Protein AF-A0A956HK15-F1 (afdb_monomer_lite)

Radius of gyration: 35.49 Å; chains: 1; bounding box: 89×52×104 Å

Sequence (451 aa):
SASFHLVVVSARSSAADEQRVIYTSGVHALQQHRPYVEMSLGSSALRPGGVLRGVVALSNVTHLHYRGMAVELVAVERYPALFGVQTHHRRSHTWVIPVEAPGDGQPIHFALSLPGNIVPGFTCGRCSLEWYLVLRVDVAWAPSARMWVPVVVLGRRGAEQSEQRAPLAVGAERLDLVWRDVATRTGFLYDGGALTGQIDGVEVRVTRERRGRNGAYLVAMLRYPDLGIGLSLAGAAPCVRLLGRDQGQVSWLARALGQVVSRCPVVAADDREMRCELPDNGQRARTVLGFVEGARALASALAQAVPGIPAPACMAAMVPAWERTARALGGRLHPAPMRIEAATDEMPFELRTDWDEYGRPARTVIELRPASKIDVRYRLQWSAQDGVEGLDLRELSLSDLCVGARGLAIDEGRIRLFLPGPLVDPAAEMKRVATLVWLGHRLSGRVGVYR

pLDDT: mean 89.72, std 14.95, range [20.19, 98.75]

Foldseek 3Di:
DDDDDPPFPPPCPPPPDQDWDKFWLDPPQQQLQHKIKIKTWLGLEDEAQDKTKIKMFIASVVPWPWPWKKKWKWKWKWDDDPPGIDIDIDTPDMDTQDDDSGDHQRIRIDMGRHHNPDDWWGDDPRITIWIWIWMWIDTPPGDIGITTHTGTYDDPPDPPPPPRGHIDRTGPVLLLVLVVVLCVVVVFDDDDQWTWDAALQKTKIWGWDQDDRLGIKTKIKIFHPQLLFFWWWDDDPPPIAIDGLAPQLRVLLCVLQVVLCVQFPWDIDGRTMTMTIDRDRSNDSVNVNSNVVSRNVNNNSCSVSSQVRAAGPVCNLLVVLLCVVLVVQVWDARRSQRKTWHADPNKTWMWTFDADPNSHRAWIKIKIFAPAWFDPLQWDKFAVVVPLPPPDSPPDRCPVLPVQWGIWGDHGTMTMTIHHDDDSHCVVCVVNVVVVVVVSCVRRCVPPPPD

Structure (mmCIF, N/CA/C/O backbone):
data_AF-A0A956HK15-F1
#
_entry.id   AF-A0A956HK15-F1
#
loop_
_atom_site.group_PDB
_atom_site.id
_atom_site.type_symbol
_atom_site.label_atom_id
_atom_site.label_alt_id
_atom_site.label_comp_id
_atom_site.label_asym_id
_atom_site.label_entity_id
_atom_site.label_seq_id
_atom_site.pdbx_PDB_ins_code
_atom_site.Cartn_x
_atom_site.Cartn_y
_atom_site.Cartn_z
_atom_site.occupancy
_atom_site.B_iso_or_equiv
_atom_site.auth_seq_id
_atom_site.auth_comp_id
_atom_site.auth_asym_id
_atom_site.auth_atom_id
_atom_site.pdbx_PDB_model_num
ATOM 1 N N . SER A 1 1 ? -47.378 5.240 62.159 1.00 34.09 1 SER A N 1
ATOM 2 C CA . SER A 1 1 ? -46.676 4.583 61.042 1.00 34.09 1 SER A CA 1
ATOM 3 C C . SER A 1 1 ? -47.260 5.122 59.747 1.00 34.09 1 SER A C 1
ATOM 5 O O . SER A 1 1 ? -48.360 4.730 59.379 1.00 34.09 1 SER A O 1
ATOM 7 N N . ALA A 1 2 ? -46.631 6.135 59.145 1.00 24.48 2 ALA A N 1
ATOM 8 C CA . ALA A 1 2 ? -47.109 6.714 57.891 1.00 24.48 2 ALA A CA 1
ATOM 9 C C . ALA A 1 2 ? -46.626 5.827 56.736 1.00 24.48 2 ALA A C 1
ATOM 11 O O . ALA A 1 2 ? -45.427 5.748 56.473 1.00 24.48 2 ALA A O 1
ATOM 12 N N . SER A 1 3 ? -47.553 5.116 56.094 1.00 20.19 3 SER A N 1
ATOM 13 C CA . SER A 1 3 ? -47.257 4.298 54.916 1.00 20.19 3 SER A CA 1
ATOM 14 C C . SER A 1 3 ? -47.156 5.207 53.695 1.00 20.19 3 SER A C 1
ATOM 16 O O . SER A 1 3 ? -48.159 5.739 53.227 1.00 20.19 3 SER A O 1
ATOM 18 N N . PHE A 1 4 ? -45.943 5.402 53.182 1.00 23.42 4 PHE A N 1
ATOM 19 C CA . PHE A 1 4 ? -45.727 6.065 51.900 1.00 23.42 4 PHE A CA 1
ATOM 20 C C . PHE A 1 4 ? -45.858 5.031 50.775 1.00 23.42 4 PHE A C 1
ATOM 22 O O . PHE A 1 4 ? -45.003 4.162 50.613 1.00 23.42 4 PHE A O 1
ATOM 29 N N . HIS A 1 5 ? -46.930 5.124 49.987 1.00 24.78 5 HIS A N 1
ATOM 30 C CA . HIS A 1 5 ? -47.057 4.391 48.729 1.00 24.78 5 HIS A CA 1
ATOM 31 C C . HIS A 1 5 ? -46.244 5.112 47.647 1.00 24.78 5 HIS A C 1
ATOM 33 O O . HIS A 1 5 ? -46.701 6.088 47.056 1.00 24.78 5 HIS A O 1
ATOM 39 N N . LEU A 1 6 ? -45.021 4.643 47.390 1.00 26.72 6 LEU A N 1
ATOM 40 C CA . LEU A 1 6 ? -44.224 5.109 46.257 1.00 26.72 6 LEU A CA 1
ATOM 41 C C . LEU A 1 6 ? -44.797 4.503 44.966 1.00 26.72 6 LEU A C 1
ATOM 43 O O . LEU A 1 6 ? -44.559 3.336 44.653 1.00 26.72 6 LEU A O 1
ATOM 47 N N . VAL A 1 7 ? -45.564 5.288 44.211 1.00 29.94 7 VAL A N 1
ATOM 48 C CA . VAL A 1 7 ? -45.977 4.911 42.854 1.00 29.94 7 VAL A CA 1
ATOM 49 C C . VAL A 1 7 ? -44.796 5.183 41.925 1.00 29.94 7 VAL A C 1
ATOM 51 O O . VAL A 1 7 ? -44.574 6.311 41.491 1.00 29.94 7 VAL A O 1
ATOM 54 N N . VAL A 1 8 ? -44.005 4.145 41.639 1.00 32.47 8 VAL A N 1
ATOM 55 C CA . VAL A 1 8 ? -42.965 4.197 40.603 1.00 32.47 8 VAL A CA 1
ATOM 56 C C . VAL A 1 8 ? -43.668 4.234 39.250 1.00 32.47 8 VAL A C 1
ATOM 58 O O . VAL A 1 8 ? -43.979 3.202 38.656 1.00 32.47 8 VAL A O 1
ATOM 61 N N . VAL A 1 9 ? -43.954 5.440 38.765 1.00 31.03 9 VAL A N 1
ATOM 62 C CA . VAL A 1 9 ? -44.327 5.637 37.369 1.00 31.03 9 VAL A CA 1
ATOM 63 C C . VAL A 1 9 ? -43.043 5.439 36.574 1.00 31.03 9 VAL A C 1
ATOM 65 O O . VAL A 1 9 ? -42.176 6.309 36.556 1.00 31.03 9 VAL A O 1
ATOM 68 N N . SER A 1 10 ? -42.883 4.258 35.970 1.00 37.25 10 SER A N 1
ATOM 69 C CA . SER A 1 10 ? -41.890 4.051 34.917 1.00 37.25 10 SER A CA 1
ATOM 70 C C . SER A 1 10 ? -42.098 5.179 33.918 1.00 37.25 10 SER A C 1
ATOM 72 O O . SER A 1 10 ? -43.131 5.232 33.247 1.00 37.25 10 SER A O 1
ATOM 74 N N . ALA A 1 11 ? -41.141 6.108 33.848 1.00 37.12 11 ALA A N 1
ATOM 75 C CA . ALA A 1 11 ? -41.057 6.990 32.704 1.00 37.12 11 ALA A CA 1
ATOM 76 C C . ALA A 1 11 ? -41.103 6.059 31.496 1.00 37.12 11 ALA A C 1
ATOM 78 O O . ALA A 1 11 ? -40.292 5.129 31.400 1.00 37.12 11 ALA A O 1
ATOM 79 N N . ARG A 1 12 ? -42.113 6.239 30.639 1.00 38.00 12 ARG A N 1
ATOM 80 C CA . ARG A 1 12 ? -42.120 5.649 29.308 1.00 38.00 12 ARG A CA 1
ATOM 81 C C . ARG A 1 12 ? -40.907 6.247 28.604 1.00 38.00 12 ARG A C 1
ATOM 83 O O . ARG A 1 12 ? -41.018 7.265 27.934 1.00 38.00 12 ARG A O 1
ATOM 90 N N . SER A 1 13 ? -39.739 5.649 28.828 1.00 41.38 13 SER A N 1
ATOM 91 C CA . SER A 1 13 ? -38.635 5.726 27.894 1.00 41.38 13 SER A CA 1
ATOM 92 C C . SER A 1 13 ? -39.231 5.165 26.617 1.00 41.38 13 SER A C 1
ATOM 94 O O . SER A 1 13 ? -39.575 3.981 26.570 1.00 41.38 13 SER A O 1
ATOM 96 N N . SER A 1 14 ? -39.537 6.056 25.672 1.00 42.25 14 SER A N 1
ATOM 97 C CA . SER A 1 14 ? -39.985 5.703 24.331 1.00 42.25 14 SER A CA 1
ATOM 98 C C . SER A 1 14 ? -39.076 4.585 23.865 1.00 42.25 14 SER A C 1
ATOM 100 O O . SER A 1 14 ? -37.881 4.856 23.770 1.00 42.25 14 SER A O 1
ATOM 102 N N . ALA A 1 15 ? -39.633 3.371 23.733 1.00 45.75 15 ALA A N 1
ATOM 103 C CA . ALA A 1 15 ? -38.982 2.142 23.289 1.00 45.75 15 ALA A CA 1
ATOM 104 C C . ALA A 1 15 ? -37.495 2.376 23.039 1.00 45.75 15 ALA A C 1
ATOM 106 O O . ALA A 1 15 ? -37.140 2.773 21.932 1.00 45.75 15 ALA A O 1
ATOM 107 N N . ALA A 1 16 ? -36.690 2.317 24.114 1.00 46.31 16 ALA A N 1
ATOM 108 C CA . ALA A 1 16 ? -35.254 2.519 24.031 1.00 46.31 16 ALA A CA 1
ATOM 109 C C . ALA A 1 16 ? -34.800 1.589 22.922 1.00 46.31 16 ALA A C 1
ATOM 111 O O . ALA A 1 16 ? -34.903 0.371 23.074 1.00 46.31 16 ALA A O 1
ATOM 112 N N . ASP A 1 17 ? -34.492 2.206 21.785 1.00 46.47 17 ASP A N 1
ATOM 113 C CA . ASP A 1 17 ? -34.300 1.538 20.518 1.00 46.47 17 ASP A CA 1
ATOM 114 C C . ASP A 1 17 ? -33.362 0.371 20.813 1.00 46.47 17 ASP A C 1
ATOM 116 O O . ASP A 1 17 ? -32.338 0.568 21.480 1.00 46.47 17 ASP A O 1
ATOM 120 N N . GLU A 1 18 ? -33.742 -0.852 20.435 1.00 60.97 18 GLU A N 1
ATOM 121 C CA . GLU A 1 18 ? -32.952 -2.075 20.646 1.00 60.97 18 GLU A CA 1
ATOM 122 C C . GLU A 1 18 ? -31.674 -2.043 19.782 1.00 60.97 18 GLU A C 1
ATOM 124 O O . GLU A 1 18 ? -31.256 -3.037 19.181 1.00 60.97 18 GLU A O 1
ATOM 129 N N . GLN A 1 19 ? -31.055 -0.873 19.667 1.00 61.50 19 GLN A N 1
ATOM 130 C CA . GLN A 1 19 ? -29.796 -0.629 19.028 1.00 61.50 19 GLN A CA 1
ATOM 131 C C . GLN A 1 19 ? -28.748 -1.381 19.822 1.00 61.50 19 GLN A C 1
ATOM 133 O O . GLN A 1 19 ? -28.387 -1.059 20.956 1.00 61.50 19 GLN A O 1
ATOM 138 N N . ARG A 1 20 ? -28.254 -2.434 19.185 1.00 76.69 20 ARG A N 1
ATOM 139 C CA . ARG A 1 20 ? -27.024 -3.074 19.600 1.00 76.69 20 ARG A CA 1
ATOM 140 C C . ARG A 1 20 ? -25.910 -2.046 19.409 1.00 76.69 20 ARG A C 1
ATOM 142 O O . ARG A 1 20 ? -25.683 -1.566 18.301 1.00 76.69 20 ARG A O 1
ATOM 149 N N . VAL A 1 21 ? -25.235 -1.700 20.497 1.00 86.12 21 VAL A N 1
ATOM 150 C CA . VAL A 1 21 ? -24.129 -0.739 20.509 1.00 86.12 21 VAL A CA 1
ATOM 151 C C . VAL A 1 21 ? -22.832 -1.484 20.807 1.00 86.12 21 VAL A C 1
ATOM 153 O O . VAL A 1 21 ? -22.816 -2.493 21.518 1.00 86.12 21 VAL A O 1
ATOM 156 N N . ILE A 1 22 ? -21.738 -0.992 20.233 1.00 88.81 22 ILE A N 1
ATOM 157 C CA . ILE A 1 22 ? -20.385 -1.423 20.572 1.00 88.81 22 ILE A CA 1
ATOM 158 C C . ILE A 1 22 ? -19.792 -0.365 21.488 1.00 88.81 22 ILE A C 1
ATOM 160 O O . ILE A 1 22 ? -19.695 0.809 21.131 1.00 88.81 22 ILE A O 1
ATOM 164 N N . TYR A 1 23 ? -19.404 -0.795 22.678 1.00 91.81 23 TYR A N 1
ATOM 165 C CA . TYR A 1 23 ? -18.769 0.041 23.680 1.00 91.81 23 TYR A CA 1
ATOM 166 C C . TYR A 1 23 ? -17.259 -0.139 23.586 1.00 91.81 23 TYR A C 1
ATOM 168 O O . TYR A 1 23 ? -16.774 -1.239 23.317 1.00 91.81 23 TYR A O 1
ATOM 176 N N . THR A 1 24 ? -16.508 0.940 23.799 1.00 90.56 24 THR A N 1
ATOM 177 C CA . THR A 1 24 ? -15.040 0.905 23.755 1.00 90.56 24 THR A CA 1
ATOM 178 C C . THR A 1 24 ? -14.451 1.617 24.969 1.00 90.56 24 THR A C 1
ATOM 180 O O . THR A 1 24 ? -15.030 2.589 25.456 1.00 90.56 24 THR A O 1
ATOM 183 N N . SER A 1 25 ? -13.293 1.167 25.463 1.00 86.06 25 SER A N 1
ATOM 184 C CA . SER A 1 25 ? -12.625 1.760 26.637 1.00 86.06 25 SER A CA 1
ATOM 185 C C . SER A 1 25 ? -12.021 3.160 26.400 1.00 86.06 25 SER A C 1
ATOM 187 O O . SER A 1 25 ? -11.454 3.744 27.323 1.00 86.06 25 SER A O 1
ATOM 189 N N . GLY A 1 26 ? -12.151 3.728 25.193 1.00 73.94 26 GLY A N 1
ATOM 190 C CA . GLY A 1 26 ? -11.796 5.115 24.881 1.00 73.94 26 GLY A CA 1
ATOM 191 C C . GLY A 1 26 ? -11.445 5.353 23.408 1.00 73.94 26 GLY A C 1
ATOM 192 O O . GLY A 1 26 ? -10.932 4.471 22.725 1.00 73.94 26 GLY A O 1
ATOM 193 N N . VAL A 1 27 ? -11.664 6.582 22.921 1.00 54.22 27 VAL A N 1
ATOM 194 C CA . VAL A 1 27 ? -11.381 6.983 21.522 1.00 54.22 27 VAL A CA 1
ATOM 195 C C . VAL A 1 27 ? -9.877 7.194 21.269 1.00 54.22 27 VAL A C 1
ATOM 197 O O . VAL A 1 27 ? -9.405 7.029 20.147 1.00 54.22 27 VAL A O 1
ATOM 200 N N . HIS A 1 28 ? -9.113 7.510 22.323 1.00 51.06 28 HIS A N 1
ATOM 201 C CA . HIS A 1 28 ? -7.656 7.730 22.290 1.00 51.06 28 HIS A CA 1
ATOM 202 C C . HIS A 1 28 ? -6.829 6.483 22.656 1.00 51.06 28 HIS A C 1
ATOM 204 O O . HIS A 1 28 ? -5.604 6.543 22.742 1.00 51.06 28 HIS A O 1
ATOM 210 N N . ALA A 1 29 ? -7.481 5.346 22.905 1.00 46.22 29 ALA A N 1
ATOM 211 C CA . ALA A 1 29 ? -6.892 4.175 23.553 1.00 46.22 29 ALA A CA 1
ATOM 212 C C . ALA A 1 29 ? -6.047 3.271 22.628 1.00 46.22 29 ALA A C 1
ATOM 214 O O . ALA A 1 29 ? -5.835 2.104 22.928 1.00 46.22 29 ALA A O 1
ATOM 215 N N . LEU A 1 30 ? -5.506 3.809 21.534 1.00 51.53 30 LEU A N 1
ATOM 216 C CA . LEU A 1 30 ? -4.627 3.069 20.615 1.00 51.53 30 LEU A CA 1
ATOM 217 C C . LEU A 1 30 ? -3.149 3.447 20.763 1.00 51.53 30 LEU A C 1
ATOM 219 O O . LEU A 1 30 ? -2.315 3.030 19.960 1.00 51.53 30 LEU A O 1
ATOM 223 N N . GLN A 1 31 ? -2.803 4.198 21.813 1.00 61.03 31 GLN A N 1
ATOM 224 C CA . GLN A 1 31 ? -1.431 4.193 22.313 1.00 61.03 31 GLN A CA 1
ATOM 225 C C . GLN A 1 31 ? -1.096 2.758 22.728 1.00 61.03 31 GLN A C 1
ATOM 227 O O . GLN A 1 31 ? -1.812 2.167 23.533 1.00 61.03 31 GLN A O 1
ATOM 232 N N . GLN A 1 32 ? -0.023 2.193 22.181 1.00 60.50 32 GLN A N 1
ATOM 233 C CA . GLN A 1 32 ? 0.253 0.753 22.256 1.00 60.50 32 GLN A CA 1
ATOM 234 C C . GLN A 1 32 ? 0.440 0.179 23.672 1.00 60.50 32 GLN A C 1
ATOM 236 O O . GLN A 1 32 ? 0.409 -1.034 23.857 1.00 60.50 32 GLN A O 1
ATOM 241 N N . HIS A 1 33 ? 0.605 1.039 24.676 1.00 72.69 33 HIS A N 1
ATOM 242 C CA . HIS A 1 33 ? 0.774 0.654 26.079 1.00 72.69 33 HIS A CA 1
ATOM 243 C C . HIS A 1 33 ? -0.488 0.837 26.921 1.00 72.69 33 HIS A C 1
ATOM 245 O O . HIS A 1 33 ? -0.438 0.698 28.141 1.00 72.69 33 HIS A O 1
ATOM 251 N N . ARG A 1 34 ? -1.619 1.183 26.300 1.00 81.94 34 ARG A N 1
ATOM 252 C CA . ARG A 1 34 ? -2.898 1.263 27.001 1.00 81.94 34 ARG A CA 1
ATOM 253 C C . ARG A 1 34 ? -3.779 0.082 26.610 1.00 81.94 34 ARG A C 1
ATOM 255 O O . ARG A 1 34 ? -3.836 -0.272 25.429 1.00 81.94 34 ARG A O 1
ATOM 262 N N . PRO A 1 35 ? -4.466 -0.534 27.581 1.00 87.19 35 PRO A N 1
ATOM 263 C CA . PRO A 1 35 ? -5.409 -1.585 27.271 1.00 87.19 35 PRO A CA 1
ATOM 264 C C . PRO A 1 35 ? -6.589 -1.014 26.491 1.00 87.19 35 PRO A C 1
ATOM 266 O O . PRO A 1 35 ? -7.254 -0.069 26.927 1.00 87.19 35 PRO A O 1
ATOM 269 N N . TYR A 1 36 ? -6.860 -1.627 25.344 1.00 88.56 36 TYR A N 1
ATOM 270 C CA . TYR A 1 36 ? -8.031 -1.327 24.537 1.00 88.56 36 TYR A CA 1
ATOM 271 C C . TYR A 1 36 ? -8.995 -2.501 24.577 1.00 88.56 36 TYR A C 1
ATOM 273 O O . TYR A 1 36 ? -8.591 -3.656 24.423 1.00 88.56 36 TYR A O 1
ATOM 281 N N . VAL A 1 37 ? -10.264 -2.185 24.816 1.00 91.94 37 VAL A N 1
ATOM 282 C CA . VAL A 1 37 ? -11.317 -3.175 24.998 1.00 91.94 37 VAL A CA 1
ATOM 283 C C . VAL A 1 37 ? -12.536 -2.751 24.199 1.00 91.94 37 VAL A C 1
ATOM 285 O O . VAL A 1 37 ? -12.988 -1.612 24.334 1.00 91.94 37 VAL A O 1
ATOM 288 N N . GLU A 1 38 ? -13.070 -3.672 23.404 1.00 93.44 38 GLU A N 1
ATOM 289 C CA . GLU A 1 38 ? -14.379 -3.551 22.762 1.00 93.44 38 GLU A CA 1
ATOM 290 C C . GLU A 1 38 ? -15.349 -4.520 23.428 1.00 93.44 38 GLU A C 1
ATOM 292 O O . GLU A 1 38 ? -14.987 -5.662 23.699 1.00 93.44 38 GLU A O 1
ATOM 297 N N . MET A 1 39 ? -16.581 -4.086 23.678 1.00 94.81 39 MET A N 1
ATOM 298 C CA . MET A 1 39 ? -17.636 -4.951 24.196 1.00 94.81 39 MET A CA 1
ATOM 299 C C . MET A 1 39 ? -18.933 -4.727 23.432 1.00 94.81 39 MET A C 1
ATOM 301 O O . MET A 1 39 ? -19.328 -3.588 23.182 1.00 94.81 39 MET A O 1
ATOM 305 N N . SER A 1 40 ? -19.630 -5.816 23.125 1.00 94.69 40 SER A N 1
ATOM 306 C CA . SER A 1 40 ? -21.011 -5.777 22.657 1.00 94.69 40 SER A CA 1
ATOM 307 C C . SER A 1 40 ? -21.890 -6.666 23.527 1.00 94.69 40 SER A C 1
ATOM 309 O O . SER A 1 40 ? -21.469 -7.723 23.999 1.00 94.69 40 SER A O 1
ATOM 311 N N . LEU A 1 41 ? -23.124 -6.220 23.740 1.00 93.56 41 LEU A N 1
ATOM 312 C CA . LEU A 1 41 ? -24.146 -6.941 24.487 1.00 93.56 41 LEU A CA 1
ATOM 313 C C . LEU A 1 41 ? -25.252 -7.378 23.529 1.00 93.56 41 LEU A C 1
ATOM 315 O O . LEU A 1 41 ? -25.614 -6.641 22.613 1.00 93.56 41 LEU A O 1
ATOM 319 N N . GLY A 1 42 ? -25.826 -8.556 23.772 1.00 90.00 42 GLY A N 1
ATOM 320 C CA . GLY A 1 42 ? -27.015 -9.010 23.045 1.00 90.00 42 GLY A CA 1
ATOM 321 C C . GLY A 1 42 ? -28.241 -8.127 23.307 1.00 90.00 42 GLY A C 1
ATOM 322 O O . GLY A 1 42 ? -29.125 -8.024 22.460 1.00 90.00 42 GLY A O 1
ATOM 323 N N . SER A 1 43 ? -28.279 -7.462 24.468 1.00 89.94 43 SER A N 1
ATOM 324 C CA . SER A 1 43 ? -29.264 -6.440 24.828 1.00 89.94 43 SER A CA 1
ATOM 325 C C . SER A 1 43 ? -28.703 -5.504 25.907 1.00 89.94 43 SER A C 1
ATOM 327 O O . SER A 1 43 ? -27.939 -5.941 26.769 1.00 89.94 43 SER A O 1
ATOM 329 N N . SER A 1 44 ? -29.097 -4.229 25.879 1.00 91.19 44 SER A N 1
ATOM 330 C CA . SER A 1 44 ? -28.881 -3.264 26.969 1.00 91.19 44 SER A CA 1
ATOM 331 C C . SER A 1 44 ? -29.989 -3.320 28.031 1.00 91.19 44 SER A C 1
ATOM 333 O O . SER A 1 44 ? -29.876 -2.680 29.077 1.00 91.19 44 SER A O 1
ATOM 335 N N . ALA A 1 45 ? -31.047 -4.100 27.788 1.00 91.81 45 ALA A N 1
ATOM 336 C CA . ALA A 1 45 ? -32.136 -4.329 28.722 1.00 91.81 45 ALA A CA 1
ATOM 337 C C . ALA A 1 45 ? -31.893 -5.613 29.534 1.00 91.81 45 ALA A C 1
ATOM 339 O O . ALA A 1 45 ? -31.798 -6.717 28.996 1.00 91.81 45 ALA A O 1
ATOM 340 N N . LEU A 1 46 ? -31.799 -5.471 30.853 1.00 93.44 46 LEU A N 1
ATOM 341 C CA . LEU A 1 46 ? -31.557 -6.551 31.799 1.00 93.44 46 LEU A CA 1
ATOM 342 C C . LEU A 1 46 ? -32.869 -7.042 32.399 1.00 93.44 46 LEU A C 1
ATOM 344 O O . LEU A 1 46 ? -33.670 -6.256 32.903 1.00 93.44 46 LEU A O 1
ATOM 348 N N . ARG A 1 47 ? -33.061 -8.360 32.417 1.00 91.69 47 ARG A N 1
ATOM 349 C CA . ARG A 1 47 ? -34.188 -9.000 33.103 1.00 91.69 47 ARG A CA 1
ATOM 350 C C . ARG A 1 47 ? -33.709 -9.599 34.429 1.00 91.69 47 ARG A C 1
ATOM 352 O O . ARG A 1 47 ? -32.758 -10.381 34.404 1.00 91.69 47 ARG A O 1
ATOM 359 N N . PRO A 1 48 ? -34.340 -9.280 35.575 1.00 94.19 48 PRO A N 1
ATOM 360 C CA . PRO A 1 48 ? -34.012 -9.927 36.844 1.00 94.19 48 PRO A CA 1
ATOM 361 C C . PRO A 1 48 ? -34.116 -11.454 36.726 1.00 94.19 48 PRO A C 1
ATOM 363 O O . PRO A 1 48 ? -35.139 -11.964 36.275 1.00 94.19 48 PRO A O 1
ATOM 366 N N . GLY A 1 49 ? -33.062 -12.180 37.108 1.00 93.56 49 GLY A N 1
ATOM 367 C CA . GLY A 1 49 ? -32.997 -13.646 36.990 1.00 93.56 49 GLY A CA 1
ATOM 368 C C . GLY A 1 49 ? -32.758 -14.181 35.572 1.00 93.56 49 GLY A C 1
ATOM 369 O O . GLY A 1 49 ? -32.652 -15.390 35.394 1.00 93.56 49 GLY A O 1
ATOM 370 N N . GLY A 1 50 ? -32.684 -13.309 34.563 1.00 92.62 50 GLY A N 1
ATOM 371 C CA . GLY A 1 50 ? -32.367 -13.693 33.190 1.00 92.62 50 GLY A CA 1
ATOM 372 C C . GLY A 1 50 ? -30.879 -13.976 32.985 1.00 92.62 50 GLY A C 1
ATOM 373 O O . GLY A 1 50 ? -30.062 -13.838 33.890 1.00 92.62 50 GLY A O 1
ATOM 374 N N . VAL A 1 51 ? -30.511 -14.326 31.757 1.00 94.12 51 VAL A N 1
ATOM 375 C CA . VAL A 1 51 ? -29.108 -14.382 31.322 1.00 94.12 51 VAL A CA 1
ATOM 376 C C . VAL A 1 51 ? -28.799 -13.092 30.570 1.00 94.12 51 VAL A C 1
ATOM 378 O O . VAL A 1 51 ? -29.691 -12.541 29.939 1.00 94.12 51 VAL A O 1
ATOM 381 N N . LEU A 1 52 ? -27.567 -12.589 30.621 1.00 94.50 52 LEU A N 1
ATOM 382 C CA . LEU A 1 52 ? -27.035 -11.553 29.736 1.00 94.50 52 LEU A CA 1
ATOM 383 C C . LEU A 1 52 ? -25.916 -12.150 28.889 1.00 94.50 52 LEU A C 1
ATOM 385 O O . LEU A 1 52 ? -24.895 -12.571 29.426 1.00 94.50 52 LEU A O 1
ATOM 389 N N . ARG A 1 53 ? -26.085 -12.149 27.568 1.00 95.62 53 ARG A N 1
ATOM 390 C CA . ARG A 1 53 ? -25.038 -12.564 26.630 1.00 95.62 53 ARG A CA 1
ATOM 391 C C . ARG A 1 53 ? -24.256 -11.359 26.131 1.00 95.62 53 ARG A C 1
ATOM 393 O O . ARG A 1 53 ? -24.843 -10.320 25.823 1.00 95.62 53 ARG A O 1
ATOM 400 N N . GLY A 1 54 ? -22.951 -11.523 25.995 1.00 95.44 54 GLY A N 1
ATOM 401 C CA . GLY A 1 54 ? -22.091 -10.516 25.399 1.00 95.44 54 GLY A CA 1
ATOM 402 C C . GLY A 1 54 ? -20.799 -11.107 24.865 1.00 95.44 54 GLY A C 1
ATOM 403 O O . GLY A 1 54 ? -20.536 -12.306 24.973 1.00 95.44 54 GLY A O 1
ATOM 404 N N . VAL A 1 55 ? -20.013 -10.240 24.249 1.00 96.19 55 VAL A N 1
ATOM 405 C CA . VAL A 1 55 ? -18.695 -10.561 23.715 1.00 96.19 55 VAL A CA 1
ATOM 406 C C . VAL A 1 55 ? -17.752 -9.407 24.020 1.00 96.19 55 VAL A C 1
ATOM 408 O O . VAL A 1 55 ? -18.147 -8.239 23.951 1.00 96.19 55 VAL A O 1
ATOM 411 N N . VAL A 1 56 ? -16.518 -9.736 24.385 1.00 95.75 56 VAL A N 1
ATOM 412 C CA . VAL A 1 56 ? -15.432 -8.776 24.594 1.00 95.75 56 VAL A CA 1
ATOM 413 C C . VAL A 1 56 ? -14.289 -9.111 23.651 1.00 95.75 56 VAL A C 1
ATOM 415 O O . VAL A 1 56 ? -13.961 -10.278 23.496 1.00 95.75 56 VAL A O 1
ATOM 418 N N . ALA A 1 57 ? -13.642 -8.110 23.068 1.00 95.00 57 ALA A N 1
ATOM 419 C CA . ALA A 1 57 ? -12.342 -8.280 22.431 1.00 95.00 57 ALA A CA 1
ATOM 420 C C . ALA A 1 57 ? -11.298 -7.405 23.122 1.00 95.00 57 ALA A C 1
ATOM 422 O O . ALA A 1 57 ? -11.535 -6.226 23.404 1.00 95.00 57 ALA A O 1
ATOM 423 N N . LEU A 1 58 ? -10.127 -7.989 23.366 1.00 93.38 58 LEU A N 1
ATOM 424 C CA . LEU A 1 58 ? -8.962 -7.314 23.932 1.00 93.38 58 LEU A CA 1
ATOM 425 C C . LEU A 1 58 ? -7.968 -7.022 22.810 1.00 93.38 58 LEU A C 1
ATOM 427 O O . LEU A 1 58 ? -7.716 -7.880 21.973 1.00 93.38 58 LEU A O 1
ATOM 431 N N . SER A 1 59 ? -7.395 -5.823 22.769 1.00 89.06 59 SER A N 1
ATOM 432 C CA . SER A 1 59 ? -6.325 -5.483 21.818 1.00 89.06 59 SER A CA 1
ATOM 433 C C . SER A 1 59 ? -5.026 -5.160 22.545 1.00 89.06 59 SER A C 1
ATOM 435 O O . SER A 1 59 ? -5.048 -4.757 23.699 1.00 89.06 59 SER A O 1
ATOM 437 N N . ASN A 1 60 ? -3.900 -5.269 21.842 1.00 86.56 60 ASN A N 1
ATOM 438 C CA . ASN A 1 60 ? -2.539 -5.124 22.372 1.00 86.56 60 ASN A CA 1
ATOM 439 C C . ASN A 1 60 ? -2.119 -6.275 23.304 1.00 86.56 60 ASN A C 1
ATOM 441 O O . ASN A 1 60 ? -1.212 -6.105 24.114 1.00 86.56 60 ASN A O 1
ATOM 445 N N . VAL A 1 61 ? -2.718 -7.463 23.169 1.00 89.12 61 VAL A N 1
ATOM 446 C CA . VAL A 1 61 ? -2.375 -8.657 23.979 1.00 89.12 61 VAL A CA 1
ATOM 447 C C . VAL A 1 61 ? -0.927 -9.126 23.778 1.00 89.12 61 VAL A C 1
ATOM 449 O O . VAL A 1 61 ? -0.350 -9.751 24.657 1.00 89.12 61 VAL A O 1
ATOM 452 N N . THR A 1 62 ? -0.304 -8.777 22.647 1.00 86.31 62 THR A N 1
ATOM 453 C CA . THR A 1 62 ? 1.118 -9.047 22.375 1.00 86.31 62 THR A CA 1
ATOM 454 C C . THR A 1 62 ? 2.061 -8.176 23.203 1.00 86.31 62 THR A C 1
ATOM 456 O O . THR A 1 62 ? 3.238 -8.497 23.333 1.00 86.31 62 THR A O 1
ATOM 459 N N . HIS A 1 63 ? 1.570 -7.054 23.733 1.00 86.12 63 HIS A N 1
ATOM 460 C CA . HIS A 1 63 ? 2.361 -6.077 24.488 1.00 86.12 63 HIS A CA 1
ATOM 461 C C . HIS A 1 63 ? 1.908 -5.944 25.943 1.00 86.12 63 HIS A C 1
ATOM 463 O O . HIS A 1 63 ? 2.656 -5.431 26.772 1.00 86.12 63 HIS A O 1
ATOM 469 N N . LEU A 1 64 ? 0.687 -6.381 26.252 1.00 89.56 64 LEU A N 1
ATOM 470 C CA . LEU A 1 64 ? 0.069 -6.278 27.563 1.00 89.56 64 LEU A CA 1
ATOM 471 C C . LEU A 1 64 ? -0.287 -7.668 28.073 1.00 89.56 64 LEU A C 1
ATOM 473 O O . LEU A 1 64 ? -0.976 -8.437 27.407 1.00 89.56 64 LEU A O 1
ATOM 477 N N . HIS A 1 65 ? 0.144 -7.964 29.295 1.00 91.38 65 HIS A N 1
ATOM 478 C CA . HIS A 1 65 ? -0.197 -9.215 29.951 1.00 91.38 65 HIS A CA 1
ATOM 479 C C . HIS A 1 65 ? -1.498 -9.052 30.743 1.00 91.38 65 HIS A C 1
ATOM 481 O O . HIS A 1 65 ? -1.510 -8.523 31.858 1.00 91.38 65 HIS A O 1
ATOM 487 N N . TYR A 1 66 ? -2.599 -9.479 30.134 1.00 93.19 66 TYR A N 1
ATOM 488 C CA . TYR A 1 66 ? -3.927 -9.475 30.737 1.00 93.19 66 TYR A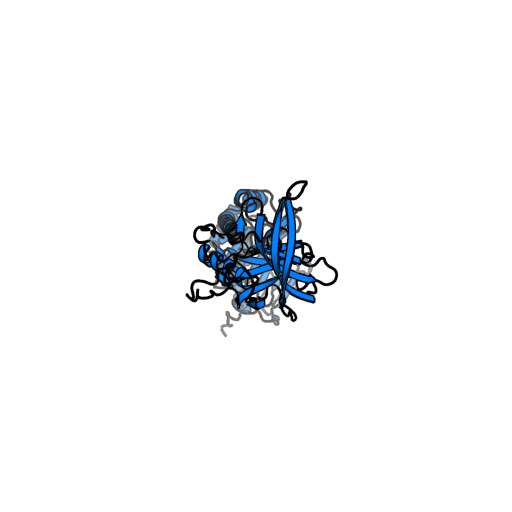 CA 1
ATOM 489 C C . TYR A 1 66 ? -4.042 -10.581 31.789 1.00 93.19 66 TYR A C 1
ATOM 491 O O . TYR A 1 66 ? -3.867 -11.753 31.474 1.00 93.19 66 TYR A O 1
ATOM 499 N N . ARG A 1 67 ? -4.327 -10.203 33.040 1.00 92.56 67 ARG A N 1
ATOM 500 C CA . ARG A 1 67 ? -4.392 -11.132 34.185 1.00 92.56 67 ARG A CA 1
ATOM 501 C C . ARG A 1 67 ? -5.793 -11.651 34.463 1.00 92.56 67 ARG A C 1
ATOM 503 O O . ARG A 1 67 ? -5.957 -12.712 35.053 1.00 92.56 67 ARG A O 1
ATOM 510 N N . GLY A 1 68 ? -6.807 -10.887 34.077 1.00 94.12 68 GLY A N 1
ATOM 511 C CA . GLY A 1 68 ? -8.186 -11.269 34.309 1.00 94.12 68 GLY A CA 1
ATOM 512 C C . GLY A 1 68 ? -9.169 -10.216 33.841 1.00 94.12 68 GLY A C 1
ATOM 513 O O . GLY A 1 68 ? -8.824 -9.059 33.589 1.00 94.12 68 GLY A O 1
ATOM 514 N N . MET A 1 69 ? -10.422 -10.633 33.747 1.00 96.94 69 MET A N 1
ATOM 515 C CA . MET A 1 69 ? -11.528 -9.784 33.351 1.00 96.94 69 MET A CA 1
ATOM 516 C C . MET A 1 69 ? -12.698 -10.018 34.293 1.00 96.94 69 MET A C 1
ATOM 518 O O . MET A 1 69 ? -12.977 -11.144 34.698 1.00 96.94 69 MET A O 1
ATOM 522 N N . ALA A 1 70 ? -13.380 -8.945 34.667 1.00 97.69 70 ALA A N 1
ATOM 523 C CA . ALA A 1 70 ? -14.589 -9.021 35.462 1.00 97.69 70 ALA A CA 1
ATOM 524 C C . ALA A 1 70 ? -15.639 -8.063 34.914 1.00 97.69 70 ALA A C 1
ATOM 526 O O . ALA A 1 70 ? -15.320 -6.953 34.491 1.00 97.69 70 ALA A O 1
ATOM 527 N N . VAL A 1 71 ? -16.896 -8.484 34.961 1.00 98.00 71 VAL A N 1
ATOM 528 C CA . VAL A 1 71 ? -18.045 -7.612 34.735 1.00 98.00 71 VAL A CA 1
ATOM 529 C C . VAL A 1 71 ? -18.703 -7.376 36.082 1.00 98.00 71 VAL A C 1
ATOM 531 O O . VAL A 1 71 ? -19.004 -8.316 36.813 1.00 98.00 71 VAL A O 1
ATOM 534 N N . GLU A 1 72 ? -18.916 -6.117 36.429 1.00 98.25 72 GLU A N 1
ATOM 535 C CA . GLU A 1 72 ? -19.608 -5.721 37.651 1.00 98.25 72 GLU A CA 1
ATOM 536 C C . GLU A 1 72 ? -20.958 -5.107 37.281 1.00 98.25 72 GLU A C 1
ATOM 538 O O . GLU A 1 72 ? -21.026 -4.257 36.398 1.00 98.25 72 GLU A O 1
ATOM 543 N N . LEU A 1 73 ? -22.030 -5.492 37.971 1.00 98.31 73 LEU A N 1
ATOM 544 C CA . LEU A 1 73 ? -23.293 -4.761 37.906 1.00 98.31 73 LEU A CA 1
ATOM 545 C C . LEU A 1 73 ? -23.302 -3.712 39.017 1.00 98.31 73 LEU A C 1
ATOM 547 O O . LEU A 1 73 ? -23.235 -4.057 40.201 1.00 98.31 73 LEU A O 1
ATOM 551 N N . VAL A 1 74 ? -23.374 -2.440 38.638 1.00 98.38 74 VAL A N 1
ATOM 552 C CA . VAL A 1 74 ? -23.265 -1.296 39.545 1.00 98.38 74 VAL A CA 1
ATOM 553 C C . VAL A 1 74 ? -24.537 -0.460 39.477 1.00 98.38 74 VAL A C 1
ATOM 555 O O . VAL A 1 74 ? -24.931 0.002 38.408 1.00 98.38 74 VAL A O 1
ATOM 558 N N . ALA A 1 75 ? -25.156 -0.259 40.635 1.00 98.06 75 ALA A N 1
ATOM 559 C CA . ALA A 1 75 ? -26.203 0.727 40.840 1.00 98.06 75 ALA A CA 1
ATOM 560 C C . ALA A 1 75 ? -25.563 2.086 41.146 1.00 98.06 75 ALA A C 1
ATOM 562 O O . ALA A 1 75 ? -24.675 2.182 41.997 1.00 98.06 75 ALA A O 1
ATOM 563 N N . VAL A 1 76 ? -26.006 3.127 40.452 1.00 97.94 76 VAL A N 1
ATOM 564 C CA . VAL A 1 76 ? -25.617 4.516 40.695 1.00 97.94 76 VAL A CA 1
ATOM 565 C C . VAL A 1 76 ? -26.832 5.243 41.252 1.00 97.94 76 VAL A C 1
ATOM 567 O O . VAL A 1 76 ? -27.787 5.542 40.536 1.00 97.94 76 VAL A O 1
ATOM 570 N N . GLU A 1 77 ? -26.795 5.483 42.556 1.00 98.00 77 GLU A N 1
ATOM 571 C CA . GLU A 1 77 ? -27.831 6.179 43.310 1.00 98.00 77 GLU A CA 1
ATOM 572 C C . GLU A 1 77 ? -27.454 7.657 43.410 1.00 98.00 77 GLU A C 1
ATOM 574 O O . GLU A 1 77 ? -26.340 7.992 43.815 1.00 98.00 77 GLU A O 1
ATOM 579 N N . ARG A 1 78 ? -28.370 8.556 43.052 1.00 97.56 78 ARG A N 1
ATOM 580 C CA . ARG A 1 78 ? -28.212 9.998 43.266 1.00 97.56 78 ARG A CA 1
ATOM 581 C C . ARG A 1 78 ? -29.340 10.502 44.141 1.00 97.56 78 ARG A C 1
ATOM 583 O O . ARG A 1 78 ? -30.487 10.123 43.921 1.00 97.56 78 ARG A O 1
ATOM 590 N N . TYR A 1 79 ? -29.026 11.351 45.110 1.00 96.25 79 TYR A N 1
ATOM 591 C CA . TYR A 1 79 ? -30.016 11.983 45.980 1.00 96.25 79 TYR A CA 1
ATOM 592 C C . TYR A 1 79 ? -29.528 13.361 46.453 1.00 96.25 79 TYR A C 1
ATOM 594 O O . TYR A 1 79 ? -28.320 13.626 46.460 1.00 96.25 79 TYR A O 1
ATOM 602 N N . PRO A 1 80 ? -30.445 14.279 46.809 1.00 95.19 80 PRO A N 1
ATOM 603 C CA . PRO A 1 80 ? -30.069 15.607 47.274 1.00 95.19 80 PRO A CA 1
ATOM 604 C C . PRO A 1 80 ? -29.324 15.543 48.612 1.00 95.19 80 PRO A C 1
ATOM 606 O O . PRO A 1 80 ? -29.717 14.816 49.521 1.00 95.19 80 PRO A O 1
ATOM 609 N N . ALA A 1 81 ? -28.270 16.346 48.728 1.00 93.69 81 ALA A N 1
ATOM 610 C CA . ALA A 1 81 ? -27.516 16.566 49.957 1.00 93.69 81 ALA A CA 1
ATOM 611 C C . ALA A 1 81 ? -27.573 18.048 50.362 1.00 93.69 81 ALA A C 1
ATOM 613 O O . ALA A 1 81 ? -28.031 18.891 49.590 1.00 93.69 81 ALA A O 1
ATOM 614 N N . LEU A 1 82 ? -27.088 18.364 51.571 1.00 91.12 82 LEU A N 1
ATOM 615 C CA . LEU A 1 82 ? -27.049 19.729 52.128 1.00 91.12 82 LEU A CA 1
ATOM 616 C C . LEU A 1 82 ? -26.416 20.745 51.156 1.00 91.12 82 LEU A C 1
ATOM 618 O O . LEU A 1 82 ? -26.879 21.878 51.069 1.00 91.12 82 LEU A O 1
ATOM 622 N N . PHE A 1 83 ? -25.431 20.305 50.362 1.00 90.75 83 PHE A N 1
ATOM 623 C CA . PHE A 1 83 ? -24.812 21.080 49.286 1.00 90.75 83 PHE A CA 1
ATOM 624 C C . PHE A 1 83 ? -24.734 20.260 47.986 1.00 90.75 83 PHE A C 1
ATOM 626 O O . PHE A 1 83 ? -23.727 19.619 47.694 1.00 90.75 83 PHE A O 1
ATOM 633 N N . GLY A 1 84 ? -25.809 20.274 47.192 1.00 92.38 84 GLY A N 1
ATOM 634 C CA . GLY A 1 84 ? -25.836 19.685 45.847 1.00 92.38 84 GLY A CA 1
ATOM 635 C C . GLY A 1 84 ? -26.400 18.263 45.786 1.00 92.38 84 GLY A C 1
ATOM 636 O O . GLY A 1 84 ? -27.427 17.961 46.396 1.00 92.38 84 GLY A O 1
ATOM 637 N N . VAL A 1 85 ? -25.767 17.403 44.983 1.00 93.81 85 VAL A N 1
ATOM 638 C CA . VAL A 1 85 ? -26.197 16.018 44.734 1.00 93.81 85 VAL A CA 1
ATOM 639 C C . VAL A 1 85 ? -25.108 15.066 45.205 1.00 93.81 85 VAL A C 1
ATOM 641 O O . VAL A 1 85 ? -23.962 15.163 44.769 1.00 93.81 85 VAL A O 1
ATOM 644 N N . GLN A 1 86 ? -25.473 14.122 46.064 1.00 96.44 86 GLN A N 1
ATOM 645 C CA . GLN A 1 86 ? -24.595 13.035 46.474 1.00 96.44 86 GLN A CA 1
ATOM 646 C C . GLN A 1 86 ? -24.805 11.844 45.539 1.00 96.44 86 GLN A C 1
ATOM 648 O O . GLN A 1 86 ? -25.940 11.503 45.206 1.00 96.44 86 GLN A O 1
ATOM 653 N N . THR A 1 87 ? -23.707 11.235 45.088 1.00 96.88 87 THR A N 1
ATOM 654 C CA . THR A 1 87 ? -23.725 10.069 44.193 1.00 96.88 87 THR A CA 1
ATOM 655 C C . THR A 1 87 ? -23.087 8.877 44.898 1.00 96.88 87 THR A C 1
ATOM 657 O O . THR A 1 87 ? -21.941 8.958 45.335 1.00 96.88 87 THR A O 1
ATOM 660 N N . HIS A 1 88 ? -23.817 7.769 44.990 1.00 97.25 88 HIS A N 1
ATOM 661 C CA . HIS A 1 88 ? -23.357 6.505 45.556 1.00 97.25 88 HIS A CA 1
ATOM 662 C C . HIS A 1 88 ? -23.253 5.436 44.476 1.00 97.25 88 HIS A C 1
ATOM 664 O O . HIS A 1 88 ? -24.193 5.199 43.723 1.00 97.25 88 HIS A O 1
ATOM 670 N N . HIS A 1 89 ? -22.100 4.767 44.410 1.00 97.38 89 HIS A N 1
ATOM 671 C CA . HIS A 1 89 ? -21.884 3.625 43.524 1.00 97.38 89 HIS A CA 1
ATOM 672 C C . HIS A 1 89 ? -21.950 2.347 44.353 1.00 97.38 89 HIS A C 1
ATOM 674 O O . HIS A 1 89 ? -21.059 2.075 45.159 1.00 97.38 89 HIS A O 1
ATOM 680 N N . ARG A 1 90 ? -22.993 1.546 44.149 1.00 97.25 90 ARG A N 1
ATOM 681 C CA . ARG A 1 90 ? -23.185 0.276 44.843 1.00 97.25 90 ARG A CA 1
ATOM 682 C C . ARG A 1 90 ? -22.977 -0.882 43.882 1.00 97.25 90 ARG A C 1
ATOM 684 O O . ARG A 1 90 ? -23.773 -1.120 42.976 1.00 97.25 90 ARG A O 1
ATOM 691 N N . ARG A 1 91 ? -21.914 -1.648 44.110 1.00 97.56 91 ARG A N 1
ATOM 692 C CA . ARG A 1 91 ? -21.685 -2.907 43.399 1.00 97.56 91 ARG A CA 1
ATOM 693 C C . ARG A 1 91 ? -22.710 -3.939 43.867 1.00 97.56 91 ARG A C 1
ATOM 695 O O . ARG A 1 91 ? -22.707 -4.330 45.030 1.00 97.56 91 ARG A O 1
ATOM 702 N N . SER A 1 92 ? -23.585 -4.360 42.962 1.00 96.31 92 SER A N 1
ATOM 703 C CA . SER A 1 92 ? -24.619 -5.361 43.228 1.00 96.31 92 SER A CA 1
ATOM 704 C C . SER A 1 92 ? -24.107 -6.780 43.002 1.00 96.31 92 SER A C 1
ATOM 706 O O . SER A 1 92 ? -24.403 -7.667 43.799 1.00 96.31 92 SER A O 1
ATOM 708 N N . HIS A 1 93 ? -23.336 -6.999 41.935 1.00 98.00 93 HIS A N 1
ATOM 709 C CA . HIS A 1 93 ? -22.834 -8.324 41.580 1.00 98.00 93 HIS A CA 1
ATOM 710 C C . HIS A 1 93 ? -21.522 -8.241 40.795 1.00 98.00 93 HIS A C 1
ATOM 712 O O . HIS A 1 93 ? -21.229 -7.208 40.193 1.00 98.00 93 HIS A O 1
ATOM 718 N N . THR A 1 94 ? -20.724 -9.313 40.815 1.00 98.12 94 THR A N 1
ATOM 719 C CA . THR A 1 94 ? -19.474 -9.435 40.045 1.00 98.12 94 THR A CA 1
ATOM 720 C C . THR A 1 94 ? -19.389 -10.808 39.407 1.00 98.12 94 THR A C 1
ATOM 722 O O . THR A 1 94 ? -19.508 -11.811 40.103 1.00 98.12 94 THR A O 1
ATOM 725 N N . TRP A 1 95 ? -19.115 -10.839 38.110 1.00 98.38 95 TRP A N 1
ATOM 726 C CA . TRP A 1 95 ? -18.782 -12.050 37.373 1.00 98.38 95 TRP A CA 1
ATOM 727 C C . TRP A 1 95 ? -17.322 -11.979 36.947 1.00 98.38 95 TRP A C 1
ATOM 729 O O . TRP A 1 95 ? -16.901 -10.982 36.361 1.00 98.38 95 TRP A O 1
ATOM 739 N N . VAL A 1 96 ? -16.554 -13.028 37.229 1.00 97.62 96 VAL A N 1
ATOM 740 C CA . VAL A 1 96 ? -15.193 -13.185 36.704 1.00 97.62 96 VAL A CA 1
ATOM 741 C C . VAL A 1 96 ? -15.292 -13.930 35.381 1.00 97.62 96 VAL A C 1
ATOM 743 O O . VAL A 1 96 ? -15.903 -14.994 35.318 1.00 97.62 96 VAL A O 1
ATOM 746 N N . ILE A 1 97 ? -14.715 -13.356 34.330 1.00 95.88 97 ILE A N 1
ATOM 747 C CA . ILE A 1 97 ? -14.644 -13.980 33.012 1.00 95.88 97 ILE A CA 1
ATOM 748 C C . ILE A 1 97 ? -13.215 -14.501 32.841 1.00 95.88 97 ILE A C 1
ATOM 750 O O . ILE A 1 97 ? -12.275 -13.704 32.943 1.00 95.88 97 ILE A O 1
ATOM 754 N N . PRO A 1 98 ? -13.025 -15.812 32.615 1.00 91.31 98 PRO A N 1
ATOM 755 C CA . PRO A 1 98 ? -11.701 -16.365 32.377 1.00 91.31 98 PRO A CA 1
ATOM 756 C C . PRO A 1 98 ? -11.098 -15.762 31.104 1.00 91.31 98 PRO A C 1
ATOM 758 O O . PRO A 1 98 ? -11.775 -15.591 30.091 1.00 91.31 98 PRO A O 1
ATOM 761 N N . VAL A 1 99 ? -9.815 -15.411 31.182 1.00 89.62 99 VAL A N 1
ATOM 762 C CA . VAL A 1 99 ? -9.031 -14.857 30.074 1.00 89.62 99 VAL A CA 1
ATOM 763 C C . VAL A 1 99 ? -7.814 -15.752 29.904 1.00 89.62 99 VAL A C 1
ATOM 765 O O . VAL A 1 99 ? -6.770 -15.524 30.508 1.00 89.62 99 VAL A O 1
ATOM 768 N N . GLU A 1 100 ? -7.970 -16.818 29.127 1.00 87.38 100 GLU A N 1
ATOM 769 C CA . GLU A 1 100 ? -6.890 -17.764 28.850 1.00 87.38 100 GLU A CA 1
ATOM 770 C C . GLU A 1 100 ? -6.211 -17.377 27.537 1.00 87.38 100 GLU A C 1
ATOM 772 O O . GLU A 1 100 ? -6.794 -17.538 26.470 1.00 87.38 100 GLU A O 1
ATOM 777 N N . ALA A 1 101 ? -5.000 -16.812 27.636 1.00 84.38 101 ALA A N 1
ATOM 778 C CA . ALA A 1 101 ? -4.128 -16.460 26.507 1.00 84.38 101 ALA A CA 1
ATOM 779 C C . ALA A 1 101 ? -4.872 -15.858 25.289 1.00 84.38 101 ALA A C 1
ATOM 781 O O . ALA A 1 101 ? -4.809 -16.415 24.192 1.00 84.38 101 ALA A O 1
ATOM 782 N N . PRO A 1 102 ? -5.592 -14.732 25.461 1.00 86.31 102 PRO A N 1
ATOM 783 C CA . PRO A 1 102 ? -6.435 -14.189 24.405 1.00 86.31 102 PRO A CA 1
ATOM 784 C C . PRO A 1 102 ? -5.584 -13.791 23.198 1.00 86.31 102 PRO A C 1
ATOM 786 O O . PRO A 1 102 ? -4.605 -13.056 23.343 1.00 86.31 102 PRO A O 1
ATOM 789 N N . GLY A 1 103 ? -5.980 -14.234 22.005 1.00 89.06 103 GLY A N 1
ATOM 790 C CA . GLY A 1 103 ? -5.461 -13.705 20.752 1.00 89.06 103 GLY A CA 1
ATOM 791 C C . GLY A 1 103 ? -5.835 -12.232 20.578 1.00 89.06 103 GLY A C 1
ATOM 792 O O . GLY A 1 103 ? -6.811 -11.732 21.144 1.00 89.06 103 GLY A O 1
ATOM 793 N N . ASP A 1 104 ? -5.045 -11.500 19.797 1.00 88.12 104 ASP A N 1
ATOM 794 C CA . ASP A 1 104 ? -5.262 -10.067 19.632 1.00 88.12 104 ASP A CA 1
ATOM 795 C C . ASP A 1 104 ? -6.554 -9.791 18.856 1.00 88.12 104 ASP A C 1
ATOM 797 O O . ASP A 1 104 ? -6.706 -10.196 17.708 1.00 88.12 104 ASP A O 1
ATOM 801 N N . GLY A 1 105 ? -7.495 -9.101 19.498 1.00 89.81 105 GLY A N 1
ATOM 802 C CA . GLY A 1 105 ? -8.827 -8.869 18.955 1.00 89.81 105 GLY A CA 1
ATOM 803 C C . GLY A 1 105 ? -9.707 -10.121 18.919 1.00 89.81 105 GLY A C 1
ATOM 804 O O . GLY A 1 105 ? -10.799 -10.046 18.360 1.00 89.81 105 GLY A O 1
ATOM 805 N N . GLN A 1 106 ? -9.271 -11.246 19.492 1.00 92.81 106 GLN A N 1
ATOM 806 C CA . GLN A 1 106 ? -10.066 -12.469 19.521 1.00 92.81 106 GLN A CA 1
ATOM 807 C C . GLN A 1 106 ? -11.320 -12.261 20.390 1.00 92.81 106 GLN A C 1
ATOM 809 O O . GLN A 1 106 ? -11.207 -11.726 21.501 1.00 92.81 106 GLN A O 1
ATOM 814 N N . PRO A 1 107 ? -12.512 -12.658 19.911 1.00 93.25 107 PRO A N 1
ATOM 815 C CA . PRO A 1 107 ? -13.737 -12.539 20.686 1.00 93.25 107 PRO A CA 1
ATOM 816 C C . PRO A 1 107 ? -13.742 -13.515 21.870 1.00 93.25 107 PRO A C 1
ATOM 818 O O . PRO A 1 107 ? -13.507 -14.713 21.729 1.00 93.25 107 PRO A O 1
ATOM 821 N N . ILE A 1 108 ? -14.058 -12.987 23.049 1.00 95.25 108 ILE A N 1
ATOM 822 C CA . ILE A 1 108 ? -14.283 -13.719 24.294 1.00 95.25 108 ILE A CA 1
ATOM 823 C C . ILE A 1 108 ? -15.777 -13.631 24.596 1.00 95.25 108 ILE A C 1
ATOM 825 O O . ILE A 1 108 ? -16.285 -12.592 25.032 1.00 95.25 108 ILE A O 1
ATOM 829 N N . HIS A 1 109 ? -16.496 -14.717 24.329 1.00 94.75 109 HIS A N 1
ATOM 830 C CA . HIS A 1 109 ? -17.931 -14.798 24.582 1.00 94.75 109 HIS A CA 1
ATOM 831 C C . HIS A 1 109 ? -18.212 -15.052 26.061 1.00 94.75 109 HIS A C 1
ATOM 833 O O . HIS A 1 109 ? -17.519 -15.829 26.715 1.00 94.75 109 HIS A O 1
ATOM 839 N N . PHE A 1 110 ? -19.267 -14.431 26.584 1.00 95.56 110 PHE A N 1
ATOM 840 C CA . PHE A 1 110 ? -19.705 -14.653 27.955 1.00 95.56 110 PHE A CA 1
ATOM 841 C C . PHE A 1 110 ? -21.232 -14.696 28.070 1.00 95.56 110 PHE A C 1
ATOM 843 O O . PHE A 1 110 ? -21.968 -14.108 27.270 1.00 95.56 110 PHE A O 1
ATOM 850 N N . ALA A 1 111 ? -21.705 -15.379 29.111 1.00 96.38 111 ALA A N 1
ATOM 851 C CA . ALA A 1 111 ? -23.104 -15.430 29.509 1.00 96.38 111 ALA A CA 1
ATOM 852 C C . ALA A 1 111 ? -23.194 -15.251 31.030 1.00 96.38 111 ALA A C 1
ATOM 854 O O . ALA A 1 111 ? -22.635 -16.045 31.782 1.00 96.38 111 ALA A O 1
ATOM 855 N N . LEU A 1 112 ? -23.860 -14.188 31.481 1.00 96.75 112 LEU A N 1
ATOM 856 C CA . LEU A 1 112 ? -23.955 -13.823 32.896 1.00 96.75 112 LEU A CA 1
ATOM 857 C C . LEU A 1 112 ? -25.360 -14.116 33.411 1.00 96.75 112 LEU A C 1
ATOM 859 O O . LEU A 1 112 ? -26.324 -13.543 32.907 1.00 96.75 112 LEU A O 1
ATOM 863 N N . SER A 1 113 ? -25.490 -14.956 34.432 1.00 96.62 113 SER A N 1
ATOM 864 C CA . SER A 1 113 ? -26.760 -15.125 35.145 1.00 96.62 113 SER A CA 1
ATOM 865 C C . SER A 1 113 ? -27.014 -13.902 36.026 1.00 96.62 113 SER A C 1
ATOM 867 O O . SER A 1 113 ? -26.248 -13.626 36.952 1.00 96.62 113 SER A O 1
ATOM 869 N N . LEU A 1 114 ? -28.068 -13.146 35.718 1.00 96.62 114 LEU A N 1
ATOM 870 C CA . LEU A 1 114 ? -28.423 -11.905 36.400 1.00 96.62 114 LEU A CA 1
ATOM 871 C C . LEU A 1 114 ? -29.105 -12.195 37.746 1.00 96.62 114 LEU A C 1
ATOM 873 O O . LEU A 1 114 ? -29.890 -13.141 37.843 1.00 96.62 114 LEU A O 1
ATOM 877 N N . PRO A 1 115 ? -28.891 -11.369 38.787 1.00 96.12 115 PRO A N 1
ATOM 878 C CA . PRO A 1 115 ? -29.536 -11.590 40.074 1.00 96.12 115 PRO A CA 1
ATOM 879 C C . PRO A 1 115 ? -31.056 -11.403 39.960 1.00 96.12 115 PRO A C 1
ATOM 881 O O . PRO A 1 115 ? -31.535 -10.468 39.318 1.00 96.12 115 PRO A O 1
ATOM 884 N N . GLY A 1 116 ? -31.838 -12.259 40.622 1.00 94.06 116 GLY A N 1
ATOM 885 C CA . GLY A 1 116 ? -33.305 -12.154 40.633 1.00 94.06 116 GLY A CA 1
ATOM 886 C C . GLY A 1 116 ? -33.852 -10.946 41.406 1.00 94.06 116 GLY A C 1
ATOM 887 O O . GLY A 1 116 ? -35.028 -10.603 41.268 1.00 94.06 116 GLY A O 1
ATOM 888 N N . ASN A 1 117 ? -33.022 -10.307 42.232 1.00 94.62 117 ASN A N 1
ATOM 889 C CA . ASN A 1 117 ? -33.385 -9.218 43.141 1.00 94.62 117 ASN A CA 1
ATOM 890 C C . ASN A 1 117 ? -32.974 -7.818 42.649 1.00 94.62 117 ASN A C 1
ATOM 892 O O . ASN A 1 117 ? -33.127 -6.860 43.404 1.00 94.62 117 ASN A O 1
ATOM 896 N N . ILE A 1 118 ? -32.467 -7.676 41.420 1.00 95.88 118 ILE A N 1
ATOM 897 C CA . ILE A 1 118 ? -32.237 -6.347 40.836 1.00 95.88 118 ILE A CA 1
ATOM 898 C C . ILE A 1 118 ? -33.579 -5.662 40.558 1.00 95.88 118 ILE A C 1
ATOM 900 O O . ILE A 1 118 ? -34.560 -6.311 40.186 1.00 95.88 118 ILE A O 1
ATOM 904 N N . VAL A 1 119 ? -33.621 -4.349 40.757 1.00 95.44 119 VAL A N 1
ATOM 905 C CA . VAL A 1 119 ? -34.837 -3.538 40.620 1.00 95.44 119 VAL A CA 1
ATOM 906 C C . VAL A 1 119 ? -34.717 -2.587 39.432 1.00 95.44 119 VAL A C 1
ATOM 908 O O . VAL A 1 119 ? -33.602 -2.171 39.114 1.00 95.44 119 VAL A O 1
ATOM 911 N N . PRO A 1 120 ? -35.828 -2.211 38.776 1.00 95.88 120 PRO A N 1
ATOM 912 C CA . PRO A 1 120 ? -35.807 -1.180 37.747 1.00 95.88 120 PRO A CA 1
ATOM 913 C C . PRO A 1 120 ? -35.174 0.121 38.243 1.00 95.88 120 PRO A C 1
ATOM 915 O O . PRO A 1 120 ? -35.348 0.507 39.401 1.00 95.88 120 PRO A O 1
ATOM 918 N N . GLY A 1 121 ? -34.451 0.800 37.351 1.00 93.75 121 GLY A N 1
ATOM 919 C CA . GLY A 1 121 ? -34.026 2.175 37.596 1.00 93.75 121 GLY A CA 1
ATOM 920 C C . GLY A 1 121 ? -35.233 3.110 37.688 1.00 93.75 121 GLY A C 1
ATOM 921 O O . GLY A 1 121 ? -36.311 2.809 37.169 1.00 93.75 121 GLY A O 1
ATOM 922 N N . PHE A 1 122 ? -35.065 4.246 38.353 1.00 95.25 122 PHE A N 1
ATOM 923 C CA . PHE A 1 122 ? -36.118 5.249 38.480 1.00 95.25 122 PHE A CA 1
ATOM 924 C C . PHE A 1 122 ? -35.527 6.650 38.579 1.00 95.25 122 PHE A C 1
ATOM 926 O O . PHE A 1 122 ? -34.381 6.823 38.986 1.00 95.25 122 PHE A O 1
ATOM 933 N N . THR A 1 123 ? -36.357 7.646 38.288 1.00 93.81 123 THR A N 1
ATOM 934 C CA . THR A 1 123 ? -36.065 9.056 38.549 1.00 93.81 123 THR A CA 1
ATOM 935 C C . THR A 1 123 ? -37.299 9.674 39.193 1.00 93.81 123 THR A C 1
ATOM 937 O O . THR A 1 123 ? -38.388 9.608 38.630 1.00 93.81 123 THR A O 1
ATOM 940 N N . CYS A 1 124 ? -37.146 10.243 40.388 1.00 93.69 124 CYS A N 1
ATOM 941 C CA . CYS A 1 124 ? -38.221 10.882 41.141 1.00 93.69 124 CYS A CA 1
ATOM 942 C C . CYS A 1 124 ? -37.693 12.154 41.811 1.00 93.69 124 CYS A C 1
ATOM 944 O O . CYS A 1 124 ? -36.959 12.102 42.802 1.00 93.69 124 CYS A O 1
ATOM 946 N N . GLY A 1 125 ? -38.061 13.316 41.267 1.00 93.06 125 GLY A N 1
ATOM 947 C CA . GLY A 1 125 ? -37.532 14.599 41.726 1.00 93.06 125 GLY A CA 1
ATOM 948 C C . GLY A 1 125 ? -36.009 14.661 41.572 1.00 93.06 125 GLY A C 1
ATOM 949 O O . GLY A 1 125 ? -35.493 14.527 40.468 1.00 93.06 125 GLY A O 1
ATOM 950 N N . ARG A 1 126 ? -35.291 14.859 42.685 1.00 93.19 126 ARG A N 1
ATOM 951 C CA . ARG A 1 126 ? -33.814 14.903 42.734 1.00 93.19 126 ARG A CA 1
ATOM 952 C C . ARG A 1 126 ? -33.167 13.554 43.070 1.00 93.19 126 ARG A C 1
ATOM 954 O O . ARG A 1 126 ? -31.953 13.500 43.248 1.00 93.19 126 ARG A O 1
ATOM 961 N N . CYS A 1 127 ? -33.967 12.496 43.190 1.00 96.50 127 CYS A N 1
ATOM 962 C CA . CYS A 1 127 ? -33.482 11.149 43.447 1.00 96.50 127 CYS A CA 1
ATOM 963 C C . CYS A 1 127 ? -33.504 10.323 42.157 1.00 96.50 127 CYS A C 1
ATOM 965 O O . CYS A 1 127 ? -34.508 10.331 41.442 1.00 96.50 127 CYS A O 1
ATOM 967 N N . SER A 1 128 ? -32.435 9.581 41.875 1.00 96.44 128 SER A N 1
ATOM 968 C CA . SER A 1 128 ? -32.384 8.657 40.740 1.00 96.44 128 SER A CA 1
ATOM 969 C C . SER A 1 128 ? -31.617 7.379 41.060 1.00 96.44 128 SER A C 1
ATOM 971 O O . SER A 1 128 ? -30.665 7.395 41.839 1.00 96.44 128 SER A O 1
ATOM 973 N N . LEU A 1 129 ? -31.998 6.293 40.397 1.00 97.12 129 LEU A N 1
ATOM 974 C CA . LEU A 1 129 ? -31.288 5.021 40.367 1.00 97.12 129 LEU A CA 1
ATOM 975 C C . LEU A 1 129 ? -31.029 4.635 38.913 1.00 97.12 129 LEU A C 1
ATOM 977 O O . LEU A 1 129 ? -31.968 4.389 38.154 1.00 97.12 129 LEU A O 1
ATOM 981 N N . GLU A 1 130 ? -29.756 4.533 38.557 1.00 97.56 130 GLU A N 1
ATOM 982 C CA . GLU A 1 130 ? -29.293 4.081 37.247 1.00 97.56 130 GLU A CA 1
ATOM 983 C C . GLU A 1 130 ? -28.474 2.799 37.385 1.00 97.56 130 GLU A C 1
ATOM 985 O O . GLU A 1 130 ? -27.844 2.557 38.416 1.00 97.56 130 GLU A O 1
ATOM 990 N N . TRP A 1 131 ? -28.462 1.981 36.335 1.00 97.81 131 TRP A N 1
ATOM 991 C CA . TRP A 1 131 ? -27.696 0.741 36.304 1.00 97.81 131 TRP A CA 1
ATOM 992 C C . TRP A 1 131 ? -26.623 0.785 35.226 1.00 97.81 131 TRP A C 1
ATOM 994 O O . TRP A 1 131 ? -26.844 1.245 34.105 1.00 97.81 131 TRP A O 1
ATOM 1004 N N . TYR A 1 132 ? -25.458 0.250 35.577 1.00 98.00 132 TYR A N 1
ATOM 1005 C CA . TYR A 1 132 ? -24.315 0.129 34.688 1.00 98.00 132 TYR A CA 1
ATOM 1006 C C . TYR A 1 132 ? -23.702 -1.259 34.792 1.00 98.00 132 TYR A C 1
ATOM 1008 O O . TYR A 1 132 ? -23.568 -1.817 35.882 1.00 98.00 132 TYR A O 1
ATOM 1016 N N . LEU A 1 133 ? -23.253 -1.780 33.657 1.00 97.69 133 LEU A N 1
ATOM 1017 C CA . LEU A 1 133 ? -22.253 -2.834 33.620 1.00 97.69 133 LEU A CA 1
ATOM 1018 C C . LEU A 1 133 ? -20.878 -2.187 33.544 1.00 97.69 133 LEU A C 1
ATOM 1020 O O . LEU A 1 133 ? -20.607 -1.377 32.661 1.00 97.69 133 LEU A O 1
ATOM 1024 N N . VAL A 1 134 ? -20.003 -2.547 34.469 1.00 97.56 134 VAL A N 1
ATOM 1025 C CA . VAL A 1 134 ? -18.627 -2.070 34.499 1.00 97.56 134 VAL A CA 1
ATOM 1026 C C . VAL A 1 134 ? -17.723 -3.230 34.138 1.00 97.56 134 VAL A C 1
ATOM 1028 O O . VAL A 1 134 ? -17.499 -4.130 34.944 1.00 97.56 134 VAL A O 1
ATOM 1031 N N . LEU A 1 135 ? -17.198 -3.203 32.917 1.00 97.19 135 LEU A N 1
ATOM 1032 C CA . LEU A 1 135 ? -16.154 -4.126 32.505 1.00 97.19 135 LEU A CA 1
ATOM 1033 C C . LEU A 1 135 ? -14.825 -3.637 33.074 1.00 97.19 135 LEU A C 1
ATOM 1035 O O . LEU A 1 135 ? -14.405 -2.509 32.805 1.00 97.19 135 LEU A O 1
ATOM 1039 N N . ARG A 1 136 ? -14.163 -4.487 33.852 1.00 96.50 136 ARG A N 1
ATOM 1040 C CA . ARG A 1 136 ? -12.826 -4.263 34.393 1.00 96.50 136 ARG A CA 1
ATOM 1041 C C . ARG A 1 136 ? -11.876 -5.292 33.809 1.00 96.50 136 ARG A C 1
ATOM 1043 O O . ARG A 1 136 ? -12.116 -6.490 33.925 1.00 96.50 136 ARG A O 1
ATOM 1050 N N . VAL A 1 137 ? -10.779 -4.817 33.239 1.00 95.56 137 VAL A N 1
ATOM 1051 C CA . VAL A 1 137 ? -9.732 -5.666 32.676 1.00 95.56 137 VAL A CA 1
ATOM 1052 C C . VAL A 1 137 ? -8.433 -5.391 33.417 1.00 95.56 137 VAL A C 1
ATOM 1054 O O . VAL A 1 137 ? -7.933 -4.265 33.397 1.00 95.56 137 VAL A O 1
ATOM 1057 N N . ASP A 1 138 ? -7.921 -6.409 34.102 1.00 94.38 138 ASP A N 1
ATOM 1058 C CA . ASP A 1 138 ? -6.678 -6.333 34.861 1.00 94.38 138 ASP A CA 1
ATOM 1059 C C . ASP A 1 138 ? -5.470 -6.599 33.959 1.00 94.38 138 ASP A C 1
ATOM 1061 O O . ASP A 1 138 ? -5.459 -7.545 33.167 1.00 94.38 138 ASP A O 1
ATOM 1065 N N . VAL A 1 139 ? -4.452 -5.751 34.079 1.00 92.31 139 VAL A N 1
ATOM 1066 C CA . VAL A 1 139 ? -3.267 -5.745 33.221 1.00 92.31 139 VAL A CA 1
ATOM 1067 C C . VAL A 1 139 ? -2.039 -5.677 34.109 1.00 92.31 139 VAL A C 1
ATOM 1069 O O . VAL A 1 139 ? -1.928 -4.815 34.977 1.00 92.31 139 VAL A O 1
ATOM 1072 N N . ALA A 1 140 ? -1.087 -6.578 33.895 1.00 91.00 140 ALA A N 1
ATOM 1073 C CA . ALA A 1 140 ? 0.167 -6.543 34.623 1.00 91.00 140 ALA A CA 1
ATOM 1074 C C . ALA A 1 140 ? 0.947 -5.270 34.281 1.00 91.00 140 ALA A C 1
ATOM 1076 O O . ALA A 1 140 ? 1.152 -4.969 33.106 1.00 91.00 140 ALA A O 1
ATOM 1077 N N . TRP A 1 141 ? 1.432 -4.571 35.309 1.00 88.12 141 TRP A N 1
ATOM 1078 C CA . TRP A 1 141 ? 2.353 -3.435 35.162 1.00 88.12 141 TRP A CA 1
ATOM 1079 C C . TRP A 1 141 ? 1.785 -2.231 34.390 1.00 88.12 141 TRP A C 1
ATOM 1081 O O . TRP A 1 141 ? 2.537 -1.344 33.996 1.00 88.12 141 TRP A O 1
ATOM 1091 N N . ALA A 1 142 ? 0.464 -2.167 34.205 1.00 87.31 142 ALA A N 1
ATOM 1092 C CA . ALA A 1 142 ? -0.233 -1.045 33.588 1.00 87.31 142 ALA A CA 1
ATOM 1093 C C . ALA A 1 142 ? -1.557 -0.764 34.323 1.00 87.31 142 ALA A C 1
ATOM 1095 O O . ALA A 1 142 ? -2.084 -1.648 34.999 1.00 87.31 142 ALA A O 1
ATOM 1096 N N . PRO A 1 143 ? -2.131 0.447 34.206 1.00 87.75 143 PRO A N 1
ATOM 1097 C CA . PRO A 1 143 ? -3.445 0.732 34.771 1.00 87.75 143 PRO A CA 1
ATOM 1098 C C . PRO A 1 143 ? -4.519 -0.192 34.184 1.00 87.75 143 PRO A C 1
ATOM 1100 O O . PRO A 1 143 ? -4.623 -0.331 32.963 1.00 87.75 143 PRO A O 1
ATOM 1103 N N . SER A 1 144 ? -5.347 -0.784 35.048 1.00 89.81 144 SER A N 1
ATOM 1104 C CA . SER A 1 144 ? -6.477 -1.611 34.622 1.00 89.81 144 SER A CA 1
ATOM 1105 C C . SER A 1 144 ? -7.453 -0.796 33.766 1.00 89.81 144 SER A C 1
ATOM 1107 O O . SER A 1 144 ? -7.794 0.345 34.095 1.00 89.81 144 SER A O 1
ATOM 1109 N N . ALA A 1 145 ? -7.956 -1.394 32.687 1.00 91.12 145 ALA A N 1
ATOM 1110 C CA . ALA A 1 145 ? -8.988 -0.767 31.869 1.00 91.12 145 ALA A CA 1
ATOM 1111 C C . ALA A 1 145 ? -10.341 -0.860 32.582 1.00 91.12 145 ALA A C 1
ATOM 1113 O O . ALA A 1 145 ? -10.681 -1.903 33.149 1.00 91.12 145 ALA A O 1
ATOM 1114 N N . ARG A 1 146 ? -11.138 0.211 32.525 1.00 93.81 146 ARG A N 1
ATOM 1115 C CA . ARG A 1 146 ? -12.529 0.208 32.991 1.00 93.81 146 ARG A CA 1
ATOM 1116 C C . ARG A 1 146 ? -13.428 0.827 31.936 1.00 93.81 146 ARG A C 1
ATOM 1118 O O . ARG A 1 146 ? -13.126 1.899 31.425 1.00 93.81 146 ARG A O 1
ATOM 1125 N N . MET A 1 147 ? -14.538 0.165 31.643 1.00 94.25 147 MET A N 1
ATOM 1126 C CA . MET A 1 147 ? -15.547 0.634 30.700 1.00 94.25 147 MET A CA 1
ATOM 1127 C C . MET A 1 147 ? -16.924 0.538 31.349 1.00 94.25 147 MET A C 1
ATOM 1129 O O . MET A 1 147 ? -17.305 -0.524 31.833 1.00 94.25 147 MET A O 1
ATOM 1133 N N . TRP A 1 148 ? -17.646 1.657 31.368 1.00 95.38 148 TRP A N 1
ATOM 1134 C CA . TRP A 1 148 ? -18.995 1.761 31.919 1.00 95.38 148 TRP A CA 1
ATOM 1135 C C . TRP A 1 148 ? -20.008 1.684 30.785 1.00 95.38 148 TRP A C 1
ATOM 1137 O O . TRP A 1 148 ? -19.962 2.485 29.854 1.00 95.38 148 TRP A O 1
ATOM 1147 N N . VAL A 1 149 ? -20.922 0.727 30.877 1.00 94.69 149 VAL A N 1
ATOM 1148 C CA . VAL A 1 149 ? -21.965 0.485 29.886 1.00 94.69 149 VAL A CA 1
ATOM 1149 C C . VAL A 1 149 ? -23.326 0.689 30.538 1.00 94.69 149 VAL A C 1
ATOM 1151 O O . VAL A 1 149 ? -23.668 -0.067 31.448 1.00 94.69 149 VAL A O 1
ATOM 1154 N N . PRO A 1 150 ? -24.094 1.713 30.126 1.00 95.19 150 PRO A N 1
ATOM 1155 C CA . PRO A 1 150 ? -25.418 1.948 30.681 1.00 95.19 150 PRO A CA 1
ATOM 1156 C C . PRO A 1 150 ? -26.362 0.812 30.288 1.00 95.19 150 PRO A C 1
ATOM 1158 O O . PRO A 1 150 ? -26.351 0.347 29.146 1.00 95.19 150 PRO A O 1
ATOM 1161 N N . VAL A 1 151 ? -27.188 0.382 31.238 1.00 95.00 151 VAL A N 1
ATOM 1162 C CA . VAL A 1 151 ? -28.172 -0.686 31.046 1.00 95.00 151 VAL A CA 1
ATOM 1163 C C . VAL A 1 151 ? -29.492 -0.338 31.722 1.00 95.00 151 VAL A C 1
ATOM 1165 O O . VAL A 1 151 ? -29.538 0.396 32.708 1.00 95.00 151 VAL A O 1
ATOM 1168 N N . VAL A 1 152 ? -30.586 -0.888 31.202 1.00 93.88 152 VAL A N 1
ATOM 1169 C CA . VAL A 1 152 ? -31.937 -0.665 31.727 1.00 93.88 152 VAL A CA 1
ATOM 1170 C C . VAL A 1 152 ? -32.445 -1.953 32.350 1.00 93.88 152 VAL A C 1
ATOM 1172 O O . VAL A 1 152 ? -32.533 -2.969 31.675 1.00 93.88 152 VAL A O 1
ATOM 1175 N N . VAL A 1 153 ? -32.814 -1.935 33.629 1.00 94.06 153 VAL A N 1
ATOM 1176 C CA . VAL A 1 153 ? -33.427 -3.102 34.279 1.00 94.06 153 VAL A CA 1
ATOM 1177 C C . VAL A 1 153 ? -34.939 -3.081 34.051 1.00 94.06 153 VAL A C 1
ATOM 1179 O O . VAL A 1 153 ? -35.616 -2.126 34.431 1.00 94.06 153 VAL A O 1
ATOM 1182 N N . LEU A 1 154 ? -35.469 -4.139 33.438 1.00 91.69 154 LEU A N 1
ATOM 1183 C CA . LEU A 1 154 ? -36.894 -4.307 33.164 1.00 91.69 154 LEU A CA 1
ATOM 1184 C C . LEU A 1 154 ? -37.657 -4.770 34.415 1.00 91.69 154 LEU A C 1
ATOM 1186 O O . LEU A 1 154 ? -37.135 -5.502 35.259 1.00 91.69 154 LEU A O 1
ATOM 1190 N N . GLY A 1 155 ? -38.922 -4.358 34.527 1.00 87.00 155 GLY A N 1
ATOM 1191 C CA . GLY A 1 155 ? -39.825 -4.828 35.581 1.00 87.00 155 GLY A CA 1
ATOM 1192 C C . GLY A 1 155 ? -40.188 -6.313 35.436 1.00 87.00 155 GLY A C 1
ATOM 1193 O O . GLY A 1 155 ? -40.088 -6.892 34.360 1.00 87.00 155 GLY A O 1
ATOM 1194 N N . ARG A 1 156 ? -40.661 -6.937 36.525 1.00 78.94 156 ARG A N 1
ATOM 1195 C CA . ARG A 1 156 ? -41.043 -8.367 36.547 1.00 78.94 156 ARG A CA 1
ATOM 1196 C C . ARG A 1 156 ? -42.336 -8.704 35.783 1.00 78.94 156 ARG A C 1
ATOM 1198 O O . ARG A 1 156 ? -42.609 -9.879 35.564 1.00 78.94 156 ARG A O 1
ATOM 1205 N N . ARG A 1 157 ? -43.167 -7.718 35.423 1.00 71.06 157 ARG A N 1
ATOM 1206 C CA . ARG A 1 157 ? -44.462 -7.955 34.757 1.00 71.06 157 ARG A CA 1
ATOM 1207 C C . ARG A 1 157 ? -44.280 -8.046 33.240 1.00 71.06 157 ARG A C 1
ATOM 1209 O O . ARG A 1 157 ? -43.824 -7.086 32.634 1.00 71.06 157 ARG A O 1
ATOM 1216 N N . GLY A 1 158 ? -44.688 -9.175 32.661 1.00 55.53 158 GLY A N 1
ATOM 1217 C CA . GLY A 1 158 ? -44.655 -9.440 31.219 1.00 55.53 158 GLY A CA 1
ATOM 1218 C C . GLY A 1 158 ? -43.701 -10.582 30.881 1.00 55.53 158 GLY A C 1
ATOM 1219 O O . GLY A 1 158 ? -42.549 -10.354 30.512 1.00 55.53 158 GLY A O 1
ATOM 1220 N N . ALA A 1 159 ? -44.190 -11.815 31.026 1.00 46.47 159 ALA A N 1
ATOM 1221 C CA . ALA A 1 159 ? -43.501 -13.054 30.669 1.00 46.47 159 ALA A CA 1
ATOM 1222 C C . ALA A 1 159 ? -43.466 -13.302 29.147 1.00 46.47 159 ALA A C 1
ATOM 1224 O O . ALA A 1 159 ? -43.508 -14.444 28.705 1.00 46.47 159 ALA A O 1
ATOM 1225 N N . GLU A 1 160 ? -43.384 -12.249 28.335 1.00 59.44 160 GLU A N 1
ATOM 1226 C CA . GLU A 1 160 ? -42.985 -12.417 26.943 1.00 59.44 160 GLU A CA 1
ATOM 1227 C C . GLU A 1 160 ? -41.464 -12.535 26.927 1.00 59.44 160 GLU A C 1
ATOM 1229 O O . GLU A 1 160 ? -40.735 -11.617 27.329 1.00 59.44 160 GLU A O 1
ATOM 1234 N N . GLN A 1 161 ? -40.994 -13.723 26.548 1.00 57.59 161 GLN A N 1
ATOM 1235 C CA . GLN A 1 161 ? -39.591 -14.011 26.297 1.00 57.59 161 GLN A CA 1
ATOM 1236 C C . GLN A 1 161 ? -39.125 -13.090 25.164 1.00 57.59 161 GLN A C 1
ATOM 1238 O O . GLN A 1 161 ? -39.264 -13.424 23.995 1.00 57.59 161 GLN A O 1
ATOM 1243 N N . SER A 1 162 ? -38.595 -11.907 25.487 1.00 58.06 162 SER A N 1
ATOM 1244 C CA . SER A 1 162 ? -37.830 -11.148 24.497 1.00 58.06 162 SER A CA 1
ATOM 1245 C C . SER A 1 162 ? -36.659 -12.029 24.088 1.00 58.06 162 SER A C 1
ATOM 1247 O O . SER A 1 162 ? -35.783 -12.298 24.915 1.00 58.06 162 SER A O 1
ATOM 1249 N N . GLU A 1 163 ? -36.683 -12.512 22.847 1.00 65.31 163 GLU A N 1
ATOM 1250 C CA . GLU A 1 163 ? -35.611 -13.321 22.288 1.00 65.31 163 GLU A CA 1
ATOM 1251 C C . GLU A 1 163 ? -34.286 -12.602 22.489 1.00 65.31 163 GLU A C 1
ATOM 1253 O O . GLU A 1 163 ? -34.063 -11.473 22.036 1.00 65.31 163 GLU A O 1
ATOM 1258 N N . GLN A 1 164 ? -33.398 -13.259 23.224 1.00 66.62 164 GLN A N 1
ATOM 1259 C CA . GLN A 1 164 ? -32.105 -12.691 23.502 1.00 66.62 164 GLN A CA 1
ATOM 1260 C C . GLN A 1 164 ? -31.240 -12.798 22.250 1.00 66.62 164 GLN A C 1
ATOM 1262 O O . GLN A 1 164 ? -30.733 -13.861 21.900 1.00 66.62 164 GLN A O 1
ATOM 1267 N N . ARG A 1 165 ? -31.101 -11.669 21.565 1.00 78.19 165 ARG A N 1
ATOM 1268 C CA . ARG A 1 165 ? -30.339 -11.537 20.328 1.00 78.19 165 ARG A CA 1
ATOM 1269 C C . ARG A 1 165 ? -28.846 -11.819 20.540 1.00 78.19 165 ARG A C 1
ATOM 1271 O O . ARG A 1 165 ? -28.290 -11.546 21.605 1.00 78.19 165 ARG A O 1
ATOM 1278 N N . ALA A 1 166 ? -28.184 -12.325 19.500 1.00 83.12 166 ALA A N 1
ATOM 1279 C CA . ALA A 1 166 ? -26.730 -12.457 19.483 1.00 83.12 166 ALA A CA 1
ATOM 1280 C C . ALA A 1 166 ? -26.054 -11.070 19.571 1.00 83.12 166 ALA A C 1
ATOM 1282 O O . ALA A 1 166 ? -26.563 -10.111 18.973 1.00 83.12 166 ALA A O 1
ATOM 1283 N N . PRO A 1 167 ? -24.933 -10.940 20.308 1.00 83.75 167 PRO A N 1
ATOM 1284 C CA . PRO A 1 167 ? -24.178 -9.691 20.359 1.00 83.75 167 PRO A CA 1
ATOM 1285 C C . PRO A 1 167 ? -23.581 -9.348 18.985 1.00 83.75 167 PRO A C 1
ATOM 1287 O O . PRO A 1 167 ? -23.452 -10.216 18.121 1.00 83.75 167 PRO A O 1
ATOM 1290 N N . LEU A 1 168 ? -23.221 -8.078 18.769 1.00 85.38 168 LEU A N 1
ATOM 1291 C CA . LEU A 1 168 ? -22.487 -7.691 17.559 1.00 85.38 168 LEU A CA 1
ATOM 1292 C C . LEU A 1 168 ? -21.063 -8.247 17.606 1.00 85.38 168 LEU A C 1
ATOM 1294 O O . LEU A 1 168 ? -20.482 -8.377 18.682 1.00 85.38 168 LEU A O 1
ATOM 1298 N N . ALA A 1 169 ? -20.494 -8.497 16.429 1.00 85.44 169 ALA A N 1
ATOM 1299 C CA . ALA A 1 169 ? -19.078 -8.802 16.287 1.00 85.44 169 ALA A CA 1
ATOM 1300 C C . ALA A 1 169 ? -18.213 -7.681 16.894 1.00 85.44 169 ALA A C 1
ATOM 1302 O O . ALA A 1 169 ? -18.518 -6.491 16.756 1.00 85.44 169 ALA A O 1
ATOM 1303 N N . VAL A 1 170 ? -17.113 -8.065 17.539 1.00 88.25 170 VAL A N 1
ATOM 1304 C CA . VAL A 1 170 ? -16.116 -7.167 18.145 1.00 88.25 170 VAL A CA 1
ATOM 1305 C C . VAL A 1 170 ? -14.713 -7.596 17.727 1.00 88.25 170 VAL A C 1
ATOM 1307 O O . VAL A 1 170 ? -14.517 -8.719 17.264 1.00 88.25 170 VAL A O 1
ATOM 1310 N N . GLY A 1 171 ? -13.727 -6.712 17.880 1.00 88.44 171 GLY A N 1
ATOM 1311 C CA . GLY A 1 171 ? -12.328 -7.063 17.634 1.00 88.44 171 GLY A CA 1
ATOM 1312 C C . GLY A 1 171 ? -12.051 -7.460 16.183 1.00 88.44 171 GLY A C 1
ATOM 1313 O O . GLY A 1 171 ? -12.390 -6.714 15.263 1.00 88.44 171 GLY A O 1
ATOM 1314 N N . ALA A 1 172 ? -11.407 -8.611 15.983 1.00 88.25 172 ALA A N 1
ATOM 1315 C CA . ALA A 1 172 ? -10.996 -9.108 14.670 1.00 88.25 172 ALA A CA 1
ATOM 1316 C C . ALA A 1 172 ? -12.196 -9.400 13.756 1.00 88.25 172 ALA A C 1
ATOM 1318 O O . ALA A 1 172 ? -12.196 -8.979 12.606 1.00 88.25 172 ALA A O 1
ATOM 1319 N N . GLU A 1 173 ? -13.270 -10.002 14.275 1.00 88.81 173 GLU A N 1
ATOM 1320 C CA . GLU A 1 173 ? -14.472 -10.273 13.473 1.00 88.81 173 GLU A CA 1
ATOM 1321 C C . GLU A 1 173 ? -15.132 -8.981 12.976 1.00 88.81 173 GLU A C 1
ATOM 1323 O O . GLU A 1 173 ? -15.550 -8.875 11.822 1.00 88.81 173 GLU A O 1
ATOM 1328 N N . ARG A 1 174 ? -15.204 -7.958 13.839 1.00 91.50 174 ARG A N 1
ATOM 1329 C CA . ARG A 1 174 ? -15.720 -6.639 13.449 1.00 91.50 174 ARG A CA 1
ATOM 1330 C C . ARG A 1 174 ? -14.846 -5.998 12.384 1.00 91.50 174 ARG A C 1
ATOM 1332 O O . ARG A 1 174 ? -15.366 -5.381 11.456 1.00 91.50 174 ARG A O 1
ATOM 1339 N N . LEU A 1 175 ? -13.531 -6.106 12.548 1.00 91.50 175 LEU A N 1
ATOM 1340 C CA . LEU A 1 175 ? -12.566 -5.588 11.592 1.00 91.50 175 LEU A CA 1
ATOM 1341 C C . LEU A 1 175 ? -12.761 -6.250 10.222 1.00 91.50 175 LEU A C 1
ATOM 1343 O O . LEU A 1 175 ? -12.876 -5.538 9.229 1.00 91.50 175 LEU A O 1
ATOM 1347 N N . ASP A 1 176 ? -12.908 -7.571 10.172 1.00 93.50 176 ASP A N 1
ATOM 1348 C CA . ASP A 1 176 ? -13.157 -8.306 8.930 1.00 93.50 176 ASP A CA 1
ATOM 1349 C C . ASP A 1 176 ? -14.451 -7.855 8.245 1.00 93.50 176 ASP A C 1
ATOM 1351 O O . ASP A 1 176 ? -14.462 -7.628 7.036 1.00 93.50 176 ASP A O 1
ATOM 1355 N N . LEU A 1 177 ? -15.536 -7.652 9.003 1.00 92.94 177 LEU A N 1
ATOM 1356 C CA . LEU A 1 177 ? -16.792 -7.121 8.456 1.00 92.94 177 LEU A CA 1
ATOM 1357 C C . LEU A 1 177 ? -16.623 -5.713 7.878 1.00 92.94 177 LEU A C 1
ATOM 1359 O O . LEU A 1 177 ? -17.124 -5.437 6.789 1.00 92.94 177 LEU A O 1
ATOM 1363 N N . VAL A 1 178 ? -15.895 -4.834 8.575 1.00 94.81 178 VAL A N 1
ATOM 1364 C CA . VAL A 1 178 ? -15.586 -3.482 8.085 1.00 94.81 178 VAL A CA 1
ATOM 1365 C C . VAL A 1 178 ? -14.816 -3.549 6.767 1.00 94.81 178 VAL A C 1
ATOM 1367 O O . VAL A 1 178 ? -15.133 -2.818 5.833 1.00 94.81 178 VAL A O 1
ATOM 1370 N N . TRP A 1 179 ? -13.817 -4.422 6.671 1.00 97.25 179 TRP A N 1
ATOM 1371 C CA . TRP A 1 179 ? -12.993 -4.532 5.471 1.00 97.25 179 TRP A CA 1
ATOM 1372 C C . TRP A 1 179 ? -13.744 -5.182 4.306 1.00 97.25 179 TRP A C 1
ATOM 1374 O O . TRP A 1 179 ? -13.616 -4.705 3.181 1.00 97.25 179 TRP A O 1
ATOM 1384 N N . ARG A 1 180 ? -14.588 -6.189 4.561 1.00 97.25 180 ARG A N 1
ATOM 1385 C CA . ARG A 1 180 ? -15.480 -6.785 3.549 1.00 97.25 180 ARG A CA 1
ATOM 1386 C C . ARG A 1 180 ? -16.510 -5.791 3.012 1.00 97.25 180 ARG A C 1
ATOM 1388 O O . ARG A 1 180 ? -16.749 -5.777 1.805 1.00 97.25 180 ARG A O 1
ATOM 1395 N N . ASP A 1 181 ? -17.091 -4.951 3.874 1.00 96.56 181 ASP A N 1
ATOM 1396 C CA . ASP A 1 181 ? -17.986 -3.866 3.440 1.00 96.56 181 ASP A CA 1
ATOM 1397 C C . ASP A 1 181 ? -17.254 -2.910 2.492 1.00 96.56 181 ASP A C 1
ATOM 1399 O O . ASP A 1 181 ? -17.738 -2.617 1.399 1.00 96.56 181 ASP A O 1
ATOM 1403 N N . VAL A 1 182 ? -16.041 -2.483 2.860 1.00 98.00 182 VAL A N 1
ATOM 1404 C CA . VAL A 1 182 ? -15.238 -1.610 1.995 1.00 98.00 182 VAL A CA 1
ATOM 1405 C C . VAL A 1 182 ? -14.902 -2.293 0.671 1.00 98.00 182 VAL A C 1
ATOM 1407 O O . VAL A 1 182 ? -15.097 -1.668 -0.367 1.00 98.00 182 VAL A O 1
ATOM 1410 N N . ALA A 1 183 ? -14.477 -3.560 0.683 1.00 98.06 183 ALA A N 1
ATOM 1411 C CA . ALA A 1 183 ? -14.222 -4.342 -0.531 1.00 98.06 183 ALA A CA 1
ATOM 1412 C C . ALA A 1 183 ? -15.438 -4.350 -1.468 1.00 98.06 183 ALA A C 1
ATOM 1414 O O . ALA A 1 183 ? -15.324 -4.018 -2.647 1.00 98.06 183 ALA A O 1
ATOM 1415 N N . THR A 1 184 ? -16.621 -4.638 -0.916 1.00 97.75 184 THR A N 1
ATOM 1416 C CA . THR A 1 184 ? -17.888 -4.668 -1.662 1.00 97.75 184 THR A CA 1
ATOM 1417 C C . THR A 1 184 ? -18.190 -3.318 -2.314 1.00 97.75 184 THR A C 1
ATOM 1419 O O . THR A 1 184 ? -18.648 -3.259 -3.452 1.00 97.75 184 THR A O 1
ATOM 1422 N N . ARG A 1 185 ? -17.911 -2.216 -1.612 1.00 97.94 185 ARG A N 1
ATOM 1423 C CA . ARG A 1 185 ? -18.206 -0.857 -2.085 1.00 97.94 185 ARG A CA 1
ATOM 1424 C C . ARG A 1 185 ? -17.197 -0.322 -3.098 1.00 97.94 185 ARG A C 1
ATOM 1426 O O . ARG A 1 185 ? -17.569 0.513 -3.917 1.00 97.94 185 ARG A O 1
ATOM 1433 N N . THR A 1 186 ? -15.940 -0.756 -3.031 1.00 97.94 186 THR A N 1
ATOM 1434 C CA . THR A 1 186 ? -14.871 -0.279 -3.925 1.00 97.94 186 THR A CA 1
ATOM 1435 C C . THR A 1 186 ? -14.598 -1.216 -5.097 1.00 97.94 186 THR A C 1
ATOM 1437 O O . THR A 1 186 ? -13.908 -0.815 -6.034 1.00 97.94 186 THR A O 1
ATOM 1440 N N . GLY A 1 187 ? -15.122 -2.446 -5.055 1.00 98.00 187 GLY A N 1
ATOM 1441 C CA . GLY A 1 187 ? -14.832 -3.506 -6.021 1.00 98.00 187 GLY A CA 1
ATOM 1442 C C . GLY A 1 187 ? -13.492 -4.212 -5.784 1.00 98.00 187 GLY A C 1
ATOM 1443 O O . GLY A 1 187 ? -13.051 -4.977 -6.637 1.00 98.00 187 GLY A O 1
ATOM 1444 N N . PHE A 1 188 ? -12.828 -3.957 -4.653 1.00 98.44 188 PHE A N 1
ATOM 1445 C CA . PHE A 1 188 ? -11.597 -4.654 -4.280 1.00 98.44 188 PHE A CA 1
ATOM 1446 C C . PHE A 1 188 ? -11.912 -6.056 -3.747 1.00 98.44 188 PHE A C 1
ATOM 1448 O O . PHE A 1 188 ? -12.946 -6.287 -3.122 1.00 98.44 188 PHE A O 1
ATOM 1455 N N . LEU A 1 189 ? -10.978 -6.985 -3.934 1.00 98.31 189 LEU A N 1
ATOM 1456 C CA . LEU A 1 189 ? -11.023 -8.309 -3.328 1.00 98.31 189 LEU A CA 1
ATOM 1457 C C . LEU A 1 189 ? -10.472 -8.240 -1.907 1.00 98.31 189 LEU A C 1
ATOM 1459 O O . LEU A 1 189 ? -9.372 -7.729 -1.689 1.00 98.31 189 LEU A O 1
ATOM 1463 N N . TYR A 1 190 ? -11.226 -8.767 -0.947 1.00 97.88 190 TYR A N 1
ATOM 1464 C CA . TYR A 1 190 ? -10.773 -8.907 0.431 1.00 97.88 190 TYR A CA 1
ATOM 1465 C C . TYR A 1 190 ? -10.270 -10.327 0.694 1.00 97.88 190 TYR A C 1
ATOM 1467 O O . TYR A 1 190 ? -11.031 -11.283 0.554 1.00 97.88 190 TYR A O 1
ATOM 1475 N N . ASP A 1 191 ? -9.015 -10.441 1.125 1.00 96.38 191 ASP A N 1
ATOM 1476 C CA . ASP A 1 191 ? -8.382 -11.700 1.519 1.00 96.38 191 ASP A CA 1
ATOM 1477 C C . ASP A 1 191 ? -7.565 -11.501 2.803 1.00 96.38 191 ASP A C 1
ATOM 1479 O O . ASP A 1 191 ? -6.591 -10.746 2.826 1.00 96.38 191 ASP A O 1
ATOM 1483 N N . GLY A 1 192 ? -8.000 -12.141 3.893 1.00 88.44 192 GLY A N 1
ATOM 1484 C CA . GLY A 1 192 ? -7.216 -12.282 5.126 1.00 88.44 192 GLY A CA 1
ATOM 1485 C C . GLY A 1 192 ? -6.637 -10.988 5.718 1.00 88.44 192 GLY A C 1
ATOM 1486 O O . GLY A 1 192 ? -5.511 -10.995 6.209 1.00 88.44 192 GLY A O 1
ATOM 1487 N N . GLY A 1 193 ? -7.365 -9.866 5.659 1.00 92.56 193 GLY A N 1
ATOM 1488 C CA . GLY A 1 193 ? -6.891 -8.569 6.170 1.00 92.56 193 GLY A CA 1
ATOM 1489 C C . GLY A 1 193 ? -6.198 -7.671 5.137 1.00 92.56 193 GLY A C 1
ATOM 1490 O O . GLY A 1 193 ? -5.644 -6.630 5.503 1.00 92.56 193 GLY A O 1
ATOM 1491 N N . ALA A 1 194 ? -6.238 -8.042 3.857 1.00 97.75 194 ALA A N 1
ATOM 1492 C CA . ALA A 1 194 ? -5.791 -7.221 2.740 1.00 97.75 194 ALA A CA 1
ATOM 1493 C C . ALA A 1 194 ? -6.944 -6.932 1.771 1.00 97.75 194 ALA A C 1
ATOM 1495 O O . ALA A 1 194 ? -7.766 -7.801 1.494 1.00 97.75 194 ALA A O 1
ATOM 1496 N N . LEU A 1 195 ? -6.976 -5.718 1.224 1.00 98.56 195 LEU A N 1
ATOM 1497 C CA . LEU A 1 195 ? -7.765 -5.373 0.045 1.00 98.56 195 LEU A CA 1
ATOM 1498 C C . LEU A 1 195 ? -6.830 -5.343 -1.157 1.00 98.56 195 LEU A C 1
ATOM 1500 O O . LEU A 1 195 ? -5.800 -4.675 -1.114 1.00 98.56 195 LEU A O 1
ATOM 1504 N N . THR A 1 196 ? -7.181 -6.045 -2.224 1.00 98.69 196 THR A N 1
ATOM 1505 C CA . THR A 1 196 ? -6.400 -6.091 -3.465 1.00 98.69 196 THR A CA 1
ATOM 1506 C C . THR A 1 196 ? -7.268 -5.722 -4.658 1.00 98.69 196 THR A C 1
ATOM 1508 O O . THR A 1 196 ? -8.454 -6.043 -4.698 1.00 98.69 196 THR A O 1
ATOM 1511 N N . GLY A 1 197 ? -6.695 -5.011 -5.618 1.00 98.19 197 GLY A N 1
ATOM 1512 C CA . GLY A 1 197 ? -7.379 -4.604 -6.838 1.00 98.19 197 GLY A CA 1
ATOM 1513 C C . GLY A 1 197 ? -6.383 -4.185 -7.909 1.00 98.19 197 GLY A C 1
ATOM 1514 O O . GLY A 1 197 ? -5.201 -3.998 -7.626 1.00 98.19 197 GLY A O 1
ATOM 1515 N N . GLN A 1 198 ? -6.864 -4.031 -9.138 1.00 98.31 198 GLN A N 1
ATOM 1516 C CA . GLN A 1 198 ? -6.076 -3.532 -10.259 1.00 98.31 198 GLN A CA 1
ATOM 1517 C C . GLN A 1 198 ? -6.805 -2.346 -10.887 1.00 98.31 198 GLN A C 1
ATOM 1519 O O . GLN A 1 198 ? -7.990 -2.445 -11.196 1.00 98.31 198 GLN A O 1
ATOM 1524 N N . ILE A 1 199 ? -6.102 -1.228 -11.050 1.00 98.19 199 ILE A N 1
ATOM 1525 C CA . ILE A 1 199 ? -6.640 0.030 -11.572 1.00 98.19 199 ILE A CA 1
ATOM 1526 C C . ILE A 1 199 ? -5.759 0.456 -12.738 1.00 98.19 199 ILE A C 1
ATOM 1528 O O . ILE A 1 199 ? -4.600 0.796 -12.528 1.00 98.19 199 ILE A O 1
ATOM 1532 N N . ASP A 1 200 ? -6.282 0.406 -13.964 1.00 96.38 200 ASP A N 1
ATOM 1533 C CA . ASP A 1 200 ? -5.576 0.862 -15.172 1.00 96.38 200 ASP A CA 1
ATOM 1534 C C . ASP A 1 200 ? -4.159 0.254 -15.336 1.00 96.38 200 ASP A C 1
ATOM 1536 O O . ASP A 1 200 ? -3.220 0.910 -15.783 1.00 96.38 200 ASP A O 1
ATOM 1540 N N . GLY A 1 201 ? -3.985 -1.015 -14.942 1.00 96.12 201 GLY A N 1
ATOM 1541 C CA . GLY A 1 201 ? -2.698 -1.724 -14.978 1.00 96.12 201 GLY A CA 1
ATOM 1542 C C . GLY A 1 201 ? -1.804 -1.534 -13.744 1.00 96.12 201 GLY A C 1
ATOM 1543 O O . GLY A 1 201 ? -0.761 -2.175 -13.662 1.00 96.12 201 GLY A O 1
ATOM 1544 N N . VAL A 1 202 ? -2.218 -0.718 -12.771 1.00 98.50 202 VAL A N 1
ATOM 1545 C CA . VAL A 1 202 ? -1.550 -0.547 -11.473 1.00 98.50 202 VAL A CA 1
ATOM 1546 C C . VAL A 1 202 ? -2.176 -1.492 -10.453 1.00 98.50 202 VAL A C 1
ATOM 1548 O O . VAL A 1 202 ? -3.380 -1.435 -10.190 1.00 98.50 202 VAL A O 1
ATOM 1551 N N . GLU A 1 203 ? -1.370 -2.366 -9.862 1.00 98.62 203 GLU A N 1
ATOM 1552 C CA . GLU A 1 203 ? -1.814 -3.223 -8.763 1.00 98.62 203 GLU A CA 1
ATOM 1553 C C . GLU A 1 203 ? -1.873 -2.404 -7.477 1.00 98.62 203 GLU A C 1
ATOM 1555 O O . GLU A 1 203 ? -0.922 -1.706 -7.131 1.00 98.62 203 GLU A O 1
ATOM 1560 N N . VAL A 1 204 ? -2.976 -2.508 -6.744 1.00 98.75 204 VAL A N 1
ATOM 1561 C CA . VAL A 1 204 ? -3.176 -1.816 -5.472 1.00 98.75 204 VAL A CA 1
ATOM 1562 C C . VAL A 1 204 ? -3.429 -2.850 -4.388 1.00 98.75 204 VAL A C 1
ATOM 1564 O O . VAL A 1 204 ? -4.374 -3.634 -4.467 1.00 98.75 204 VAL A O 1
ATOM 1567 N N . ARG A 1 205 ? -2.610 -2.822 -3.338 1.00 98.56 205 ARG A N 1
ATOM 1568 C CA . ARG A 1 205 ? -2.782 -3.638 -2.135 1.00 98.56 205 ARG A CA 1
ATOM 1569 C C . ARG A 1 205 ? -2.871 -2.737 -0.915 1.00 98.56 205 ARG A C 1
ATOM 1571 O O . ARG A 1 205 ? -1.909 -2.059 -0.585 1.00 98.56 205 ARG A O 1
ATOM 1578 N N . VAL A 1 206 ? -4.001 -2.757 -0.220 1.00 98.56 206 VAL A N 1
ATOM 1579 C CA . VAL A 1 206 ? -4.191 -2.048 1.046 1.00 98.56 206 VAL A CA 1
ATOM 1580 C C . VAL A 1 206 ? -4.188 -3.052 2.190 1.00 98.56 206 VAL A C 1
ATOM 1582 O O . VAL A 1 206 ? -4.946 -4.016 2.173 1.00 98.56 206 VAL A O 1
ATOM 1585 N N . THR A 1 207 ? -3.344 -2.838 3.190 1.00 98.12 207 THR A N 1
ATOM 1586 C CA . THR A 1 207 ? -3.214 -3.695 4.372 1.00 98.12 207 THR A CA 1
ATOM 1587 C C . THR A 1 207 ? -3.218 -2.875 5.647 1.00 98.12 207 THR A C 1
ATOM 1589 O O . THR A 1 207 ? -2.940 -1.676 5.651 1.00 98.12 207 THR A O 1
ATOM 1592 N N . ARG A 1 208 ? -3.507 -3.545 6.759 1.00 95.12 208 ARG A N 1
ATOM 1593 C CA . ARG A 1 208 ? -3.304 -3.003 8.097 1.00 95.12 208 ARG A CA 1
ATOM 1594 C C . ARG A 1 208 ? -1.983 -3.514 8.658 1.00 95.12 208 ARG A C 1
ATOM 1596 O O . ARG A 1 208 ? -1.816 -4.716 8.834 1.00 95.12 208 ARG A O 1
ATOM 1603 N N . GLU A 1 209 ? -1.079 -2.611 9.009 1.00 94.12 209 GLU A N 1
ATOM 1604 C CA . GLU A 1 209 ? 0.207 -2.954 9.621 1.00 94.12 209 GLU A CA 1
ATOM 1605 C C . GLU A 1 209 ? 0.304 -2.429 11.056 1.00 94.12 209 GLU A C 1
ATOM 1607 O O . GLU A 1 209 ? -0.193 -1.350 11.381 1.00 94.12 209 GLU A O 1
ATOM 1612 N N . ARG A 1 210 ? 0.979 -3.177 11.934 1.00 88.38 210 ARG A N 1
ATOM 1613 C CA . ARG A 1 210 ? 1.301 -2.744 13.302 1.00 88.38 210 ARG A CA 1
ATOM 1614 C C . ARG A 1 210 ? 2.791 -2.486 13.432 1.00 88.38 210 ARG A C 1
ATOM 1616 O O . ARG A 1 210 ? 3.596 -3.339 13.079 1.00 88.38 210 ARG A O 1
ATOM 1623 N N . ARG A 1 211 ? 3.157 -1.327 13.987 1.00 86.69 211 ARG A N 1
ATOM 1624 C CA . ARG A 1 211 ? 4.550 -0.861 14.051 1.00 86.69 211 ARG A CA 1
ATOM 1625 C C . ARG A 1 211 ? 5.014 -0.526 15.457 1.00 86.69 211 ARG A C 1
ATOM 1627 O O . ARG A 1 211 ? 5.311 0.625 15.755 1.00 86.69 211 ARG A O 1
ATOM 1634 N N . GLY A 1 212 ? 5.081 -1.529 16.325 1.00 81.56 212 GLY A N 1
ATOM 1635 C CA . GLY A 1 212 ? 5.997 -1.576 17.476 1.00 81.56 212 GLY A CA 1
ATOM 1636 C C . GLY A 1 212 ? 5.878 -0.549 18.615 1.00 81.56 212 GLY A C 1
ATOM 1637 O O . GLY A 1 212 ? 5.849 -0.982 19.748 1.00 81.56 212 GLY A O 1
ATOM 1638 N N . ARG A 1 213 ? 5.863 0.768 18.374 1.00 77.56 213 ARG A N 1
ATOM 1639 C CA . ARG A 1 213 ? 5.430 1.845 19.307 1.00 77.56 213 ARG A CA 1
ATOM 1640 C C . ARG A 1 213 ? 4.538 2.882 18.618 1.00 77.56 213 ARG A C 1
ATOM 1642 O O . ARG A 1 213 ? 3.774 3.580 19.276 1.00 77.56 213 ARG A O 1
ATOM 1649 N N . ASN A 1 214 ? 4.573 2.927 17.287 1.00 79.50 214 ASN A N 1
ATOM 1650 C CA . ASN A 1 214 ? 3.940 3.948 16.454 1.00 79.50 214 ASN A CA 1
ATOM 1651 C C . ASN A 1 214 ? 2.453 3.667 16.164 1.00 79.50 214 ASN A C 1
ATOM 1653 O O . ASN A 1 214 ? 1.820 4.373 15.392 1.00 79.50 214 ASN A O 1
ATOM 1657 N N . GLY A 1 215 ? 1.875 2.637 16.783 1.00 85.50 215 GLY A N 1
ATOM 1658 C CA . GLY A 1 215 ? 0.478 2.250 16.591 1.00 85.50 215 GLY A CA 1
ATOM 1659 C C . GLY A 1 215 ? 0.251 1.345 15.379 1.00 85.50 215 GLY A C 1
ATOM 1660 O O . GLY A 1 215 ? 1.129 0.567 14.989 1.00 85.50 215 GLY A O 1
ATOM 1661 N N . ALA A 1 216 ? -0.969 1.407 14.852 1.00 88.88 216 ALA A N 1
ATOM 1662 C CA . ALA A 1 216 ? -1.396 0.719 13.643 1.00 88.88 216 ALA A CA 1
ATOM 1663 C C . ALA A 1 216 ? -1.542 1.725 12.497 1.00 88.88 216 ALA A C 1
ATOM 1665 O O . ALA A 1 216 ? -1.864 2.891 12.729 1.00 88.88 216 ALA A O 1
ATOM 1666 N N . TYR A 1 217 ? -1.297 1.247 11.285 1.00 94.50 217 TYR A N 1
ATOM 1667 C CA . TYR A 1 217 ? -1.352 2.022 10.058 1.00 94.50 217 TYR A CA 1
ATOM 1668 C C . TYR A 1 217 ? -2.200 1.292 9.029 1.00 94.50 217 TYR A C 1
ATOM 1670 O O . TYR A 1 217 ? -2.130 0.065 8.908 1.00 94.50 217 TYR A O 1
ATOM 1678 N N . LEU A 1 218 ? -2.939 2.064 8.241 1.00 97.06 218 LEU A N 1
ATOM 1679 C CA . LEU A 1 218 ? -3.359 1.637 6.920 1.00 97.06 218 LEU A CA 1
ATOM 1680 C C . LEU A 1 218 ? -2.215 1.915 5.955 1.00 97.06 218 LEU A C 1
ATOM 1682 O O . LEU A 1 218 ? -1.633 3.000 5.964 1.00 97.06 218 LEU A O 1
ATOM 1686 N N . VAL A 1 219 ? -1.890 0.920 5.146 1.00 98.12 219 VAL A N 1
ATOM 1687 C CA . VAL A 1 219 ? -0.785 0.959 4.199 1.00 98.12 219 VAL A CA 1
ATOM 1688 C C . VAL A 1 219 ? -1.334 0.598 2.839 1.00 98.12 219 VAL A C 1
ATOM 1690 O O . VAL A 1 219 ? -1.920 -0.468 2.698 1.00 98.12 219 VAL A O 1
ATOM 1693 N N . ALA A 1 220 ? -1.136 1.461 1.850 1.00 98.62 220 ALA A N 1
ATOM 1694 C CA . ALA A 1 220 ? -1.397 1.137 0.457 1.00 98.62 220 ALA A CA 1
ATOM 1695 C C . ALA A 1 220 ? -0.068 0.936 -0.267 1.00 98.62 220 ALA A C 1
ATOM 1697 O O . ALA A 1 220 ? 0.833 1.764 -0.142 1.00 98.62 220 ALA A O 1
ATOM 1698 N N . MET A 1 221 ? 0.032 -0.152 -1.020 1.00 98.75 221 MET A N 1
ATOM 1699 C CA . MET A 1 221 ? 1.123 -0.430 -1.935 1.00 98.75 221 MET A CA 1
ATOM 1700 C C . MET A 1 221 ? 0.598 -0.412 -3.360 1.00 98.75 221 MET A C 1
ATOM 1702 O O . MET A 1 221 ? -0.333 -1.153 -3.678 1.00 98.75 221 MET A O 1
ATOM 1706 N N . LEU A 1 222 ? 1.176 0.446 -4.190 1.00 98.69 222 LEU A N 1
ATOM 1707 C CA . LEU A 1 222 ? 0.846 0.582 -5.597 1.00 98.69 222 LEU A CA 1
ATOM 1708 C C . LEU A 1 222 ? 2.030 0.061 -6.403 1.00 98.69 222 LEU A C 1
ATOM 1710 O O . LEU A 1 222 ? 3.122 0.600 -6.259 1.00 98.69 222 LEU A O 1
ATOM 1714 N N . ARG A 1 223 ? 1.825 -0.952 -7.247 1.00 98.62 223 ARG A N 1
ATOM 1715 C CA . ARG A 1 223 ? 2.851 -1.472 -8.161 1.00 98.62 223 ARG A CA 1
ATOM 1716 C C . ARG A 1 223 ? 2.481 -1.169 -9.597 1.00 98.62 223 ARG A C 1
ATOM 1718 O O . ARG A 1 223 ? 1.349 -1.406 -10.012 1.00 98.62 223 ARG A O 1
ATOM 1725 N N . TYR A 1 224 ? 3.438 -0.645 -10.344 1.00 97.81 224 TYR A N 1
ATOM 1726 C CA . TYR A 1 224 ? 3.241 -0.127 -11.692 1.00 97.81 224 TYR A CA 1
ATOM 1727 C C . TYR A 1 224 ? 4.415 -0.497 -12.605 1.00 97.81 224 TYR A C 1
ATOM 1729 O O . TYR A 1 224 ? 5.470 -0.918 -12.121 1.00 97.81 224 TYR A O 1
ATOM 1737 N N . PRO A 1 225 ? 4.243 -0.376 -13.936 1.00 95.44 225 PRO A N 1
ATOM 1738 C CA . PRO A 1 225 ? 5.340 -0.565 -14.873 1.00 95.44 225 PRO A CA 1
ATOM 1739 C C . PRO A 1 2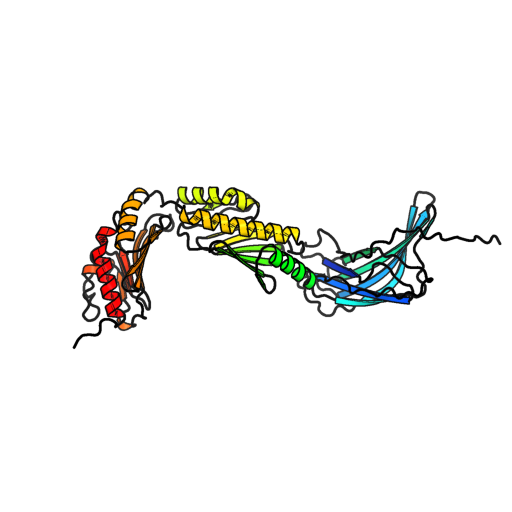25 ? 6.528 0.337 -14.539 1.00 95.44 225 PRO A C 1
ATOM 1741 O O . PRO A 1 225 ? 6.345 1.483 -14.141 1.00 95.44 225 PRO A O 1
ATOM 1744 N N . ASP A 1 226 ? 7.732 -0.189 -14.752 1.00 96.44 226 ASP A N 1
ATOM 1745 C CA . ASP A 1 226 ? 8.985 0.520 -14.501 1.00 96.44 226 ASP A CA 1
ATOM 1746 C C . ASP A 1 226 ? 9.025 1.869 -15.238 1.00 96.44 226 ASP A C 1
ATOM 1748 O O . ASP A 1 226 ? 9.042 1.904 -16.475 1.00 96.44 226 ASP A O 1
ATOM 1752 N N . LEU A 1 227 ? 9.036 2.964 -14.474 1.00 97.31 227 LEU A N 1
ATOM 1753 C CA . LEU A 1 227 ? 9.071 4.329 -14.999 1.00 97.31 227 LEU A CA 1
ATOM 1754 C C . LEU A 1 227 ? 10.432 4.673 -15.617 1.00 97.31 227 LEU A C 1
ATOM 1756 O O . LEU A 1 227 ? 10.508 5.500 -16.529 1.00 97.31 227 LEU A O 1
ATOM 1760 N N . GLY A 1 228 ? 11.504 4.060 -15.102 1.00 96.50 228 GLY A N 1
ATOM 1761 C CA . GLY A 1 228 ? 12.895 4.303 -15.470 1.00 96.50 228 GLY A CA 1
ATOM 1762 C C . GLY A 1 228 ? 13.323 5.772 -15.427 1.00 96.50 228 GLY A C 1
ATOM 1763 O O . GLY A 1 228 ? 14.172 6.195 -16.222 1.00 96.50 228 GLY A O 1
ATOM 1764 N N . ILE A 1 229 ? 12.749 6.559 -14.514 1.00 97.56 229 ILE A N 1
ATOM 1765 C CA . ILE A 1 229 ? 13.120 7.963 -14.279 1.00 97.56 229 ILE A CA 1
ATOM 1766 C C . ILE A 1 229 ? 14.019 8.120 -13.048 1.00 97.56 229 ILE A C 1
ATOM 1768 O O . ILE A 1 229 ? 14.373 9.245 -12.693 1.00 97.56 229 ILE A O 1
ATOM 1772 N N . GLY A 1 230 ? 14.404 7.016 -12.400 1.00 96.81 230 GLY A N 1
ATOM 1773 C CA . GLY A 1 230 ? 15.141 7.036 -11.142 1.00 96.81 230 GLY A CA 1
ATOM 1774 C C . GLY A 1 230 ? 14.304 7.628 -10.014 1.00 96.81 230 GLY A C 1
ATOM 1775 O O . GLY A 1 230 ? 14.840 8.379 -9.197 1.00 96.81 230 GLY A O 1
ATOM 1776 N N . LEU A 1 231 ? 12.989 7.372 -10.018 1.00 97.62 231 LEU A N 1
ATOM 1777 C CA . LEU A 1 231 ? 12.079 7.922 -9.025 1.00 97.62 231 LEU A CA 1
ATOM 1778 C C . LEU A 1 231 ? 12.559 7.522 -7.631 1.00 97.62 231 LEU A C 1
ATOM 1780 O O . LEU A 1 231 ? 12.905 6.373 -7.371 1.00 97.62 231 LEU A O 1
ATOM 1784 N N . SER A 1 232 ? 12.587 8.492 -6.733 1.00 97.19 232 SER A N 1
ATOM 1785 C CA . SER A 1 232 ? 12.817 8.264 -5.315 1.00 97.19 232 SER A CA 1
ATOM 1786 C C . SER A 1 232 ? 12.067 9.304 -4.498 1.00 97.19 232 SER A C 1
ATOM 1788 O O . SER A 1 232 ? 11.565 10.306 -5.018 1.00 97.19 232 SER A O 1
ATOM 1790 N N . LEU A 1 233 ? 11.969 9.066 -3.198 1.00 96.50 233 LEU A N 1
ATOM 1791 C CA . LEU A 1 233 ? 11.336 9.982 -2.267 1.00 96.50 233 LEU A CA 1
ATOM 1792 C C . LEU A 1 233 ? 12.371 10.495 -1.268 1.00 96.50 233 LEU A C 1
ATOM 1794 O O . LEU A 1 233 ? 13.106 9.705 -0.679 1.00 96.50 233 LEU A O 1
ATOM 1798 N N . ALA A 1 234 ? 12.409 11.808 -1.052 1.00 94.88 234 ALA A N 1
ATOM 1799 C CA . ALA A 1 234 ? 13.287 12.426 -0.066 1.00 94.88 234 ALA A CA 1
ATOM 1800 C C . ALA A 1 234 ? 12.535 13.371 0.872 1.00 94.88 234 ALA A C 1
ATOM 1802 O O . ALA A 1 234 ? 11.477 13.914 0.544 1.00 94.88 234 ALA A O 1
ATOM 1803 N N . GLY A 1 235 ? 13.135 13.601 2.039 1.00 91.62 235 GLY A N 1
ATOM 1804 C CA . GLY A 1 235 ? 12.565 14.411 3.109 1.00 91.62 235 GLY A CA 1
ATOM 1805 C C . GLY A 1 235 ? 11.734 13.593 4.095 1.00 91.62 235 GLY A C 1
ATOM 1806 O O . GLY A 1 235 ? 11.651 12.371 4.022 1.00 91.62 235 GLY A O 1
ATOM 1807 N N . ALA A 1 236 ? 11.132 14.296 5.048 1.00 85.88 236 ALA A N 1
ATOM 1808 C CA . ALA A 1 236 ? 10.225 13.732 6.037 1.00 85.88 236 ALA A CA 1
ATOM 1809 C C . ALA A 1 236 ? 8.881 14.455 5.953 1.00 85.88 236 ALA A C 1
ATOM 1811 O O . ALA A 1 236 ? 8.825 15.624 5.564 1.00 85.88 236 ALA A O 1
ATOM 1812 N N . ALA A 1 237 ? 7.800 13.775 6.337 1.00 79.19 237 ALA A N 1
ATOM 1813 C CA . ALA A 1 237 ? 6.484 14.397 6.418 1.00 79.19 237 ALA A CA 1
ATOM 1814 C C . ALA A 1 237 ? 6.524 15.666 7.301 1.00 79.19 237 ALA A C 1
ATOM 1816 O O . ALA A 1 237 ? 7.156 15.644 8.359 1.00 79.19 237 ALA A O 1
ATOM 1817 N N . PRO A 1 238 ? 5.858 16.767 6.898 1.00 80.56 238 PRO A N 1
ATOM 1818 C CA . PRO A 1 238 ? 5.025 16.923 5.697 1.00 80.56 238 PRO A CA 1
ATOM 1819 C C . PRO A 1 238 ? 5.800 17.339 4.428 1.00 80.56 238 PRO A C 1
ATOM 1821 O O . PRO A 1 238 ? 5.212 17.429 3.355 1.00 80.56 238 PRO A O 1
ATOM 1824 N N . CYS A 1 239 ? 7.105 17.594 4.525 1.00 86.06 239 CYS A N 1
ATOM 1825 C CA . CYS A 1 239 ? 7.955 18.136 3.460 1.00 86.06 239 CYS A CA 1
ATOM 1826 C C . CYS A 1 239 ? 8.576 17.042 2.576 1.00 86.06 239 CYS A C 1
ATOM 1828 O O . CYS A 1 239 ? 9.783 17.029 2.328 1.00 86.06 239 CYS A O 1
ATOM 1830 N N . VAL A 1 240 ? 7.747 16.112 2.112 1.00 90.06 240 VAL A N 1
ATOM 1831 C CA . VAL A 1 240 ? 8.165 15.027 1.223 1.00 90.06 240 VAL A CA 1
ATOM 1832 C C . VAL A 1 240 ? 8.278 15.550 -0.211 1.00 90.06 240 VAL A C 1
ATOM 1834 O O . VAL A 1 240 ? 7.391 16.258 -0.689 1.00 90.06 240 VAL A O 1
ATOM 1837 N N . ARG A 1 241 ? 9.362 15.206 -0.913 1.00 94.44 241 ARG A N 1
ATOM 1838 C CA . ARG A 1 241 ? 9.594 15.598 -2.311 1.00 94.44 241 ARG A CA 1
ATOM 1839 C C . ARG A 1 241 ? 9.914 14.369 -3.153 1.00 94.44 241 ARG A C 1
ATOM 1841 O O . ARG A 1 241 ? 10.731 13.542 -2.754 1.00 94.44 241 ARG A O 1
ATOM 1848 N N . LEU A 1 242 ? 9.285 14.282 -4.324 1.00 96.31 242 LEU A N 1
ATOM 1849 C CA . LEU A 1 242 ? 9.701 13.342 -5.360 1.00 96.31 242 LEU A CA 1
ATOM 1850 C C . LEU A 1 242 ? 11.034 13.824 -5.930 1.00 96.31 242 LEU A C 1
ATOM 1852 O O . LEU A 1 242 ? 11.192 15.010 -6.228 1.00 96.31 242 LEU A O 1
ATOM 1856 N N . LEU A 1 243 ? 11.972 12.900 -6.054 1.00 97.00 243 LEU A N 1
ATOM 1857 C CA . LEU A 1 243 ? 13.239 13.074 -6.738 1.00 97.00 243 LEU A CA 1
ATOM 1858 C C . LEU A 1 243 ? 13.278 12.140 -7.941 1.00 97.00 243 LEU A C 1
ATOM 1860 O O . LEU A 1 243 ? 12.560 11.147 -8.006 1.00 97.00 243 LEU A O 1
ATOM 1864 N N . GLY A 1 244 ? 14.133 12.467 -8.891 1.00 97.06 244 GLY A N 1
ATOM 1865 C CA . GLY A 1 244 ? 14.343 11.678 -10.086 1.00 97.06 244 GLY A CA 1
ATOM 1866 C C . GLY A 1 244 ? 15.545 12.208 -10.836 1.00 97.06 244 GLY A C 1
ATOM 1867 O O . GLY A 1 244 ? 16.100 13.254 -10.492 1.00 97.06 244 GLY A O 1
ATOM 1868 N N . ARG A 1 245 ? 15.928 11.482 -11.876 1.00 96.94 245 ARG A N 1
ATOM 1869 C CA . ARG A 1 245 ? 17.047 11.832 -12.745 1.00 96.94 245 ARG A CA 1
ATOM 1870 C C . ARG A 1 245 ? 16.873 13.195 -13.416 1.00 96.94 245 ARG A C 1
ATOM 1872 O O . ARG A 1 245 ? 17.834 13.947 -13.538 1.00 96.94 245 ARG A O 1
ATOM 1879 N N . ASP A 1 246 ? 15.665 13.487 -13.890 1.00 97.88 246 ASP A N 1
ATOM 1880 C CA . ASP A 1 246 ? 15.360 14.693 -14.653 1.00 97.88 246 ASP A CA 1
ATOM 1881 C C . ASP A 1 246 ? 14.268 15.518 -13.963 1.00 97.88 246 ASP A C 1
ATOM 1883 O O . ASP A 1 246 ? 13.171 15.036 -13.667 1.00 97.88 246 ASP A O 1
ATOM 1887 N N . GLN A 1 247 ? 14.555 16.800 -13.729 1.00 97.00 247 GLN A N 1
ATOM 1888 C CA . GLN A 1 247 ? 13.640 17.697 -13.023 1.00 97.00 247 GLN A CA 1
ATOM 1889 C C . GLN A 1 247 ? 12.335 17.940 -13.797 1.00 97.00 247 GLN A C 1
ATOM 1891 O O . GLN A 1 247 ? 11.290 18.159 -13.177 1.00 97.00 247 GLN A O 1
ATOM 1896 N N . GLY A 1 248 ? 12.363 17.906 -15.131 1.00 97.69 248 GLY A N 1
ATOM 1897 C CA . GLY A 1 248 ? 11.180 18.048 -15.976 1.00 97.69 248 GLY A CA 1
ATOM 1898 C C . GLY A 1 248 ? 10.234 16.859 -15.821 1.00 97.69 248 GLY A C 1
ATOM 1899 O O . GLY A 1 248 ? 9.035 17.058 -15.612 1.00 97.69 248 GLY A O 1
ATOM 1900 N N . GLN A 1 249 ? 10.779 15.640 -15.814 1.00 98.12 249 GLN A N 1
ATOM 1901 C CA . GLN A 1 249 ? 10.028 14.403 -15.562 1.00 98.12 249 GLN A CA 1
ATOM 1902 C C . GLN A 1 249 ? 9.403 14.387 -14.160 1.00 98.12 249 GLN A C 1
ATOM 1904 O O . GLN A 1 249 ? 8.208 14.124 -14.011 1.00 98.12 249 GLN A O 1
ATOM 1909 N N . VAL A 1 250 ? 10.178 14.745 -13.131 1.00 97.62 250 VAL A N 1
ATOM 1910 C CA . VAL A 1 250 ? 9.685 14.820 -11.744 1.00 97.62 250 VAL A CA 1
ATOM 1911 C C . VAL A 1 250 ? 8.581 15.866 -11.609 1.00 97.62 250 VAL A C 1
ATOM 1913 O O . VAL A 1 250 ? 7.553 15.610 -10.986 1.00 97.62 250 VAL A O 1
ATOM 1916 N N . SER A 1 251 ? 8.759 17.041 -12.216 1.00 97.19 251 SER A N 1
ATOM 1917 C CA . SER A 1 251 ? 7.766 18.122 -12.169 1.00 97.19 251 SER A CA 1
ATOM 1918 C C . SER A 1 251 ? 6.476 17.749 -12.903 1.00 97.19 251 SER A C 1
ATOM 1920 O O . SER A 1 251 ? 5.390 18.129 -12.462 1.00 97.19 251 SER A O 1
ATOM 1922 N N . TRP A 1 252 ? 6.577 16.998 -14.005 1.00 97.69 252 TRP A N 1
ATOM 1923 C CA . TRP A 1 252 ? 5.427 16.434 -14.708 1.00 97.69 252 TRP A CA 1
ATOM 1924 C C . TRP A 1 252 ? 4.633 15.491 -13.801 1.00 97.69 252 TRP A C 1
ATOM 1926 O O . TRP A 1 252 ? 3.435 15.700 -13.595 1.00 97.69 252 TRP A O 1
ATOM 1936 N N . LEU A 1 253 ? 5.314 14.512 -13.197 1.00 97.25 253 LEU A N 1
ATOM 1937 C CA . LEU A 1 253 ? 4.680 13.538 -12.313 1.00 97.25 253 LEU A CA 1
ATOM 1938 C C . LEU A 1 253 ? 4.076 14.213 -11.073 1.00 97.25 253 LEU A C 1
ATOM 1940 O O . LEU A 1 253 ? 2.913 13.992 -10.750 1.00 97.25 253 LEU A O 1
ATOM 1944 N N . ALA A 1 254 ? 4.817 15.109 -10.417 1.00 95.81 254 ALA A N 1
ATOM 1945 C CA . ALA A 1 254 ? 4.335 15.841 -9.247 1.00 95.81 254 ALA A CA 1
ATOM 1946 C C . ALA A 1 254 ? 3.071 16.664 -9.551 1.00 95.81 254 ALA A C 1
ATOM 1948 O O . ALA A 1 254 ? 2.152 16.706 -8.733 1.00 95.81 254 ALA A O 1
ATOM 1949 N N . ARG A 1 255 ? 2.989 17.284 -10.737 1.00 96.00 255 ARG A N 1
ATOM 1950 C CA . ARG A 1 255 ? 1.790 18.010 -11.178 1.00 96.00 255 ARG A CA 1
ATOM 1951 C C . ARG A 1 255 ? 0.605 17.070 -11.376 1.00 96.00 255 ARG A C 1
ATOM 1953 O O . ARG A 1 255 ? -0.492 17.399 -10.932 1.00 96.00 255 ARG A O 1
ATOM 1960 N N . ALA A 1 256 ? 0.826 15.922 -12.013 1.00 95.88 256 ALA A N 1
ATOM 1961 C CA . ALA A 1 256 ? -0.226 14.943 -12.268 1.00 95.88 256 ALA A CA 1
ATOM 1962 C C . ALA A 1 256 ? -0.775 14.323 -10.970 1.00 95.88 256 ALA A C 1
ATOM 1964 O O . ALA A 1 256 ? -1.980 14.126 -10.838 1.00 95.88 256 ALA A O 1
ATOM 1965 N N . LEU A 1 257 ? 0.091 14.070 -9.983 1.00 95.69 257 LEU A N 1
ATOM 1966 C CA . LEU A 1 257 ? -0.291 13.421 -8.725 1.00 95.69 257 LEU A CA 1
ATOM 1967 C C . LEU A 1 257 ? -0.753 14.401 -7.629 1.00 95.69 257 LEU A C 1
ATOM 1969 O O . LEU A 1 257 ? -1.408 13.987 -6.671 1.00 95.69 257 LEU A O 1
ATOM 1973 N N . GLY A 1 258 ? -0.424 15.693 -7.740 1.00 90.00 258 GLY A N 1
ATOM 1974 C CA . GLY A 1 258 ? -0.444 16.648 -6.624 1.00 90.00 258 GLY A CA 1
ATOM 1975 C C . GLY A 1 258 ? -1.757 16.740 -5.838 1.00 90.00 258 GLY A C 1
ATOM 1976 O O . GLY A 1 258 ? -1.732 16.775 -4.608 1.00 90.00 258 GLY A O 1
ATOM 1977 N N . GLN A 1 259 ? -2.917 16.724 -6.505 1.00 87.56 259 GLN A N 1
ATOM 1978 C CA . GLN A 1 259 ? -4.207 16.781 -5.799 1.00 87.56 259 GLN A CA 1
ATOM 1979 C C . GLN A 1 259 ? -4.511 15.493 -5.022 1.00 87.56 259 GLN A C 1
ATOM 1981 O O . GLN A 1 259 ? -5.153 15.537 -3.970 1.00 87.56 259 GLN A O 1
ATOM 1986 N N . VAL A 1 260 ? -4.037 14.348 -5.513 1.00 91.25 260 VAL A N 1
ATOM 1987 C CA . VAL A 1 260 ? -4.394 13.030 -4.984 1.00 91.25 260 VAL A CA 1
ATOM 1988 C C . VAL A 1 260 ? -3.489 12.608 -3.828 1.00 91.25 260 VAL A C 1
ATOM 1990 O O . VAL A 1 260 ? -3.974 12.022 -2.859 1.00 91.25 260 VAL A O 1
ATOM 1993 N N . VAL A 1 261 ? -2.210 12.995 -3.861 1.00 91.12 261 VAL A N 1
ATOM 1994 C CA . VAL A 1 261 ? -1.237 12.721 -2.783 1.00 91.12 261 VAL A CA 1
ATOM 1995 C C . VAL A 1 261 ? -1.708 13.276 -1.432 1.00 91.12 261 VAL A C 1
ATOM 1997 O O . VAL A 1 261 ? -1.454 12.674 -0.393 1.00 91.12 261 VAL A O 1
ATOM 2000 N N . SER A 1 262 ? -2.477 14.371 -1.425 1.00 86.69 262 SER A N 1
ATOM 2001 C CA . SER A 1 262 ? -3.061 14.928 -0.194 1.00 86.69 262 SER A CA 1
ATOM 2002 C C . SER A 1 262 ? -4.036 13.977 0.522 1.00 86.69 262 SER A C 1
ATOM 2004 O O . SER A 1 262 ? -4.195 14.056 1.739 1.00 86.69 262 SER A O 1
ATOM 2006 N N . ARG A 1 263 ? -4.686 13.068 -0.219 1.00 89.50 263 ARG A N 1
ATOM 2007 C CA . ARG A 1 263 ? -5.654 12.086 0.303 1.00 89.50 263 ARG A CA 1
ATOM 2008 C C . ARG A 1 263 ? -5.009 10.743 0.640 1.00 89.50 263 ARG A C 1
ATOM 2010 O O . ARG A 1 263 ? -5.580 9.970 1.404 1.00 89.50 263 ARG A O 1
ATOM 2017 N N . CYS A 1 264 ? -3.842 10.466 0.065 1.00 93.75 264 CYS A N 1
ATOM 2018 C CA . CYS A 1 264 ? -3.097 9.227 0.238 1.00 93.75 264 CYS A CA 1
ATOM 2019 C C . CYS A 1 264 ? -1.608 9.573 0.436 1.00 93.75 264 CYS A C 1
ATOM 2021 O O . CYS A 1 264 ? -0.855 9.619 -0.540 1.00 93.75 264 CYS A O 1
ATOM 2023 N N . PRO A 1 265 ? -1.185 9.889 1.678 1.00 94.19 265 PRO A N 1
ATOM 2024 C CA . PRO A 1 265 ? 0.156 10.403 1.944 1.00 94.19 265 PRO A CA 1
ATOM 2025 C C . PRO A 1 265 ? 1.234 9.396 1.543 1.00 94.19 265 PRO A C 1
ATOM 2027 O O . PRO A 1 265 ? 1.311 8.310 2.114 1.00 94.19 265 PRO A O 1
ATOM 2030 N N . VAL A 1 266 ? 2.061 9.760 0.564 1.00 96.38 266 VAL A N 1
ATOM 2031 C CA . VAL A 1 266 ? 3.165 8.930 0.062 1.00 96.38 266 VAL A CA 1
ATOM 2032 C C . VAL A 1 266 ? 4.350 9.009 1.026 1.00 96.38 266 VAL A C 1
ATOM 2034 O O . VAL A 1 266 ? 4.783 10.101 1.395 1.00 96.38 266 VAL A O 1
ATOM 2037 N N . VAL A 1 267 ? 4.878 7.852 1.422 1.00 96.12 267 VAL A N 1
ATOM 2038 C CA . VAL A 1 267 ? 6.008 7.716 2.360 1.00 96.12 267 VAL A CA 1
ATOM 2039 C C . VAL A 1 267 ? 7.228 7.020 1.759 1.00 96.12 267 VAL A C 1
ATOM 2041 O O . VAL A 1 267 ? 8.321 7.142 2.302 1.00 96.12 267 VAL A O 1
ATOM 2044 N N . ALA A 1 268 ? 7.054 6.302 0.649 1.00 97.06 268 ALA A N 1
ATOM 2045 C CA . ALA A 1 268 ? 8.135 5.774 -0.172 1.00 97.06 268 ALA A CA 1
ATOM 2046 C C . ALA A 1 268 ? 7.662 5.709 -1.628 1.00 97.06 268 ALA A C 1
ATOM 2048 O O . ALA A 1 268 ? 6.476 5.499 -1.887 1.00 97.06 268 ALA A O 1
ATOM 2049 N N . ALA A 1 269 ? 8.576 5.913 -2.567 1.00 97.69 269 ALA A N 1
ATOM 2050 C CA . ALA A 1 269 ? 8.319 5.758 -3.990 1.00 97.69 269 ALA A CA 1
ATOM 2051 C C . ALA A 1 269 ? 9.622 5.382 -4.689 1.00 97.69 269 ALA A C 1
ATOM 2053 O O . ALA A 1 269 ? 10.661 5.961 -4.367 1.00 97.69 269 ALA A O 1
ATOM 2054 N N . ASP A 1 270 ? 9.543 4.455 -5.634 1.00 97.88 270 ASP A N 1
ATOM 2055 C CA . ASP A 1 270 ? 10.588 4.136 -6.597 1.00 97.88 270 ASP A CA 1
ATOM 2056 C C . ASP A 1 270 ? 9.999 3.961 -8.010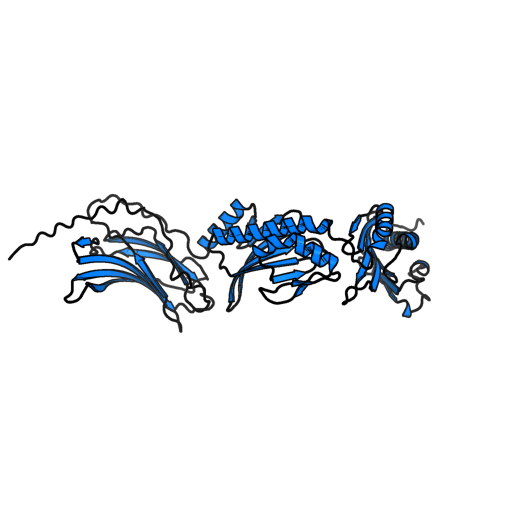 1.00 97.88 270 ASP A C 1
ATOM 2058 O O . ASP A 1 270 ? 8.816 4.223 -8.247 1.00 97.88 270 ASP A O 1
ATOM 2062 N N . ASP A 1 271 ? 10.816 3.560 -8.983 1.00 97.81 271 ASP A N 1
ATOM 2063 C CA . ASP A 1 271 ? 10.376 3.407 -10.375 1.00 97.81 271 ASP A CA 1
ATOM 2064 C C . ASP A 1 271 ? 9.305 2.317 -10.589 1.00 97.81 271 ASP A C 1
ATOM 2066 O O . ASP A 1 271 ? 8.744 2.244 -11.679 1.00 97.81 271 ASP A O 1
ATOM 2070 N N . ARG A 1 272 ? 8.996 1.471 -9.601 1.00 98.38 272 ARG A N 1
ATOM 2071 C CA . ARG A 1 272 ? 8.053 0.343 -9.728 1.00 98.38 272 ARG A CA 1
ATOM 2072 C C . ARG A 1 272 ? 6.995 0.289 -8.637 1.00 98.38 272 ARG A C 1
ATOM 2074 O O . ARG A 1 272 ? 5.976 -0.380 -8.818 1.00 98.38 272 ARG A O 1
ATOM 2081 N N . GLU A 1 273 ? 7.237 0.934 -7.506 1.00 98.38 273 GLU A N 1
ATOM 2082 C CA . GLU A 1 273 ? 6.389 0.837 -6.331 1.00 98.38 273 GLU A CA 1
ATOM 2083 C C . GLU A 1 273 ? 6.225 2.188 -5.626 1.00 98.38 273 GLU A C 1
ATOM 2085 O O . GLU A 1 273 ? 7.171 2.955 -5.452 1.00 98.38 273 GLU A O 1
ATOM 2090 N N . MET A 1 274 ? 5.005 2.473 -5.171 1.00 98.31 274 MET A N 1
ATOM 2091 C CA . MET A 1 274 ? 4.691 3.621 -4.325 1.00 98.31 274 MET A CA 1
ATOM 2092 C C . MET A 1 274 ? 3.931 3.158 -3.091 1.00 98.31 274 MET A C 1
ATOM 2094 O O . MET A 1 274 ? 2.941 2.430 -3.180 1.00 98.31 274 MET A O 1
ATOM 2098 N N . ARG A 1 275 ? 4.386 3.618 -1.928 1.00 98.12 275 ARG A N 1
ATOM 2099 C CA . ARG A 1 275 ? 3.826 3.276 -0.627 1.00 98.12 275 ARG A CA 1
ATOM 2100 C C . ARG A 1 275 ? 3.178 4.494 0.006 1.00 98.12 275 ARG A C 1
ATOM 2102 O O . ARG A 1 275 ? 3.831 5.522 0.195 1.00 98.12 275 ARG A O 1
ATOM 2109 N N . CYS A 1 276 ? 1.924 4.344 0.414 1.00 97.75 276 CYS A N 1
ATOM 2110 C CA . CYS A 1 276 ? 1.183 5.360 1.149 1.00 97.75 276 CYS A CA 1
ATOM 2111 C C . CYS A 1 276 ? 0.792 4.870 2.536 1.00 97.75 276 CYS A C 1
ATOM 2113 O O . CYS A 1 276 ? 0.518 3.684 2.731 1.00 97.75 276 CYS A O 1
ATOM 2115 N N . GLU A 1 277 ? 0.720 5.789 3.495 1.00 96.50 277 GLU A N 1
ATOM 2116 C CA . GLU A 1 277 ? 0.422 5.462 4.887 1.00 96.50 277 GLU A CA 1
ATOM 2117 C C . GLU A 1 277 ? -0.554 6.443 5.523 1.00 96.50 277 GLU A C 1
ATOM 2119 O O . GLU A 1 277 ? -0.456 7.658 5.360 1.00 96.50 277 GLU A O 1
ATOM 2124 N N . LEU A 1 278 ? -1.473 5.894 6.315 1.00 95.12 278 LEU A N 1
ATOM 2125 C CA . LEU A 1 278 ? -2.382 6.653 7.160 1.00 95.12 278 LEU A CA 1
ATOM 2126 C C . LEU A 1 278 ? -2.350 6.065 8.580 1.00 95.12 278 LEU A C 1
ATOM 2128 O O . LEU A 1 278 ? -2.661 4.881 8.738 1.00 95.12 278 LEU A O 1
ATOM 2132 N N . PRO A 1 279 ? -1.994 6.851 9.618 1.00 93.31 279 PRO A N 1
ATOM 2133 C CA . PRO A 1 279 ? -2.080 6.410 11.008 1.00 93.31 279 PRO A CA 1
ATOM 2134 C C . PRO A 1 279 ? -3.545 6.164 11.405 1.00 93.31 279 PRO A C 1
ATOM 2136 O O . PRO A 1 279 ? -4.264 7.075 11.810 1.00 93.31 279 PRO A O 1
ATOM 2139 N N . ASP A 1 280 ? -4.003 4.926 11.252 1.00 92.19 280 ASP A N 1
ATOM 2140 C CA . ASP A 1 280 ? -5.346 4.473 11.598 1.00 92.19 280 ASP A CA 1
ATOM 2141 C C . ASP A 1 280 ? -5.324 2.952 11.812 1.00 92.19 280 ASP A C 1
ATOM 2143 O O . ASP A 1 280 ? -4.522 2.219 11.232 1.00 92.19 280 ASP A O 1
ATOM 2147 N N . ASN A 1 281 ? -6.205 2.458 12.677 1.00 87.38 281 ASN A N 1
ATOM 2148 C CA . ASN A 1 281 ? -6.259 1.043 13.028 1.00 87.38 281 ASN A CA 1
ATOM 2149 C C . ASN A 1 281 ? -7.173 0.212 12.117 1.00 87.38 281 ASN A C 1
ATOM 2151 O O . ASN A 1 281 ? -7.316 -0.987 12.361 1.00 87.38 281 ASN A O 1
ATOM 2155 N N . GLY A 1 282 ? -7.804 0.830 11.121 1.00 91.38 282 GLY A N 1
ATOM 2156 C CA . GLY A 1 282 ? -8.677 0.194 10.146 1.00 91.38 282 GLY A CA 1
ATOM 2157 C C . GLY A 1 282 ? -10.052 -0.204 10.671 1.00 91.38 282 GLY A C 1
ATOM 2158 O O . GLY A 1 282 ? -10.756 -0.944 9.995 1.00 91.38 282 GLY A O 1
ATOM 2159 N N . GLN A 1 283 ? -10.455 0.253 11.858 1.00 88.75 283 GLN A N 1
ATOM 2160 C CA . GLN A 1 283 ? -11.717 -0.162 12.485 1.00 88.75 283 GLN A CA 1
ATOM 2161 C C . GLN A 1 283 ? -12.938 0.665 12.063 1.00 88.75 283 GLN A C 1
ATOM 2163 O O . GLN A 1 283 ? -14.071 0.342 12.438 1.00 88.75 283 GLN A O 1
ATOM 2168 N N . ARG A 1 284 ? -12.723 1.777 11.354 1.00 90.38 284 ARG A N 1
ATOM 2169 C CA . ARG A 1 284 ? -13.787 2.686 10.915 1.00 90.38 284 ARG A CA 1
ATOM 2170 C C . ARG A 1 284 ? -13.960 2.561 9.409 1.00 90.38 284 ARG A C 1
ATOM 2172 O O . ARG A 1 284 ? -13.098 3.017 8.662 1.00 90.38 284 ARG A O 1
ATOM 2179 N N . ALA A 1 285 ? -15.107 2.039 8.972 1.00 92.81 285 ALA A N 1
ATOM 2180 C CA . ALA A 1 285 ? -15.418 1.857 7.550 1.00 92.81 285 ALA A CA 1
ATOM 2181 C C . ALA A 1 285 ? -15.222 3.142 6.734 1.00 92.81 285 ALA A C 1
ATOM 2183 O O . ALA A 1 285 ? -14.619 3.105 5.671 1.00 92.81 285 ALA A O 1
ATOM 2184 N N . ARG A 1 286 ? -15.635 4.303 7.265 1.00 95.19 286 ARG A N 1
ATOM 2185 C CA . ARG A 1 286 ? -15.436 5.601 6.598 1.00 95.19 286 ARG A CA 1
ATOM 2186 C C . ARG A 1 286 ? -13.957 5.932 6.358 1.00 95.19 286 ARG A C 1
ATOM 2188 O O . ARG A 1 286 ? -13.637 6.436 5.287 1.00 95.19 286 ARG A O 1
ATOM 2195 N N . THR A 1 287 ? -13.078 5.676 7.331 1.00 94.69 287 THR A N 1
ATOM 2196 C CA . THR A 1 287 ? -11.641 5.959 7.185 1.00 94.69 287 THR A CA 1
ATOM 2197 C C . THR A 1 287 ? -10.994 4.990 6.202 1.00 94.69 287 THR A C 1
ATOM 2199 O O . THR A 1 287 ? -10.295 5.433 5.297 1.00 94.69 287 THR A O 1
ATOM 2202 N N . VAL A 1 288 ? -11.271 3.687 6.341 1.00 96.81 288 VAL A N 1
ATOM 2203 C CA . VAL A 1 288 ? -10.741 2.655 5.436 1.00 96.81 288 VAL A CA 1
ATOM 2204 C C . VAL A 1 288 ? -11.199 2.923 4.005 1.00 96.81 288 VAL A C 1
ATOM 2206 O O . VAL A 1 288 ? -10.369 2.973 3.105 1.00 96.81 288 VAL A O 1
ATOM 2209 N N . LEU A 1 289 ? -12.490 3.197 3.801 1.00 97.81 289 LEU A N 1
ATOM 2210 C CA . LEU A 1 289 ? -13.036 3.562 2.497 1.00 97.81 289 LEU A CA 1
ATOM 2211 C C . LEU A 1 289 ? -12.349 4.800 1.917 1.00 97.81 289 LEU A C 1
ATOM 2213 O O . LEU A 1 289 ? -11.916 4.767 0.774 1.00 97.81 289 LEU A O 1
ATOM 2217 N N . GLY A 1 290 ? -12.227 5.879 2.697 1.00 96.94 290 GLY A N 1
ATOM 2218 C CA . GLY A 1 290 ? -11.573 7.105 2.237 1.00 96.94 290 GLY A CA 1
ATOM 2219 C C . GLY A 1 290 ? -10.116 6.880 1.826 1.00 96.94 290 GLY A C 1
ATOM 2220 O O . GLY A 1 290 ? -9.675 7.428 0.819 1.00 96.94 290 GLY A O 1
ATOM 2221 N N . PHE A 1 291 ? -9.389 6.037 2.562 1.00 97.69 291 PHE A N 1
ATOM 2222 C CA . PHE A 1 291 ? -8.009 5.685 2.240 1.00 97.69 291 PHE A CA 1
ATOM 2223 C C . PHE A 1 291 ? -7.902 4.813 0.980 1.00 97.69 291 PHE A C 1
ATOM 2225 O O . PHE A 1 291 ? -7.072 5.097 0.120 1.00 97.69 291 PHE A O 1
ATOM 2232 N N . VAL A 1 292 ? -8.767 3.803 0.829 1.00 98.25 292 VAL A N 1
ATOM 2233 C CA . VAL A 1 292 ? -8.822 2.940 -0.368 1.00 98.25 292 VAL A CA 1
ATOM 2234 C C . VAL A 1 292 ? -9.204 3.748 -1.609 1.00 98.25 292 VAL A C 1
ATOM 2236 O O . VAL A 1 292 ? -8.584 3.590 -2.655 1.00 98.25 292 VAL A O 1
ATOM 2239 N N . GLU A 1 293 ? -10.167 4.663 -1.496 1.00 97.88 293 GLU A N 1
ATOM 2240 C CA . GLU A 1 293 ? -10.531 5.590 -2.574 1.00 97.88 293 GLU A CA 1
ATOM 2241 C C . GLU A 1 293 ? -9.384 6.543 -2.931 1.00 97.88 293 GLU A C 1
ATOM 2243 O O . GLU A 1 293 ? -9.137 6.806 -4.107 1.00 97.88 293 GLU A O 1
ATOM 2248 N N . GLY A 1 294 ? -8.637 7.019 -1.930 1.00 97.69 294 GLY A N 1
ATOM 2249 C CA . GLY A 1 294 ? -7.409 7.784 -2.143 1.00 97.69 294 GLY A CA 1
ATOM 2250 C C . GLY A 1 294 ? -6.352 6.986 -2.911 1.00 97.69 294 GLY A C 1
ATOM 2251 O O . GLY A 1 294 ? -5.799 7.496 -3.883 1.00 97.69 294 GLY A O 1
ATOM 2252 N N . ALA A 1 295 ? -6.118 5.728 -2.527 1.00 98.19 295 ALA A N 1
ATOM 2253 C CA . ALA A 1 295 ? -5.180 4.836 -3.208 1.00 98.19 295 ALA A CA 1
ATOM 2254 C C . ALA A 1 295 ? -5.628 4.515 -4.644 1.00 98.19 295 ALA A C 1
ATOM 2256 O O . ALA A 1 295 ? -4.812 4.541 -5.562 1.00 98.19 295 ALA A O 1
ATOM 2257 N N . ARG A 1 296 ? -6.929 4.284 -4.866 1.00 98.38 296 ARG A N 1
ATOM 2258 C CA . ARG A 1 296 ? -7.515 4.073 -6.199 1.00 98.38 296 ARG A CA 1
ATOM 2259 C C . ARG A 1 296 ? -7.339 5.293 -7.098 1.00 98.38 296 ARG A C 1
ATOM 2261 O O . ARG A 1 296 ? -6.912 5.157 -8.241 1.00 98.38 296 ARG A O 1
ATOM 2268 N N . ALA A 1 297 ? -7.640 6.483 -6.581 1.00 97.94 297 ALA A N 1
ATOM 2269 C CA . ALA A 1 297 ? -7.434 7.724 -7.314 1.00 97.94 297 ALA A CA 1
ATOM 2270 C C . ALA A 1 297 ? -5.950 7.936 -7.646 1.00 97.94 297 ALA A C 1
ATOM 2272 O O . ALA A 1 297 ? -5.634 8.405 -8.737 1.00 97.94 297 ALA A O 1
ATOM 2273 N N . LEU A 1 298 ? -5.042 7.577 -6.729 1.00 98.00 298 LEU A N 1
ATOM 2274 C CA . LEU A 1 298 ? -3.601 7.727 -6.937 1.00 98.00 298 LEU A CA 1
ATOM 2275 C C . LEU A 1 298 ? -3.107 6.768 -8.021 1.00 98.00 298 LEU A C 1
ATOM 2277 O O . LEU A 1 298 ? -2.362 7.184 -8.903 1.00 98.00 298 LEU A O 1
ATOM 2281 N N . ALA A 1 299 ? -3.578 5.521 -7.993 1.00 98.38 299 ALA A N 1
ATOM 2282 C CA . ALA A 1 299 ? -3.282 4.514 -9.003 1.00 98.38 299 ALA A CA 1
ATOM 2283 C C . ALA A 1 299 ? -3.756 4.942 -10.399 1.00 98.38 299 ALA A C 1
ATOM 2285 O O . ALA A 1 299 ? -2.976 4.885 -11.345 1.00 98.38 299 ALA A O 1
ATOM 2286 N N . SER A 1 300 ? -4.986 5.453 -10.523 1.00 98.06 300 SER A N 1
ATOM 2287 C CA . SER A 1 300 ? -5.499 5.940 -11.812 1.00 98.06 300 SER A CA 1
ATOM 2288 C C . SER A 1 300 ? -4.753 7.192 -12.296 1.00 98.06 300 SER A C 1
ATOM 2290 O O . SER A 1 300 ? -4.358 7.262 -13.458 1.00 98.06 300 SER A O 1
ATOM 2292 N N . ALA A 1 301 ? -4.465 8.154 -11.408 1.00 97.81 301 ALA A N 1
ATOM 2293 C CA . ALA A 1 301 ? -3.671 9.336 -11.757 1.00 97.81 301 ALA A CA 1
ATOM 2294 C C . ALA A 1 301 ? -2.262 8.957 -12.236 1.00 97.81 301 ALA A C 1
ATOM 2296 O O . ALA A 1 301 ? -1.762 9.534 -13.201 1.00 97.81 301 ALA A O 1
ATOM 2297 N N . LEU A 1 302 ? -1.640 7.962 -11.599 1.00 97.69 302 LEU A N 1
ATOM 2298 C CA . LEU A 1 302 ? -0.355 7.432 -12.027 1.00 97.69 302 LEU A CA 1
ATOM 2299 C C . LEU A 1 302 ? -0.462 6.771 -13.405 1.00 97.69 302 LEU A C 1
ATOM 2301 O O . LEU A 1 302 ? 0.269 7.159 -14.311 1.00 97.69 302 LEU A O 1
ATOM 2305 N N . ALA A 1 303 ? -1.404 5.848 -13.598 1.00 97.69 303 ALA A N 1
ATOM 2306 C CA . ALA A 1 303 ? -1.607 5.163 -14.874 1.00 97.69 303 ALA A CA 1
ATOM 2307 C C . ALA A 1 303 ? -1.838 6.133 -16.045 1.00 97.69 303 ALA A C 1
ATOM 2309 O O . ALA A 1 303 ? -1.307 5.930 -17.135 1.00 97.69 303 ALA A O 1
ATOM 2310 N N . GLN A 1 304 ? -2.578 7.220 -15.811 1.00 97.50 304 GLN A N 1
ATOM 2311 C CA . GLN A 1 304 ? -2.813 8.271 -16.805 1.00 97.50 304 GLN A CA 1
ATOM 2312 C C . GLN A 1 304 ? -1.576 9.146 -17.051 1.00 97.50 304 GLN A C 1
ATOM 2314 O O . GLN A 1 304 ? -1.353 9.596 -18.175 1.00 97.50 304 GLN A O 1
ATOM 2319 N N . ALA A 1 305 ? -0.763 9.399 -16.022 1.00 97.12 305 ALA A N 1
A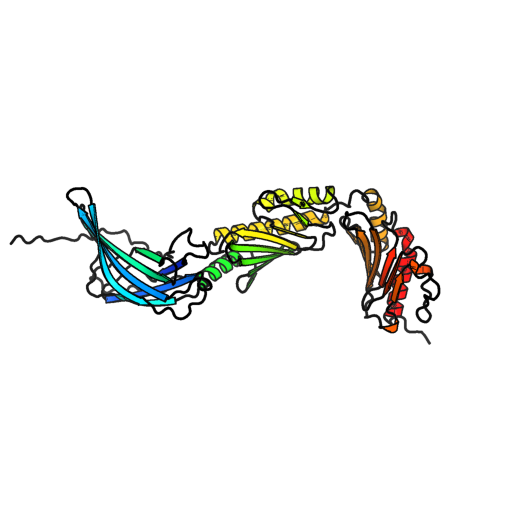TOM 2320 C CA . ALA A 1 305 ? 0.417 10.253 -16.124 1.00 97.12 305 ALA A CA 1
ATOM 2321 C C . ALA A 1 305 ? 1.585 9.578 -16.852 1.00 97.12 305 ALA A C 1
ATOM 2323 O O . ALA A 1 305 ? 2.307 10.255 -17.590 1.00 97.12 305 ALA A O 1
ATOM 2324 N N . VAL A 1 306 ? 1.772 8.268 -16.644 1.00 96.62 306 VAL A N 1
ATOM 2325 C CA . VAL A 1 306 ? 2.938 7.505 -17.123 1.00 96.62 306 VAL A CA 1
ATOM 2326 C C . VAL A 1 306 ? 3.151 7.605 -18.638 1.00 96.62 306 VAL A C 1
ATOM 2328 O O . VAL A 1 306 ? 4.265 7.944 -19.041 1.00 96.62 306 VAL A O 1
ATOM 2331 N N . PRO A 1 307 ? 2.132 7.412 -19.502 1.00 96.00 307 PRO A N 1
ATOM 2332 C CA . PRO A 1 307 ? 2.304 7.544 -20.949 1.00 96.00 307 PRO A CA 1
ATOM 2333 C C . PRO A 1 307 ? 2.754 8.939 -21.405 1.00 96.00 307 PRO A C 1
ATOM 2335 O O . PRO A 1 307 ? 3.305 9.068 -22.495 1.00 96.00 307 PRO A O 1
ATOM 2338 N N . GLY A 1 308 ? 2.499 9.974 -20.597 1.00 96.81 308 GLY A N 1
ATOM 2339 C CA . GLY A 1 308 ? 2.828 11.365 -20.903 1.00 96.81 308 GLY A CA 1
ATOM 2340 C C . GLY A 1 308 ? 4.163 11.850 -20.336 1.00 96.81 308 GLY A C 1
ATOM 2341 O O . GLY A 1 308 ? 4.506 13.011 -20.552 1.00 96.81 308 GLY A O 1
ATOM 2342 N N . ILE A 1 309 ? 4.910 11.017 -19.599 1.00 98.06 309 ILE A N 1
ATOM 2343 C CA . ILE A 1 309 ? 6.205 11.434 -19.047 1.00 98.06 309 ILE A CA 1
ATOM 2344 C C . ILE A 1 309 ? 7.169 11.720 -20.217 1.00 98.06 309 ILE A C 1
ATOM 2346 O O . ILE A 1 309 ? 7.419 10.828 -21.035 1.00 98.06 309 ILE A O 1
ATOM 2350 N N . PRO A 1 310 ? 7.722 12.945 -20.320 1.00 98.19 310 PRO A N 1
ATOM 2351 C CA . PRO A 1 310 ? 8.583 13.313 -21.437 1.00 98.19 310 PRO A CA 1
ATOM 2352 C C . PRO A 1 310 ? 9.928 12.582 -21.375 1.00 98.19 310 PRO A C 1
ATOM 2354 O O . PRO A 1 310 ? 10.333 12.062 -20.333 1.00 98.19 310 PRO A O 1
ATOM 2357 N N . ALA A 1 311 ? 10.662 12.597 -22.486 1.00 98.31 311 ALA A N 1
ATOM 2358 C CA . ALA A 1 311 ? 12.074 12.231 -22.480 1.00 98.31 311 ALA A CA 1
ATOM 2359 C C . ALA A 1 311 ? 12.886 13.160 -21.554 1.00 98.31 311 ALA A C 1
ATOM 2361 O O . ALA A 1 311 ? 12.517 14.327 -21.385 1.00 98.31 311 ALA A O 1
ATOM 2362 N N . PRO A 1 312 ? 13.995 12.676 -20.967 1.00 98.25 312 PRO A N 1
ATOM 2363 C CA . PRO A 1 312 ? 14.882 13.516 -20.172 1.00 98.25 312 PRO A CA 1
ATOM 2364 C C . PRO A 1 312 ? 15.462 14.636 -21.042 1.00 98.25 312 PRO A C 1
ATOM 2366 O O . PRO A 1 312 ? 15.743 14.436 -22.228 1.00 98.25 312 PRO A O 1
ATOM 2369 N N . ALA A 1 313 ? 15.663 15.817 -20.458 1.00 98.12 313 ALA A N 1
ATOM 2370 C CA . ALA A 1 313 ? 15.987 17.036 -21.196 1.00 98.12 313 ALA A CA 1
ATOM 2371 C C . ALA A 1 313 ? 17.248 16.889 -22.065 1.00 98.12 313 ALA A C 1
ATOM 2373 O O . ALA A 1 313 ? 17.287 17.380 -23.192 1.00 98.12 313 ALA A O 1
ATOM 2374 N N . CYS A 1 314 ? 18.251 16.147 -21.583 1.00 97.75 314 CYS A N 1
ATOM 2375 C CA . CYS A 1 314 ? 19.501 15.890 -22.303 1.00 97.75 314 CYS A CA 1
ATOM 2376 C C . CYS A 1 314 ? 19.342 15.032 -23.574 1.00 97.75 314 CYS A C 1
ATOM 2378 O O . CYS A 1 314 ? 20.241 15.030 -24.413 1.00 97.75 314 CYS A O 1
ATOM 2380 N N . MET A 1 315 ? 18.219 14.326 -23.740 1.00 98.38 315 MET A N 1
ATOM 2381 C CA . MET A 1 315 ? 17.931 13.475 -24.903 1.00 98.38 315 MET A CA 1
ATOM 2382 C C . MET A 1 315 ? 16.666 13.894 -25.662 1.00 98.38 315 MET A C 1
ATOM 2384 O O . MET A 1 315 ? 16.307 13.248 -26.644 1.00 98.38 315 MET A O 1
ATOM 2388 N N . ALA A 1 316 ? 16.007 14.992 -25.274 1.00 98.19 316 ALA A N 1
ATOM 2389 C CA . ALA A 1 316 ? 14.767 15.453 -25.904 1.00 98.19 316 ALA A CA 1
ATOM 2390 C C . ALA A 1 316 ? 14.905 15.650 -27.429 1.00 98.19 316 ALA A C 1
ATOM 2392 O O . ALA A 1 316 ? 14.030 15.247 -28.191 1.00 98.19 316 ALA A O 1
ATOM 2393 N N . ALA A 1 317 ? 16.042 16.184 -27.891 1.00 98.19 317 ALA A N 1
ATOM 2394 C CA . ALA A 1 317 ? 16.328 16.363 -29.318 1.00 98.19 317 ALA A CA 1
ATOM 2395 C C . ALA A 1 317 ? 16.535 15.041 -30.089 1.00 98.19 317 ALA A C 1
ATOM 2397 O O . ALA A 1 317 ? 16.433 15.023 -31.314 1.00 98.19 317 ALA A O 1
ATOM 2398 N N . MET A 1 318 ? 16.813 13.933 -29.392 1.00 98.44 318 MET A N 1
ATOM 2399 C CA . MET A 1 318 ? 17.068 12.616 -29.990 1.00 98.44 318 MET A CA 1
ATOM 2400 C C . MET A 1 318 ? 15.777 11.809 -30.192 1.00 98.44 318 MET A C 1
ATOM 2402 O O . MET A 1 318 ? 15.770 10.849 -30.963 1.00 98.44 318 MET A O 1
ATOM 2406 N N . VAL A 1 319 ? 14.668 12.200 -29.549 1.00 98.44 319 VAL A N 1
ATOM 2407 C CA . VAL A 1 319 ? 13.389 11.466 -29.578 1.00 98.44 319 VAL A CA 1
ATOM 2408 C C . VAL A 1 319 ? 12.927 11.124 -31.002 1.00 98.44 319 VAL A C 1
ATOM 2410 O O . VAL A 1 319 ? 12.655 9.948 -31.241 1.00 98.44 319 VAL A O 1
ATOM 2413 N N . PRO A 1 320 ? 12.934 12.040 -31.996 1.00 98.62 320 PRO A N 1
ATOM 2414 C CA . PRO A 1 320 ? 12.492 11.692 -33.349 1.00 98.62 320 PRO A CA 1
ATOM 2415 C C . PRO A 1 320 ? 13.316 10.575 -34.010 1.00 98.62 320 PRO A C 1
ATOM 2417 O O . PRO A 1 320 ? 12.776 9.788 -34.789 1.00 98.62 320 PRO A O 1
ATOM 2420 N N . ALA A 1 321 ? 14.622 10.491 -33.730 1.00 98.56 321 ALA A N 1
ATOM 2421 C CA . ALA A 1 321 ? 15.483 9.428 -34.254 1.00 98.56 321 ALA A CA 1
ATOM 2422 C C . ALA A 1 321 ? 15.185 8.079 -33.583 1.00 98.56 321 ALA A C 1
ATOM 2424 O O . ALA A 1 321 ? 15.051 7.049 -34.253 1.00 98.56 321 ALA A O 1
ATOM 2425 N N . TRP A 1 322 ? 14.977 8.101 -32.268 1.00 98.56 322 TRP A N 1
ATOM 2426 C CA . TRP A 1 322 ? 14.570 6.932 -31.493 1.00 98.56 322 TRP A CA 1
ATOM 2427 C C . TRP A 1 322 ? 13.183 6.415 -31.905 1.00 98.56 322 TRP A C 1
ATOM 2429 O O . TRP A 1 322 ? 13.009 5.211 -32.070 1.00 98.56 322 TRP A O 1
ATOM 2439 N N . GLU A 1 323 ? 12.214 7.294 -32.169 1.00 98.56 323 GLU A N 1
ATOM 2440 C CA . GLU A 1 323 ? 10.879 6.918 -32.658 1.00 98.56 323 GLU A CA 1
ATOM 2441 C C . GLU A 1 323 ? 10.911 6.295 -34.059 1.00 98.56 323 GLU A C 1
ATOM 2443 O O . GLU A 1 323 ? 10.194 5.330 -34.335 1.00 98.56 323 GLU A O 1
ATOM 2448 N N . ARG A 1 324 ? 11.730 6.838 -34.973 1.00 98.38 324 ARG A N 1
ATOM 2449 C CA . ARG A 1 324 ? 11.938 6.226 -36.297 1.00 98.38 324 ARG A CA 1
ATOM 2450 C C . ARG A 1 324 ? 12.531 4.827 -36.164 1.00 98.38 324 ARG A C 1
ATOM 2452 O O . ARG A 1 324 ? 12.029 3.908 -36.804 1.00 98.38 324 ARG A O 1
ATOM 2459 N N . THR A 1 325 ? 13.534 4.664 -35.304 1.00 98.25 325 THR A N 1
ATOM 2460 C CA . THR A 1 325 ? 14.161 3.357 -35.062 1.00 98.25 325 THR A CA 1
ATOM 2461 C C . THR A 1 325 ? 13.175 2.377 -34.429 1.00 98.25 325 THR A C 1
ATOM 2463 O O . THR A 1 325 ? 13.084 1.238 -34.875 1.00 98.25 325 THR A O 1
ATOM 2466 N N . ALA A 1 326 ? 12.369 2.817 -33.457 1.00 98.00 326 ALA A N 1
ATOM 2467 C CA . ALA A 1 326 ? 11.346 1.976 -32.839 1.00 98.00 326 ALA A CA 1
ATOM 2468 C C . ALA A 1 326 ? 10.358 1.445 -33.884 1.00 98.00 326 ALA A C 1
ATOM 2470 O O . ALA A 1 326 ? 10.095 0.248 -33.919 1.00 98.00 326 ALA A O 1
ATOM 2471 N N . ARG A 1 327 ? 9.891 2.307 -34.800 1.00 97.94 327 ARG A N 1
ATOM 2472 C CA . ARG A 1 327 ? 9.024 1.893 -35.915 1.00 97.94 327 ARG A CA 1
ATOM 2473 C C . ARG A 1 327 ? 9.709 0.923 -36.874 1.00 97.94 327 ARG A C 1
ATOM 2475 O O . ARG A 1 327 ? 9.083 -0.050 -37.275 1.00 97.94 327 ARG A O 1
ATOM 2482 N N . ALA A 1 328 ? 10.974 1.162 -37.222 1.00 97.00 328 ALA A N 1
ATOM 2483 C CA . ALA A 1 328 ? 11.739 0.271 -38.099 1.00 97.00 328 ALA A CA 1
ATOM 2484 C C . ALA A 1 328 ? 11.932 -1.130 -37.490 1.00 97.00 328 ALA A C 1
ATOM 2486 O O . ALA A 1 328 ? 11.953 -2.118 -38.216 1.00 97.00 328 ALA A O 1
ATOM 2487 N N . LEU A 1 329 ? 12.021 -1.212 -36.161 1.00 96.19 329 LEU A N 1
ATOM 2488 C CA . LEU A 1 329 ? 12.092 -2.461 -35.401 1.00 96.19 329 LEU A CA 1
ATOM 2489 C C . LEU A 1 329 ? 10.718 -3.103 -35.135 1.00 96.19 329 LEU A C 1
ATOM 2491 O O . LEU A 1 329 ? 10.661 -4.137 -34.477 1.00 96.19 329 LEU A O 1
ATOM 2495 N N . GLY A 1 330 ? 9.609 -2.491 -35.572 1.00 96.81 330 GLY A N 1
ATOM 2496 C CA . GLY A 1 330 ? 8.257 -2.941 -35.214 1.00 96.81 330 GLY A CA 1
ATOM 2497 C C . GLY A 1 330 ? 7.952 -2.845 -33.711 1.00 96.81 330 GLY A C 1
ATOM 2498 O O . GLY A 1 330 ? 7.079 -3.546 -33.209 1.00 96.81 330 GLY A O 1
ATOM 2499 N N . GLY A 1 331 ? 8.696 -2.008 -32.985 1.00 97.00 331 GLY A N 1
ATOM 2500 C CA . GLY A 1 331 ? 8.613 -1.839 -31.541 1.00 97.00 331 GLY A CA 1
ATOM 2501 C C . GLY A 1 331 ? 7.958 -0.532 -31.099 1.00 97.00 331 GLY A C 1
ATOM 2502 O O . GLY A 1 331 ? 7.390 0.231 -31.884 1.00 97.00 331 GLY A O 1
ATOM 2503 N N . ARG A 1 332 ? 8.074 -0.254 -29.801 1.00 97.50 332 ARG A N 1
ATOM 2504 C CA . ARG A 1 332 ? 7.556 0.945 -29.139 1.00 97.50 332 ARG A CA 1
ATOM 2505 C C . ARG A 1 332 ? 8.671 1.665 -28.391 1.00 97.50 332 ARG A C 1
ATOM 2507 O O . ARG A 1 332 ? 9.417 1.044 -27.638 1.00 97.50 332 ARG A O 1
ATOM 2514 N N . LEU A 1 333 ? 8.746 2.985 -28.566 1.00 98.12 333 LEU A N 1
ATOM 2515 C CA . LEU A 1 333 ? 9.573 3.852 -27.730 1.00 98.12 333 LEU A CA 1
ATOM 2516 C C . LEU A 1 333 ? 8.840 4.175 -26.422 1.00 98.12 333 LEU A C 1
ATOM 2518 O O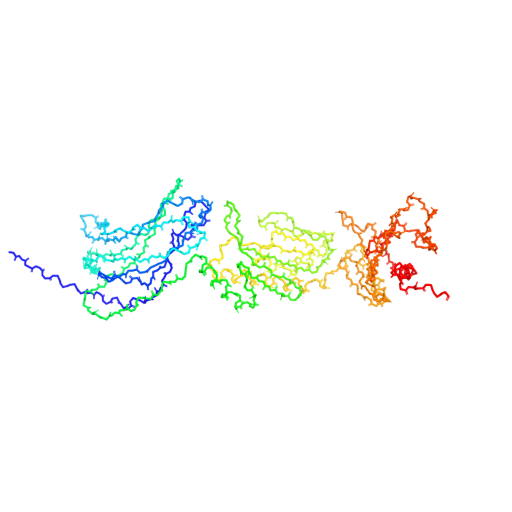 . LEU A 1 333 ? 7.677 4.577 -26.427 1.00 98.12 333 LEU A O 1
ATOM 2522 N N . HIS A 1 334 ? 9.571 4.066 -25.322 1.00 97.88 334 HIS A N 1
ATOM 2523 C CA . HIS A 1 334 ? 9.257 4.594 -24.004 1.00 97.88 334 HIS A CA 1
ATOM 2524 C C . HIS A 1 334 ? 10.151 5.821 -23.771 1.00 97.88 334 HIS A C 1
ATOM 2526 O O . HIS A 1 334 ? 11.343 5.655 -23.483 1.00 97.88 334 HIS A O 1
ATOM 2532 N N . PRO A 1 335 ? 9.625 7.051 -23.935 1.00 98.06 335 PRO A N 1
ATOM 2533 C CA . PRO A 1 335 ? 10.446 8.263 -23.914 1.00 98.06 335 PRO A CA 1
ATOM 2534 C C . PRO A 1 335 ? 11.113 8.508 -22.562 1.00 98.06 335 PRO A C 1
ATOM 2536 O O . PRO A 1 335 ? 12.287 8.859 -22.507 1.00 98.06 335 PRO A O 1
ATOM 2539 N N . ALA A 1 336 ? 10.392 8.278 -21.464 1.00 97.75 336 ALA A N 1
ATOM 2540 C CA . ALA A 1 336 ? 10.876 8.568 -20.120 1.00 97.75 336 ALA A CA 1
ATOM 2541 C C . ALA A 1 336 ? 12.196 7.850 -19.754 1.00 97.75 336 ALA A C 1
ATOM 2543 O O . ALA A 1 336 ? 13.150 8.535 -19.362 1.00 97.75 336 ALA A O 1
ATOM 2544 N N . PRO A 1 337 ? 12.315 6.520 -19.941 1.00 97.75 337 PRO A N 1
ATOM 2545 C CA . PRO A 1 337 ? 13.584 5.813 -19.770 1.00 97.75 337 PRO A CA 1
ATOM 2546 C C . PRO A 1 337 ? 14.532 5.901 -20.978 1.00 97.75 337 PRO A C 1
ATOM 2548 O O . PRO A 1 337 ? 15.660 5.426 -20.869 1.00 97.75 337 PRO A O 1
ATOM 2551 N N . MET A 1 338 ? 14.098 6.461 -22.117 1.00 98.25 338 MET A N 1
ATOM 2552 C CA . MET A 1 338 ? 14.748 6.311 -23.431 1.00 98.25 338 MET A CA 1
ATOM 2553 C C . MET A 1 338 ? 15.030 4.835 -23.756 1.00 98.25 338 MET A C 1
ATOM 2555 O O . MET A 1 338 ? 16.177 4.388 -23.837 1.00 98.25 338 MET A O 1
ATOM 2559 N N . ARG A 1 339 ? 13.945 4.062 -23.903 1.00 98.19 339 ARG A N 1
ATOM 2560 C CA . ARG A 1 339 ? 13.968 2.615 -24.175 1.00 98.19 339 ARG A CA 1
ATOM 2561 C C . ARG A 1 339 ? 13.067 2.255 -25.351 1.00 98.19 339 ARG A C 1
ATOM 2563 O O . ARG A 1 339 ? 11.906 2.638 -25.364 1.00 98.19 339 ARG A O 1
ATOM 2570 N N . ILE A 1 340 ? 13.560 1.463 -26.291 1.00 98.38 340 ILE A N 1
ATOM 2571 C CA . ILE A 1 340 ? 12.763 0.789 -27.316 1.00 98.38 340 ILE A CA 1
ATOM 2572 C C . ILE A 1 340 ? 12.561 -0.656 -26.880 1.00 98.38 340 ILE A C 1
ATOM 2574 O O . ILE A 1 340 ? 13.535 -1.361 -26.629 1.00 98.38 340 ILE A O 1
ATOM 2578 N N . GLU A 1 341 ? 11.310 -1.094 -26.830 1.00 98.00 341 GLU A N 1
ATOM 2579 C CA . GLU A 1 341 ? 10.941 -2.503 -26.694 1.00 98.00 341 GLU A CA 1
ATOM 2580 C C . GLU A 1 341 ? 10.401 -2.997 -28.035 1.00 98.00 341 GLU A C 1
ATOM 2582 O O . GLU A 1 341 ? 9.514 -2.371 -28.618 1.00 98.00 341 GLU A O 1
ATOM 2587 N N . ALA A 1 342 ? 10.937 -4.105 -28.535 1.00 97.56 342 ALA A N 1
ATOM 2588 C CA . ALA A 1 342 ? 10.513 -4.725 -29.783 1.00 97.56 342 ALA A CA 1
ATOM 2589 C C . ALA A 1 342 ? 10.586 -6.254 -29.677 1.00 97.56 342 ALA A C 1
ATOM 2591 O O . ALA A 1 342 ? 11.041 -6.809 -28.674 1.00 97.56 342 ALA A O 1
ATOM 2592 N N . ALA A 1 343 ? 10.154 -6.941 -30.727 1.00 96.75 343 ALA A N 1
ATOM 2593 C CA . ALA A 1 343 ? 10.400 -8.363 -30.899 1.00 96.75 343 ALA A CA 1
ATOM 2594 C C . ALA A 1 343 ? 10.791 -8.626 -32.353 1.00 96.75 343 ALA A C 1
ATOM 2596 O O . ALA A 1 343 ? 10.106 -8.169 -33.266 1.00 96.75 343 ALA A O 1
ATOM 2597 N N . THR A 1 344 ? 11.865 -9.387 -32.553 1.00 92.94 344 THR A N 1
ATOM 2598 C CA . THR A 1 344 ? 12.338 -9.795 -33.882 1.00 92.94 344 THR A CA 1
ATOM 2599 C C . THR A 1 344 ? 12.431 -11.312 -33.899 1.00 92.94 344 THR A C 1
ATOM 2601 O O . THR A 1 344 ? 13.092 -11.887 -33.037 1.00 92.94 344 THR A O 1
ATOM 2604 N N . ASP A 1 345 ? 11.746 -11.966 -34.838 1.00 90.06 345 ASP A N 1
ATOM 2605 C CA . ASP A 1 345 ? 11.654 -13.432 -34.926 1.00 90.06 345 ASP A CA 1
ATOM 2606 C C . ASP A 1 345 ? 11.284 -14.105 -33.589 1.00 90.06 345 ASP A C 1
ATOM 2608 O O . ASP A 1 345 ? 11.925 -15.063 -33.154 1.00 90.06 345 ASP A O 1
ATOM 2612 N N . GLU A 1 346 ? 10.265 -13.565 -32.911 1.00 90.88 346 GLU A N 1
ATOM 2613 C CA . GLU A 1 346 ? 9.785 -14.005 -31.585 1.00 90.88 346 GLU A CA 1
ATOM 2614 C C . GLU A 1 346 ? 10.769 -13.797 -30.420 1.00 90.88 346 GLU A C 1
ATOM 2616 O O . GLU A 1 346 ? 10.443 -14.145 -29.286 1.00 90.88 346 GLU A O 1
ATOM 2621 N N . MET A 1 347 ? 11.953 -13.223 -30.648 1.00 95.19 347 MET A N 1
ATOM 2622 C CA . MET A 1 347 ? 12.906 -12.913 -29.582 1.00 95.19 347 MET A CA 1
ATOM 2623 C C . MET A 1 347 ? 12.660 -11.498 -29.051 1.00 95.19 347 MET A C 1
ATOM 2625 O O . MET A 1 347 ? 12.796 -10.533 -29.814 1.00 95.19 347 MET A O 1
ATOM 2629 N N . PRO A 1 348 ? 12.321 -11.336 -27.756 1.00 97.19 348 PRO A N 1
ATOM 2630 C CA . PRO A 1 348 ? 12.216 -10.020 -27.150 1.00 97.19 348 PRO A CA 1
ATOM 2631 C C . PRO A 1 348 ? 13.536 -9.262 -27.259 1.00 97.19 348 PRO A C 1
ATOM 2633 O O . PRO A 1 348 ? 14.612 -9.789 -26.959 1.00 97.19 348 PRO A O 1
ATOM 2636 N N . PHE A 1 349 ? 13.423 -8.007 -27.664 1.00 95.25 349 PHE A N 1
ATOM 2637 C CA . PHE A 1 349 ? 14.526 -7.106 -27.924 1.00 95.25 349 PHE A CA 1
ATOM 2638 C C . PHE A 1 349 ? 14.319 -5.801 -27.158 1.00 95.25 349 PHE A C 1
ATOM 2640 O O . PHE A 1 349 ? 13.216 -5.251 -27.114 1.00 95.25 349 PHE A O 1
ATOM 2647 N N . GLU A 1 350 ? 15.397 -5.278 -26.589 1.00 98.00 350 GLU A N 1
ATOM 2648 C CA . GLU A 1 350 ? 15.410 -3.999 -25.902 1.00 98.00 350 GLU A CA 1
ATOM 2649 C C . GLU A 1 350 ? 16.639 -3.185 -26.320 1.00 98.00 350 GLU A C 1
ATOM 2651 O O . GLU A 1 350 ? 17.772 -3.654 -26.234 1.00 98.00 350 GLU A O 1
ATOM 2656 N N . LEU A 1 351 ? 16.423 -1.939 -26.734 1.00 98.31 351 LEU A N 1
ATOM 2657 C CA . LEU A 1 351 ? 17.477 -0.935 -26.862 1.00 98.31 351 LEU A CA 1
ATOM 2658 C C . LEU A 1 351 ? 17.218 0.144 -25.816 1.00 98.31 351 LEU A C 1
ATOM 2660 O O . LEU A 1 351 ? 16.198 0.823 -25.897 1.00 98.31 351 LEU A O 1
ATOM 2664 N N . ARG A 1 352 ? 18.123 0.354 -24.861 1.00 98.06 352 ARG A N 1
ATOM 2665 C CA . ARG A 1 352 ? 17.923 1.361 -23.806 1.00 98.06 352 ARG A CA 1
ATOM 2666 C C . ARG A 1 352 ? 19.161 2.180 -23.501 1.00 98.06 352 ARG A C 1
ATOM 2668 O O . ARG A 1 352 ? 20.285 1.722 -23.688 1.00 98.06 352 ARG A O 1
ATOM 2675 N N . THR A 1 353 ? 18.949 3.369 -22.958 1.00 98.31 353 THR A N 1
ATOM 2676 C CA . THR A 1 353 ? 19.996 4.123 -22.270 1.00 98.31 353 THR A CA 1
ATOM 2677 C C . THR A 1 353 ? 20.100 3.660 -20.818 1.00 98.31 353 THR A C 1
ATOM 2679 O O . THR A 1 353 ? 19.121 3.697 -20.077 1.00 98.31 353 THR A O 1
ATOM 2682 N N . ASP A 1 354 ? 21.294 3.236 -20.410 1.00 97.38 354 ASP A N 1
ATOM 2683 C CA . ASP A 1 354 ? 21.634 3.068 -18.997 1.00 97.38 354 ASP A CA 1
ATOM 2684 C C . ASP A 1 354 ? 22.135 4.415 -18.453 1.00 97.38 354 ASP A C 1
ATOM 2686 O O . ASP A 1 354 ? 22.869 5.150 -19.127 1.00 97.38 354 ASP A O 1
ATOM 2690 N N . TRP A 1 355 ? 21.779 4.706 -17.207 1.00 96.62 355 TRP A N 1
ATOM 2691 C CA . TRP A 1 355 ? 22.061 5.972 -16.534 1.00 96.62 355 TRP A CA 1
ATOM 2692 C C . TRP A 1 355 ? 23.044 5.759 -15.382 1.00 96.62 355 TRP A C 1
ATOM 2694 O O . TRP A 1 355 ? 23.052 4.690 -14.771 1.00 96.62 355 TRP A O 1
ATOM 2704 N N . ASP A 1 356 ? 23.880 6.755 -15.096 1.00 95.06 356 ASP A N 1
ATOM 2705 C CA . ASP A 1 356 ? 24.721 6.760 -13.896 1.00 95.06 356 ASP A CA 1
ATOM 2706 C C . ASP A 1 356 ? 23.953 7.250 -12.652 1.00 95.06 356 ASP A C 1
ATOM 2708 O O . ASP A 1 356 ? 22.784 7.638 -12.721 1.00 95.06 356 ASP A O 1
ATOM 2712 N N . GLU A 1 357 ? 24.621 7.243 -11.496 1.00 91.75 357 GLU A N 1
ATOM 2713 C CA . GLU A 1 357 ? 24.065 7.708 -10.215 1.00 91.75 357 GLU A CA 1
ATOM 2714 C C . GLU A 1 357 ? 23.688 9.202 -10.207 1.00 91.75 357 GLU A C 1
ATOM 2716 O O . GLU A 1 357 ? 22.883 9.633 -9.384 1.00 91.75 357 GLU A O 1
ATOM 2721 N N . TYR A 1 358 ? 24.229 9.989 -11.142 1.00 92.31 358 TYR A N 1
ATOM 2722 C CA . TYR A 1 358 ? 23.927 11.411 -11.313 1.00 92.31 358 TYR A CA 1
ATOM 2723 C C . TYR A 1 358 ? 22.836 11.652 -12.353 1.00 92.31 358 TYR A C 1
ATOM 2725 O O . TYR A 1 358 ? 22.559 12.805 -12.694 1.00 92.31 358 TYR A O 1
ATOM 2733 N N . GLY A 1 359 ? 22.245 10.587 -12.897 1.00 93.06 359 GLY A N 1
ATOM 2734 C CA . GLY A 1 359 ? 21.214 10.705 -13.906 1.00 93.06 359 GLY A CA 1
ATOM 2735 C C . GLY A 1 359 ? 21.738 11.131 -15.282 1.00 93.06 359 GLY A C 1
ATOM 2736 O O . GLY A 1 359 ? 20.986 11.667 -16.096 1.00 93.06 359 GLY A O 1
ATOM 2737 N N . ARG A 1 360 ? 23.019 10.912 -15.578 1.00 95.94 360 ARG A N 1
ATOM 2738 C CA . ARG A 1 360 ? 23.594 11.167 -16.904 1.00 95.94 360 ARG A CA 1
ATOM 2739 C C . ARG A 1 360 ? 23.588 9.876 -17.722 1.00 95.94 360 ARG A C 1
ATOM 2741 O O . ARG A 1 360 ? 23.738 8.796 -17.147 1.00 95.94 360 ARG A O 1
ATOM 2748 N N . PRO A 1 361 ? 23.416 9.945 -19.052 1.00 97.31 361 PRO A N 1
ATOM 2749 C CA . PRO A 1 361 ? 23.531 8.759 -19.890 1.00 97.31 361 PRO A CA 1
ATOM 2750 C C . PRO A 1 361 ? 24.944 8.175 -19.772 1.00 97.31 361 PRO A C 1
ATOM 2752 O O . PRO A 1 361 ? 25.921 8.829 -20.130 1.00 97.31 361 PRO A O 1
ATOM 2755 N N . ALA A 1 362 ? 25.061 6.948 -19.276 1.00 96.94 362 ALA A N 1
ATOM 2756 C CA . ALA A 1 362 ? 26.351 6.291 -19.085 1.00 96.94 362 ALA A CA 1
ATOM 2757 C C . ALA A 1 362 ? 26.756 5.474 -20.320 1.00 96.94 362 ALA A C 1
ATOM 2759 O O . ALA A 1 362 ? 27.928 5.441 -20.717 1.00 96.94 362 ALA A O 1
ATOM 2760 N N . ARG A 1 363 ? 25.777 4.773 -20.905 1.00 97.44 363 ARG A N 1
ATOM 2761 C CA . ARG A 1 363 ? 25.944 3.877 -22.056 1.00 97.44 363 ARG A CA 1
ATOM 2762 C C . ARG A 1 363 ? 24.599 3.561 -22.704 1.00 97.44 363 ARG A C 1
ATOM 2764 O O . ARG A 1 363 ? 23.548 3.776 -22.105 1.00 97.44 363 ARG A O 1
ATOM 2771 N N . THR A 1 364 ? 24.647 3.000 -23.903 1.00 98.38 364 THR A N 1
ATOM 2772 C CA . THR A 1 364 ? 23.478 2.393 -24.547 1.00 98.38 364 THR A CA 1
ATOM 2773 C C . THR A 1 364 ? 23.623 0.878 -24.504 1.00 98.38 364 THR A C 1
ATOM 2775 O O . THR A 1 364 ? 24.721 0.357 -24.694 1.00 98.38 364 THR A O 1
ATOM 2778 N N . VAL A 1 365 ? 22.538 0.166 -24.229 1.00 98.44 365 VAL A N 1
ATOM 2779 C CA . VAL A 1 365 ? 22.511 -1.294 -24.143 1.00 98.44 365 VAL A CA 1
ATOM 2780 C C . VAL A 1 365 ? 21.562 -1.836 -25.192 1.00 98.44 365 VAL A C 1
ATOM 2782 O O . VAL A 1 365 ? 20.415 -1.401 -25.265 1.00 98.44 365 VAL A O 1
ATOM 2785 N N . ILE A 1 366 ? 22.048 -2.800 -25.970 1.00 98.12 366 ILE A N 1
ATOM 2786 C CA . ILE A 1 366 ? 21.218 -3.652 -26.815 1.00 98.12 366 ILE A CA 1
ATOM 2787 C C . ILE A 1 366 ? 21.094 -5.002 -26.110 1.00 98.12 366 ILE A C 1
ATOM 2789 O O . ILE A 1 366 ? 22.089 -5.712 -25.975 1.00 98.12 366 ILE A O 1
ATOM 2793 N N . GLU A 1 367 ? 19.901 -5.343 -25.633 1.00 98.38 367 GLU A N 1
ATOM 2794 C CA . GLU A 1 367 ? 19.587 -6.621 -24.994 1.00 98.38 367 GLU A CA 1
ATOM 2795 C C . GLU A 1 367 ? 18.668 -7.444 -25.905 1.00 98.38 367 GLU A C 1
ATOM 2797 O O . GLU A 1 367 ? 17.593 -6.999 -26.297 1.00 98.38 367 GLU A O 1
ATOM 2802 N N . LEU A 1 368 ? 19.076 -8.673 -26.210 1.00 97.94 368 LEU A N 1
ATOM 2803 C CA . LEU A 1 368 ? 18.248 -9.677 -26.868 1.00 97.94 368 LEU A CA 1
ATOM 2804 C C . LEU A 1 368 ? 18.003 -10.830 -25.896 1.00 97.94 368 LEU A C 1
ATOM 2806 O O . LEU A 1 368 ? 18.929 -11.275 -25.212 1.00 97.94 368 LEU A O 1
ATOM 2810 N N . ARG A 1 369 ? 16.772 -11.339 -25.855 1.00 97.69 369 ARG A N 1
ATOM 2811 C CA . ARG A 1 369 ? 16.394 -12.520 -25.071 1.00 97.69 369 ARG A CA 1
ATOM 2812 C C . ARG A 1 369 ? 16.054 -13.667 -26.017 1.00 97.69 369 ARG A C 1
ATOM 2814 O O . ARG A 1 369 ? 14.973 -13.657 -26.604 1.00 97.69 369 ARG A O 1
ATOM 2821 N N . PRO A 1 370 ? 16.956 -14.640 -26.208 1.00 95.62 370 PRO A N 1
ATOM 2822 C CA . PRO A 1 370 ? 16.662 -15.769 -27.076 1.00 95.62 370 PRO A CA 1
ATOM 2823 C C . PRO A 1 370 ? 15.516 -16.626 -26.522 1.00 95.62 370 PRO A C 1
ATOM 2825 O O . PRO A 1 370 ? 15.290 -16.684 -25.313 1.00 95.62 370 PRO A O 1
ATOM 2828 N N . ALA A 1 371 ? 14.796 -17.320 -27.407 1.00 91.44 371 ALA A N 1
ATOM 2829 C CA . ALA A 1 371 ? 13.635 -18.136 -27.034 1.00 91.44 371 ALA A CA 1
ATOM 2830 C C . ALA A 1 371 ? 13.995 -19.378 -26.193 1.00 91.44 371 ALA A C 1
ATOM 2832 O O . ALA A 1 371 ? 13.123 -20.023 -25.614 1.00 91.44 371 ALA A O 1
ATOM 2833 N N . SER A 1 372 ? 15.272 -19.760 -26.153 1.00 93.06 372 SER A N 1
ATOM 2834 C CA . SER A 1 372 ? 15.780 -20.907 -25.402 1.00 93.06 372 SER A CA 1
ATOM 2835 C C . SER A 1 372 ? 17.006 -20.516 -24.589 1.00 93.06 372 SER A C 1
ATOM 2837 O O . SER A 1 372 ? 17.703 -19.554 -24.909 1.00 93.06 372 SER A O 1
ATOM 2839 N N . LYS A 1 373 ? 17.267 -21.276 -23.523 1.00 95.12 373 LYS A N 1
ATOM 2840 C CA . LYS A 1 373 ? 18.439 -21.060 -22.674 1.00 95.12 373 LYS A CA 1
ATOM 2841 C C . LYS A 1 373 ? 19.728 -21.267 -23.469 1.00 95.12 373 LYS A C 1
ATOM 2843 O O . LYS A 1 373 ? 19.846 -22.235 -24.217 1.00 95.12 373 LYS A O 1
ATOM 2848 N N . ILE A 1 374 ? 20.701 -20.390 -23.251 1.00 93.38 374 ILE A N 1
ATOM 2849 C CA . ILE A 1 374 ? 22.024 -20.461 -23.867 1.00 93.38 374 ILE A CA 1
ATOM 2850 C C . ILE A 1 374 ? 22.893 -21.456 -23.087 1.00 93.38 374 ILE A C 1
ATOM 2852 O O . ILE A 1 374 ? 23.054 -21.356 -21.860 1.00 93.38 374 ILE A O 1
ATOM 2856 N N . ASP A 1 375 ? 23.463 -22.421 -23.812 1.00 92.38 375 ASP A N 1
ATOM 2857 C CA . ASP A 1 375 ? 24.389 -23.418 -23.267 1.00 92.38 375 ASP A CA 1
ATOM 2858 C C . ASP A 1 375 ? 25.595 -22.739 -22.595 1.00 92.38 375 ASP A C 1
ATOM 2860 O O . ASP A 1 375 ? 26.120 -21.736 -23.085 1.00 92.38 375 ASP A O 1
ATOM 2864 N N . VAL A 1 376 ? 26.052 -23.300 -21.470 1.00 92.75 376 VAL A N 1
ATOM 2865 C CA . VAL A 1 376 ? 27.182 -22.777 -20.687 1.00 92.75 376 VAL A CA 1
ATOM 2866 C C . VAL A 1 376 ? 28.438 -22.548 -21.530 1.00 92.75 376 VAL A C 1
ATOM 2868 O O . VAL A 1 376 ? 29.168 -21.595 -21.276 1.00 92.75 376 VAL A O 1
ATOM 2871 N N . ARG A 1 377 ? 28.652 -23.351 -22.579 1.00 90.56 377 ARG A N 1
ATOM 2872 C CA . ARG A 1 377 ? 29.811 -23.245 -23.477 1.00 90.56 377 ARG A CA 1
ATOM 2873 C C . ARG A 1 377 ? 29.834 -21.980 -24.341 1.00 90.56 377 ARG A C 1
ATOM 2875 O O . ARG A 1 377 ? 30.865 -21.697 -24.940 1.00 90.56 377 ARG A O 1
ATOM 2882 N N . TYR A 1 378 ? 28.709 -21.275 -24.457 1.00 91.56 378 TYR A N 1
ATOM 2883 C CA . TYR A 1 378 ? 28.588 -20.027 -25.217 1.00 91.56 378 TYR A CA 1
ATOM 2884 C C . TYR A 1 378 ? 28.450 -18.794 -24.321 1.00 91.56 378 TYR A C 1
ATOM 2886 O O . TYR A 1 378 ? 28.327 -17.680 -24.827 1.00 91.56 378 TYR A O 1
ATOM 2894 N N . ARG A 1 379 ? 28.452 -18.977 -22.996 1.00 92.56 379 ARG A N 1
ATOM 2895 C CA . ARG A 1 379 ? 28.421 -17.860 -22.054 1.00 92.56 379 ARG A CA 1
ATOM 2896 C C . ARG A 1 379 ? 29.769 -17.154 -22.086 1.00 92.56 379 ARG A C 1
ATOM 2898 O O . ARG A 1 379 ? 30.815 -17.796 -22.053 1.00 92.56 379 ARG A O 1
ATOM 2905 N N . LEU A 1 380 ? 29.730 -15.832 -22.166 1.00 94.56 380 LEU A N 1
ATOM 2906 C CA . LEU A 1 380 ? 30.902 -14.997 -22.401 1.00 94.56 380 LEU A CA 1
ATOM 2907 C C . LEU A 1 380 ? 30.720 -13.661 -21.694 1.00 94.56 380 LEU A C 1
ATOM 2909 O O . LEU A 1 380 ? 29.632 -13.089 -21.706 1.00 94.56 380 LEU A O 1
ATOM 2913 N N . GLN A 1 381 ? 31.804 -13.136 -21.138 1.00 95.19 381 GLN A N 1
ATOM 2914 C CA . GLN A 1 381 ? 31.889 -11.752 -20.706 1.00 95.19 381 GLN A CA 1
ATOM 2915 C C . GLN A 1 381 ? 33.144 -11.146 -21.323 1.00 95.19 381 GLN A C 1
ATOM 2917 O O . GLN A 1 381 ? 34.234 -11.677 -21.146 1.00 95.19 381 GLN A O 1
ATOM 2922 N N . TRP A 1 382 ? 32.965 -10.058 -22.061 1.00 95.44 382 TRP A N 1
ATOM 2923 C CA . TRP A 1 382 ? 34.030 -9.345 -22.749 1.00 95.44 382 TRP A CA 1
ATOM 2924 C C . TRP A 1 382 ? 33.947 -7.847 -22.458 1.00 95.44 382 TRP A C 1
ATOM 2926 O O . TRP A 1 382 ? 32.853 -7.269 -22.459 1.00 95.44 382 TRP A O 1
ATOM 2936 N N . SER A 1 383 ? 35.102 -7.222 -22.242 1.00 95.12 383 SER A N 1
ATOM 2937 C CA . SER A 1 383 ? 35.278 -5.777 -22.112 1.00 95.12 383 SER A CA 1
ATOM 2938 C C . SER A 1 383 ? 36.207 -5.260 -23.207 1.00 95.12 383 SER A C 1
ATOM 2940 O O . SER A 1 383 ? 37.172 -5.918 -23.577 1.00 95.12 383 SER A O 1
ATOM 2942 N N . ALA A 1 384 ? 35.989 -4.028 -23.673 1.00 92.31 384 ALA A N 1
ATOM 2943 C CA . ALA A 1 384 ? 36.872 -3.389 -24.655 1.00 92.31 384 ALA A CA 1
ATOM 2944 C C . ALA A 1 384 ? 38.349 -3.312 -24.215 1.00 92.31 384 ALA A C 1
ATOM 2946 O O . ALA A 1 384 ? 39.234 -3.193 -25.058 1.00 92.31 384 ALA A O 1
ATOM 2947 N N . GLN A 1 385 ? 38.613 -3.381 -22.905 1.00 92.06 385 GLN A N 1
ATOM 2948 C CA . GLN A 1 385 ? 39.964 -3.396 -22.333 1.00 92.06 385 GLN A CA 1
ATOM 2949 C C . GLN A 1 385 ? 40.725 -4.701 -22.604 1.00 92.06 385 GLN A C 1
ATOM 2951 O O . GLN A 1 385 ? 41.952 -4.686 -22.594 1.00 92.06 385 GLN A O 1
ATOM 2956 N N . ASP A 1 386 ? 40.017 -5.797 -22.880 1.00 86.38 386 ASP A N 1
ATOM 2957 C CA . ASP A 1 386 ? 40.607 -7.125 -23.077 1.00 86.38 386 ASP A CA 1
ATOM 2958 C C . ASP A 1 386 ? 41.144 -7.323 -24.511 1.00 86.38 386 ASP A C 1
ATOM 2960 O O . ASP A 1 386 ? 41.746 -8.348 -24.816 1.00 86.38 386 ASP A O 1
ATOM 2964 N N . GLY A 1 387 ? 40.931 -6.346 -25.405 1.00 85.19 387 GLY A N 1
ATOM 2965 C CA . GLY A 1 387 ? 41.186 -6.490 -26.840 1.00 85.19 387 GLY A CA 1
ATOM 2966 C C . GLY A 1 387 ? 40.142 -7.375 -27.531 1.00 85.19 387 GLY A C 1
ATOM 2967 O O . GLY A 1 387 ? 39.313 -8.007 -26.885 1.00 85.19 387 GLY A O 1
ATOM 2968 N N . VAL A 1 388 ? 40.127 -7.388 -28.868 1.00 81.50 388 VAL A N 1
ATOM 2969 C CA . VAL A 1 388 ? 39.195 -8.230 -29.654 1.00 81.50 388 VAL A CA 1
ATOM 2970 C C . VAL A 1 388 ? 39.823 -9.541 -30.139 1.00 81.50 388 VAL A C 1
ATOM 2972 O O . VAL A 1 388 ? 39.139 -10.366 -30.743 1.00 81.50 388 VAL A O 1
ATOM 2975 N N . GLU A 1 389 ? 41.117 -9.740 -29.886 1.00 75.44 389 GLU A N 1
ATOM 2976 C CA . GLU A 1 389 ? 41.846 -10.940 -30.295 1.00 75.44 389 GLU A CA 1
ATOM 2977 C C . GLU A 1 389 ? 41.354 -12.159 -29.497 1.00 75.44 389 GLU A C 1
ATOM 2979 O O . GLU A 1 389 ? 41.352 -12.154 -28.269 1.00 75.44 389 GLU A O 1
ATOM 2984 N N . GLY A 1 390 ? 40.904 -13.207 -30.198 1.00 66.94 390 GLY A N 1
ATOM 2985 C CA . GLY A 1 390 ? 40.403 -14.441 -29.579 1.00 66.94 390 GLY A CA 1
ATOM 2986 C C . GLY A 1 390 ? 38.902 -14.465 -29.257 1.00 66.94 390 GLY A C 1
ATOM 2987 O O . GLY A 1 390 ? 38.432 -15.433 -28.659 1.00 66.94 390 GLY A O 1
ATOM 2988 N N . LEU A 1 391 ? 38.128 -13.456 -29.681 1.00 74.88 391 LEU A N 1
ATOM 2989 C CA . LEU A 1 391 ? 36.658 -13.454 -29.610 1.00 74.88 391 LEU A CA 1
ATOM 2990 C C . LEU A 1 391 ? 36.008 -14.334 -30.692 1.00 74.88 391 LEU A C 1
ATOM 2992 O O . LEU A 1 391 ? 35.150 -13.884 -31.454 1.00 74.88 391 LEU A O 1
ATOM 2996 N N . ASP A 1 392 ? 36.396 -15.604 -30.731 1.00 75.94 392 ASP A N 1
ATOM 2997 C CA . ASP A 1 392 ? 35.793 -16.597 -31.611 1.00 75.94 392 ASP A CA 1
ATOM 2998 C C . ASP A 1 392 ? 35.037 -17.627 -30.773 1.00 75.94 392 ASP A C 1
ATOM 3000 O O . ASP A 1 392 ? 35.601 -18.561 -30.195 1.00 75.94 392 ASP A O 1
ATOM 3004 N N . LEU A 1 393 ? 33.711 -17.483 -30.715 1.00 73.94 393 LEU A N 1
ATOM 3005 C CA . LEU A 1 393 ? 32.856 -18.510 -30.126 1.00 73.94 393 LEU A CA 1
ATOM 3006 C C . LEU A 1 393 ? 32.662 -19.634 -31.139 1.00 73.94 393 LEU A C 1
ATOM 3008 O O . LEU A 1 393 ? 31.679 -19.621 -31.873 1.00 73.94 393 LEU A O 1
ATOM 3012 N N . ARG A 1 394 ? 33.591 -20.603 -31.165 1.00 63.19 394 ARG A N 1
ATOM 3013 C CA . ARG A 1 394 ? 33.489 -21.872 -31.922 1.00 63.19 394 ARG A CA 1
ATOM 3014 C C . ARG A 1 394 ? 32.766 -21.696 -33.270 1.00 63.19 394 ARG A C 1
ATOM 3016 O O . ARG A 1 394 ? 31.669 -22.227 -33.429 1.00 63.19 394 ARG A O 1
ATOM 3023 N N . GLU A 1 395 ? 33.384 -20.949 -34.193 1.00 68.50 395 GLU A N 1
ATOM 3024 C CA . GLU A 1 395 ? 32.889 -20.620 -35.554 1.00 68.50 395 GLU A CA 1
ATOM 3025 C C . GLU A 1 395 ? 32.020 -19.349 -35.680 1.00 68.50 395 GLU A C 1
ATOM 3027 O O . GLU A 1 395 ? 31.509 -19.060 -36.761 1.00 68.50 395 GLU A O 1
ATOM 3032 N N . LEU A 1 396 ? 31.864 -18.556 -34.615 1.00 74.69 396 LEU A N 1
ATOM 3033 C CA . LEU A 1 396 ? 31.163 -17.268 -34.653 1.00 74.69 396 LEU A CA 1
ATOM 3034 C C . LEU A 1 396 ? 32.146 -16.120 -34.446 1.00 74.69 396 LEU A C 1
ATOM 3036 O O . LEU A 1 396 ? 32.597 -15.890 -33.324 1.00 74.69 396 LEU A O 1
ATOM 3040 N N . SER A 1 397 ? 32.438 -15.391 -35.524 1.00 82.06 397 SER A N 1
ATOM 3041 C CA . SER A 1 397 ? 33.231 -14.166 -35.447 1.00 82.06 397 SER A CA 1
ATOM 3042 C C . SER A 1 397 ? 32.393 -13.052 -34.816 1.00 82.06 397 SER A C 1
ATOM 3044 O O . SER A 1 397 ? 31.383 -12.619 -35.378 1.00 82.06 397 SER A O 1
ATOM 3046 N N . LEU A 1 398 ? 32.790 -12.609 -33.621 1.00 88.50 398 LEU A N 1
ATOM 3047 C CA . LEU A 1 398 ? 32.115 -11.532 -32.885 1.00 88.50 398 LEU A CA 1
ATOM 3048 C C . LEU A 1 398 ? 32.758 -10.158 -33.115 1.00 88.50 398 LEU A C 1
ATOM 3050 O O . LEU A 1 398 ? 32.284 -9.163 -32.564 1.00 88.50 398 LEU A O 1
ATOM 3054 N N . SER A 1 399 ? 33.815 -10.073 -33.927 1.00 84.94 399 SER A N 1
ATOM 3055 C CA . SER A 1 399 ? 34.577 -8.837 -34.143 1.00 84.94 399 SER A CA 1
ATOM 3056 C C . SER A 1 399 ? 33.681 -7.681 -34.590 1.00 84.94 399 SER A C 1
ATOM 3058 O O . SER A 1 399 ? 33.726 -6.606 -33.995 1.00 84.94 399 SER A O 1
ATOM 3060 N N . ASP A 1 400 ? 32.786 -7.923 -35.549 1.00 86.44 400 ASP A N 1
ATOM 3061 C CA . ASP A 1 400 ? 31.857 -6.915 -36.079 1.00 86.44 400 ASP A CA 1
ATOM 3062 C C . ASP A 1 400 ? 30.885 -6.377 -35.016 1.00 86.44 400 ASP A C 1
ATOM 3064 O O . ASP A 1 400 ? 30.489 -5.211 -35.061 1.00 86.44 400 ASP A O 1
ATOM 3068 N N . LEU A 1 401 ? 30.514 -7.208 -34.035 1.00 92.25 401 LEU A N 1
ATOM 3069 C CA . LEU A 1 401 ? 29.689 -6.796 -32.898 1.00 92.25 401 LEU A CA 1
ATOM 3070 C C . LEU A 1 401 ? 30.480 -5.976 -31.880 1.00 92.25 401 LEU A C 1
ATOM 3072 O O . LEU A 1 401 ? 29.898 -5.096 -31.245 1.00 92.25 401 LEU A O 1
ATOM 3076 N N . CYS A 1 402 ? 31.778 -6.240 -31.732 1.00 93.00 402 CYS A N 1
ATOM 3077 C CA . CYS A 1 402 ? 32.612 -5.672 -30.676 1.00 93.00 402 CYS A CA 1
ATOM 3078 C C . CYS A 1 402 ? 33.352 -4.385 -31.078 1.00 93.00 402 CYS A C 1
ATOM 3080 O O . CYS A 1 402 ? 33.683 -3.588 -30.202 1.00 93.00 402 CYS A O 1
ATOM 3082 N N . VAL A 1 403 ? 33.569 -4.115 -32.373 1.00 92.19 403 VAL A N 1
ATOM 3083 C CA . VAL A 1 403 ? 34.241 -2.881 -32.840 1.00 92.19 403 VAL A CA 1
ATOM 3084 C C . VAL A 1 403 ? 33.515 -1.644 -32.307 1.00 92.19 403 VAL A C 1
ATOM 3086 O O . VAL A 1 403 ? 32.374 -1.413 -32.671 1.00 92.19 403 VAL A O 1
ATOM 3089 N N . GLY A 1 404 ? 34.137 -0.834 -31.448 1.00 93.44 404 GLY A N 1
ATOM 3090 C CA . GLY A 1 404 ? 33.510 0.367 -30.868 1.00 93.44 404 GLY A CA 1
ATOM 3091 C C . GLY A 1 404 ? 32.477 0.107 -29.759 1.00 93.44 404 GLY A C 1
ATOM 3092 O O . GLY A 1 404 ? 31.953 1.060 -29.183 1.00 93.44 404 GLY A O 1
ATOM 3093 N N . ALA A 1 405 ? 32.206 -1.155 -29.417 1.00 96.75 405 ALA A N 1
ATOM 3094 C CA . ALA A 1 405 ? 31.452 -1.504 -28.220 1.00 96.75 405 ALA A CA 1
ATOM 3095 C C . ALA A 1 405 ? 32.350 -1.397 -26.977 1.00 96.75 405 ALA A C 1
ATOM 3097 O O . ALA A 1 405 ? 33.564 -1.562 -27.045 1.00 96.75 405 ALA A O 1
ATOM 3098 N N . ARG A 1 406 ? 31.745 -1.125 -25.820 1.00 97.06 406 ARG A N 1
ATOM 3099 C CA . ARG A 1 406 ? 32.406 -1.131 -24.506 1.00 97.06 406 ARG A CA 1
ATOM 3100 C C . ARG A 1 406 ? 32.483 -2.527 -23.892 1.00 97.06 406 ARG A C 1
ATOM 3102 O O . ARG A 1 406 ? 33.333 -2.760 -23.039 1.00 97.06 406 ARG A O 1
ATOM 3109 N N . GLY A 1 407 ? 31.588 -3.426 -24.287 1.00 96.88 407 GLY A N 1
ATOM 3110 C CA . GLY A 1 407 ? 31.570 -4.798 -23.798 1.00 96.88 407 GLY A CA 1
ATOM 3111 C C . GLY A 1 407 ? 30.444 -5.629 -24.403 1.00 96.88 407 GLY A C 1
ATOM 3112 O O . GLY A 1 407 ? 29.526 -5.094 -25.028 1.00 96.88 407 GLY A O 1
ATOM 3113 N N . LEU A 1 408 ? 30.496 -6.933 -24.153 1.00 97.19 408 LEU A N 1
ATOM 3114 C CA . LEU A 1 408 ? 29.515 -7.934 -24.565 1.00 97.19 408 LEU A CA 1
ATOM 3115 C C . LEU A 1 408 ? 29.342 -8.933 -23.418 1.00 97.19 408 LEU A C 1
ATOM 3117 O O . LEU A 1 408 ? 30.324 -9.421 -22.863 1.00 97.19 408 LEU A O 1
ATOM 3121 N N . ALA A 1 409 ? 28.101 -9.244 -23.063 1.00 97.12 409 ALA A N 1
ATOM 3122 C CA . ALA A 1 409 ? 27.784 -10.275 -22.083 1.00 97.12 409 ALA A CA 1
ATOM 3123 C C . ALA A 1 409 ? 26.740 -11.242 -22.646 1.00 97.12 409 ALA A C 1
ATOM 3125 O O . ALA A 1 409 ? 25.667 -10.823 -23.075 1.00 97.12 409 ALA A O 1
ATOM 3126 N N . ILE A 1 410 ? 27.053 -12.532 -22.613 1.00 96.50 410 ILE A N 1
ATOM 3127 C CA . ILE A 1 410 ? 26.168 -13.635 -22.976 1.00 96.50 410 ILE A CA 1
ATOM 3128 C C . ILE A 1 410 ? 25.976 -14.478 -21.719 1.00 96.50 410 ILE A C 1
ATOM 3130 O O . ILE A 1 410 ? 26.922 -15.098 -21.231 1.00 96.50 410 ILE A O 1
ATOM 3134 N N . ASP A 1 411 ? 24.760 -14.479 -21.183 1.00 96.69 411 ASP A N 1
ATOM 3135 C CA . ASP A 1 411 ? 24.378 -15.270 -20.013 1.00 96.69 411 ASP A CA 1
ATOM 3136 C C . ASP A 1 411 ? 23.365 -16.364 -20.387 1.00 96.69 411 ASP A C 1
ATOM 3138 O O . ASP A 1 411 ? 23.158 -16.654 -21.558 1.00 96.69 411 ASP A O 1
ATOM 3142 N N . GLU A 1 412 ? 22.763 -17.036 -19.404 1.00 96.31 412 GLU A N 1
ATOM 3143 C CA . GLU A 1 4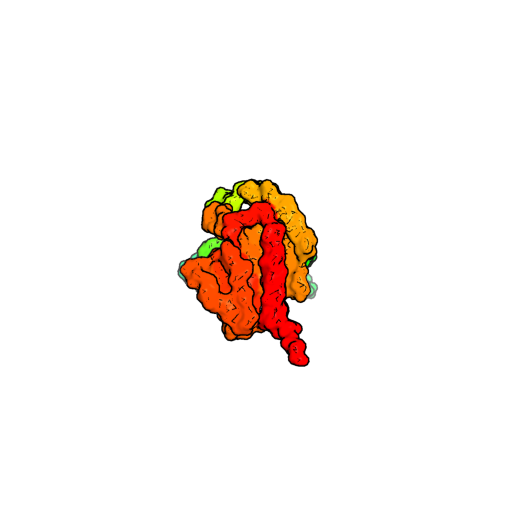12 ? 21.831 -18.142 -19.662 1.00 96.31 412 GLU A CA 1
ATOM 3144 C C . GLU A 1 412 ? 20.599 -17.741 -20.484 1.00 96.31 412 GLU A C 1
ATOM 3146 O O . GLU A 1 412 ? 20.034 -18.593 -21.165 1.00 96.31 412 GLU A O 1
ATOM 3151 N N . GLY A 1 413 ? 20.159 -16.483 -20.420 1.00 96.12 413 GLY A N 1
ATOM 3152 C CA . GLY A 1 413 ? 18.906 -16.055 -21.046 1.00 96.12 413 GLY A CA 1
ATOM 3153 C C . GLY A 1 413 ? 18.996 -14.767 -21.852 1.00 96.12 413 GLY A C 1
ATOM 3154 O O . GLY A 1 413 ? 17.970 -14.310 -22.356 1.00 96.12 413 GLY A O 1
ATOM 3155 N N . ARG A 1 414 ? 20.170 -14.134 -21.931 1.00 97.69 414 ARG A N 1
ATOM 3156 C CA . ARG A 1 414 ? 20.319 -12.804 -22.526 1.00 97.69 414 ARG A CA 1
ATOM 3157 C C . ARG A 1 414 ? 21.648 -12.646 -23.241 1.00 97.69 414 ARG A C 1
ATOM 3159 O O . ARG A 1 414 ? 22.681 -13.147 -22.800 1.00 97.69 414 ARG A O 1
ATOM 3166 N N . ILE A 1 415 ? 21.610 -11.851 -24.302 1.00 97.62 415 ILE A N 1
ATOM 3167 C CA . ILE A 1 415 ? 22.780 -11.321 -24.995 1.00 97.62 415 ILE A CA 1
ATOM 3168 C C . ILE A 1 415 ? 22.721 -9.803 -24.862 1.00 97.62 415 ILE A C 1
ATOM 3170 O O . ILE A 1 415 ? 21.733 -9.191 -25.259 1.00 97.62 415 ILE A O 1
ATOM 3174 N N . ARG A 1 416 ? 23.755 -9.197 -24.280 1.00 98.25 416 ARG A N 1
ATOM 3175 C CA . ARG A 1 416 ? 23.826 -7.763 -23.989 1.00 98.25 416 ARG A CA 1
ATOM 3176 C C . ARG A 1 416 ? 25.065 -7.154 -24.621 1.00 98.25 416 ARG A C 1
ATOM 3178 O O . ARG A 1 416 ? 26.178 -7.502 -24.235 1.00 98.25 416 ARG A O 1
ATOM 3185 N N . LEU A 1 417 ? 24.871 -6.217 -25.543 1.00 98.19 417 LEU A N 1
ATOM 3186 C CA . LEU A 1 417 ? 25.936 -5.399 -26.114 1.00 98.19 417 LEU A CA 1
ATOM 3187 C C . LEU A 1 417 ? 25.920 -4.011 -25.473 1.00 98.19 417 LEU A C 1
ATOM 3189 O O . LEU A 1 417 ? 24.891 -3.334 -25.470 1.00 98.19 417 LEU A O 1
ATOM 3193 N N . PHE A 1 418 ? 27.064 -3.581 -24.948 1.00 98.12 418 PHE A N 1
ATOM 3194 C CA . PHE A 1 418 ? 27.226 -2.280 -24.309 1.00 98.12 418 PHE A CA 1
ATOM 3195 C C . PHE A 1 418 ? 27.934 -1.327 -25.269 1.00 98.12 418 PHE A C 1
ATOM 3197 O O . PHE A 1 418 ? 29.070 -1.575 -25.658 1.00 98.12 418 PHE A O 1
ATOM 3204 N N . LEU A 1 419 ? 27.296 -0.218 -25.621 1.00 98.12 419 LEU A N 1
ATOM 3205 C CA . LEU A 1 419 ? 27.816 0.805 -26.528 1.00 98.12 419 LEU A CA 1
ATOM 3206 C C . LEU A 1 419 ? 28.094 2.111 -25.770 1.00 98.12 419 LEU A C 1
ATOM 3208 O O . LEU A 1 419 ? 27.451 2.376 -24.749 1.00 98.12 419 LEU A O 1
ATOM 3212 N N . PRO A 1 420 ? 29.012 2.971 -26.245 1.00 97.06 420 PRO A N 1
ATOM 3213 C CA . PRO A 1 420 ? 29.065 4.359 -25.800 1.00 97.06 420 PRO A CA 1
ATOM 3214 C C . PRO A 1 420 ? 27.678 5.010 -25.920 1.00 97.06 420 PRO A C 1
ATOM 3216 O O . PRO A 1 420 ? 26.973 4.810 -26.907 1.00 97.06 420 PRO A O 1
ATOM 3219 N N . GLY A 1 421 ? 27.257 5.734 -24.884 1.00 92.19 421 GLY A N 1
ATOM 3220 C CA . GLY A 1 421 ? 25.930 6.341 -24.817 1.00 92.19 421 GLY A CA 1
ATOM 3221 C C . GLY A 1 421 ? 25.986 7.836 -24.502 1.00 92.19 421 GLY A C 1
ATOM 3222 O O . GLY A 1 421 ? 27.015 8.308 -24.016 1.00 92.19 421 GLY A O 1
ATOM 3223 N N . PRO A 1 422 ? 24.888 8.565 -24.761 1.00 96.75 422 PRO A N 1
ATOM 3224 C CA . PRO A 1 422 ? 23.675 8.079 -25.427 1.00 96.75 422 PRO A CA 1
ATOM 3225 C C . PRO A 1 422 ? 23.867 7.978 -26.953 1.00 96.75 422 PRO A C 1
ATOM 3227 O O . PRO A 1 422 ? 24.660 8.718 -27.531 1.00 96.75 422 PRO A O 1
ATOM 3230 N N . LEU A 1 423 ? 23.125 7.089 -27.626 1.00 97.56 423 LEU A N 1
ATOM 3231 C CA . LEU A 1 423 ? 23.073 7.103 -29.094 1.00 97.56 423 LEU A CA 1
ATOM 3232 C C . LEU A 1 423 ? 22.234 8.292 -29.574 1.00 97.56 423 LEU A C 1
ATOM 3234 O O . LEU A 1 423 ? 21.057 8.405 -29.224 1.00 97.56 423 LEU A O 1
ATOM 3238 N N . VAL A 1 424 ? 22.832 9.144 -30.411 1.00 97.75 424 VAL A N 1
ATOM 3239 C CA . VAL A 1 424 ? 22.133 10.268 -31.057 1.00 97.75 424 VAL A CA 1
ATOM 3240 C C . VAL A 1 424 ? 21.115 9.754 -32.076 1.00 97.75 424 VAL A C 1
ATOM 3242 O O . VAL A 1 424 ? 19.970 10.201 -32.079 1.00 97.75 424 VAL A O 1
ATOM 3245 N N . ASP A 1 425 ? 21.519 8.785 -32.900 1.00 98.06 425 ASP A N 1
ATOM 3246 C CA . ASP A 1 425 ? 20.646 8.096 -33.849 1.00 98.06 425 ASP A CA 1
ATOM 3247 C C . ASP A 1 425 ? 20.835 6.575 -33.739 1.00 98.06 425 ASP A C 1
ATOM 3249 O O . ASP A 1 425 ? 21.821 6.032 -34.246 1.00 98.06 425 ASP A O 1
ATOM 3253 N N . PRO A 1 426 ? 19.906 5.866 -33.077 1.00 97.88 426 PRO A N 1
ATOM 3254 C CA . PRO A 1 426 ? 19.944 4.413 -32.990 1.00 97.88 426 PRO A CA 1
ATOM 3255 C C . PRO A 1 426 ? 19.929 3.671 -34.329 1.00 97.88 426 PRO A C 1
ATOM 3257 O O . PRO A 1 426 ? 20.358 2.518 -34.380 1.00 97.88 426 PRO A O 1
ATOM 3260 N N . ALA A 1 427 ? 19.478 4.306 -35.417 1.00 97.38 427 ALA A N 1
ATOM 3261 C CA . ALA A 1 427 ? 19.447 3.679 -36.733 1.00 97.38 427 ALA A CA 1
ATOM 3262 C C . ALA A 1 427 ? 20.854 3.291 -37.228 1.00 97.38 427 ALA A C 1
ATOM 3264 O O . ALA A 1 427 ? 20.998 2.328 -37.983 1.00 97.38 427 ALA A O 1
ATOM 3265 N N . ALA A 1 428 ? 21.896 3.987 -36.755 1.00 96.94 428 ALA A N 1
ATOM 3266 C CA . ALA A 1 428 ? 23.288 3.666 -37.062 1.00 96.94 428 ALA A CA 1
ATOM 3267 C C . ALA A 1 428 ? 23.707 2.265 -36.571 1.00 96.94 428 ALA A C 1
ATOM 3269 O O . ALA A 1 428 ? 24.607 1.654 -37.144 1.00 96.94 428 ALA A O 1
ATOM 3270 N N . GLU A 1 429 ? 23.022 1.720 -35.560 1.00 97.00 429 GLU A N 1
ATOM 3271 C CA . GLU A 1 429 ? 23.352 0.431 -34.942 1.00 97.00 429 GLU A CA 1
ATOM 3272 C C . GLU A 1 429 ? 22.485 -0.732 -35.453 1.00 97.00 429 GLU A C 1
ATOM 3274 O O . GLU A 1 429 ? 22.607 -1.864 -34.979 1.00 97.00 429 GLU A O 1
ATOM 3279 N N . MET A 1 430 ? 21.638 -0.505 -36.463 1.00 95.56 430 MET A N 1
ATOM 3280 C CA . MET A 1 430 ? 20.727 -1.529 -36.993 1.00 95.56 430 MET A CA 1
ATOM 3281 C C . MET A 1 430 ? 21.443 -2.771 -37.529 1.00 95.56 430 MET A C 1
ATOM 3283 O O . MET A 1 430 ? 20.941 -3.886 -37.371 1.00 95.56 430 MET A O 1
ATOM 3287 N N . LYS A 1 431 ? 22.644 -2.608 -38.103 1.00 94.75 431 LYS A N 1
ATOM 3288 C CA . LYS A 1 431 ? 23.473 -3.748 -38.519 1.00 94.75 431 LYS A CA 1
ATOM 3289 C C . LYS A 1 431 ? 23.832 -4.631 -37.317 1.00 94.75 431 LYS A C 1
ATOM 3291 O O . LYS A 1 431 ? 23.711 -5.846 -37.414 1.00 94.75 431 LYS A O 1
ATOM 3296 N N . ARG A 1 432 ? 24.204 -4.044 -36.170 1.00 95.44 432 ARG A N 1
ATOM 3297 C CA . ARG A 1 432 ? 24.512 -4.815 -34.951 1.00 95.44 432 ARG A CA 1
ATOM 3298 C C . ARG A 1 432 ? 23.289 -5.500 -34.379 1.00 95.44 432 ARG A C 1
ATOM 3300 O O . ARG A 1 432 ? 23.404 -6.630 -33.919 1.00 95.44 432 ARG A O 1
ATOM 3307 N N . VAL A 1 433 ? 22.129 -4.845 -34.424 1.00 95.19 433 VAL A N 1
ATOM 3308 C CA . VAL A 1 433 ? 20.863 -5.463 -34.009 1.00 95.19 433 VAL A CA 1
ATOM 3309 C C . VAL A 1 433 ? 20.590 -6.722 -34.833 1.00 95.19 433 VAL A C 1
ATOM 3311 O O . VAL A 1 433 ? 20.346 -7.779 -34.256 1.00 95.19 433 VAL A O 1
ATOM 3314 N N . ALA A 1 434 ? 20.718 -6.646 -36.162 1.00 94.44 434 ALA A N 1
ATOM 3315 C CA . ALA A 1 434 ? 20.559 -7.808 -37.036 1.00 94.44 434 ALA A CA 1
ATOM 3316 C C . ALA A 1 434 ? 21.572 -8.922 -36.712 1.00 94.44 434 ALA A C 1
ATOM 3318 O O . ALA A 1 434 ? 21.197 -10.093 -36.622 1.00 94.44 434 ALA A O 1
ATOM 3319 N N . THR A 1 435 ? 22.837 -8.568 -36.457 1.00 94.50 435 THR A N 1
ATOM 3320 C CA . THR A 1 435 ? 23.863 -9.543 -36.060 1.00 94.50 435 THR A CA 1
ATOM 3321 C C . THR A 1 435 ? 23.556 -10.195 -34.707 1.00 94.50 435 THR A C 1
ATOM 3323 O O . THR A 1 435 ? 23.749 -11.400 -34.560 1.00 94.50 435 THR A O 1
ATOM 3326 N N . LEU A 1 436 ? 23.036 -9.447 -33.726 1.00 95.12 436 LEU A N 1
ATOM 3327 C CA . LEU A 1 436 ? 22.615 -10.005 -32.434 1.00 95.12 436 LEU A CA 1
ATOM 3328 C C . LEU A 1 436 ? 21.446 -10.979 -32.584 1.00 95.12 436 LEU A C 1
ATOM 3330 O O . LEU A 1 436 ? 21.465 -12.035 -31.958 1.00 95.12 436 LEU A O 1
ATOM 3334 N N . VAL A 1 437 ? 20.454 -10.656 -33.417 1.00 94.31 437 VAL A N 1
ATOM 3335 C CA . VAL A 1 437 ? 19.315 -11.544 -33.714 1.00 94.31 437 VAL A CA 1
ATOM 3336 C C . VAL A 1 437 ? 19.802 -12.846 -34.348 1.00 94.31 437 VAL A C 1
ATOM 3338 O O . VAL A 1 437 ? 19.465 -13.932 -33.874 1.00 94.31 437 VAL A O 1
ATOM 3341 N N . TRP A 1 438 ? 20.667 -12.755 -35.360 1.00 93.62 438 TRP A N 1
ATOM 3342 C CA . TRP A 1 438 ? 21.287 -13.928 -35.978 1.00 93.62 438 TRP A CA 1
ATOM 3343 C C . TRP A 1 438 ? 22.063 -14.777 -34.958 1.00 93.62 438 TRP A C 1
ATOM 3345 O O . TRP A 1 438 ? 21.903 -16.001 -34.911 1.00 93.62 438 TRP A O 1
ATOM 3355 N N . LEU A 1 439 ? 22.844 -14.129 -34.086 1.00 93.88 439 LEU A N 1
ATOM 3356 C CA . LEU A 1 439 ? 23.565 -14.795 -33.003 1.00 93.88 439 LEU A CA 1
ATOM 3357 C C . LEU A 1 439 ? 22.597 -15.504 -32.042 1.00 93.88 439 LEU A C 1
ATOM 3359 O O . LEU A 1 439 ? 22.815 -16.666 -31.706 1.00 93.88 439 LEU A O 1
ATOM 3363 N N . GLY A 1 440 ? 21.502 -14.852 -31.646 1.00 94.19 440 GLY A N 1
ATOM 3364 C CA . GLY A 1 440 ? 20.467 -15.426 -30.782 1.00 94.19 440 GLY A CA 1
ATOM 3365 C C . GLY A 1 440 ? 19.853 -16.708 -31.349 1.00 94.19 440 GLY A C 1
ATOM 3366 O O . GLY A 1 440 ? 19.729 -17.704 -30.628 1.00 94.19 440 GLY A O 1
ATOM 3367 N N . HIS A 1 441 ? 19.551 -16.732 -32.650 1.00 92.19 441 HIS A N 1
ATOM 3368 C CA . HIS A 1 441 ? 19.063 -17.935 -33.340 1.00 92.19 441 HIS A CA 1
ATOM 3369 C C . HIS A 1 441 ? 20.082 -19.071 -33.329 1.00 92.19 441 HIS A C 1
ATOM 3371 O O . HIS A 1 441 ? 19.728 -20.232 -33.094 1.00 92.19 441 HIS A O 1
ATOM 3377 N N . ARG A 1 442 ? 21.355 -18.744 -33.568 1.00 91.88 442 ARG A N 1
ATOM 3378 C CA . ARG A 1 442 ? 22.432 -19.734 -33.595 1.00 91.88 442 ARG A CA 1
ATOM 3379 C C . ARG A 1 442 ? 22.684 -20.334 -32.214 1.00 91.88 442 ARG A C 1
ATOM 3381 O O . ARG A 1 442 ? 22.788 -21.553 -32.097 1.00 91.88 442 ARG A O 1
ATOM 3388 N N . LEU A 1 443 ? 22.715 -19.499 -31.177 1.00 91.25 443 LEU A N 1
ATOM 3389 C CA . LEU A 1 443 ? 22.909 -19.929 -29.790 1.00 91.25 443 LEU A CA 1
ATOM 3390 C C . LEU A 1 443 ? 21.717 -20.721 -29.236 1.00 91.25 443 LEU A C 1
ATOM 3392 O O . LEU A 1 443 ? 21.913 -21.598 -28.398 1.00 91.25 443 LEU A O 1
ATOM 3396 N N . SER A 1 444 ? 20.506 -20.471 -29.741 1.00 86.06 444 SER A N 1
ATOM 3397 C CA . SER A 1 444 ? 19.298 -21.231 -29.379 1.00 86.06 444 SER A CA 1
ATOM 3398 C C . SER A 1 444 ? 19.180 -22.586 -30.090 1.00 86.06 444 SER A C 1
ATOM 3400 O O . SER A 1 444 ? 18.210 -23.303 -29.868 1.00 86.06 444 SER A O 1
ATOM 3402 N N . GLY A 1 445 ? 20.105 -22.931 -30.994 1.00 81.12 445 GLY A N 1
ATOM 3403 C CA . GLY A 1 445 ? 20.049 -24.177 -31.768 1.00 81.12 445 GLY A CA 1
ATOM 3404 C C . GLY A 1 445 ? 18.956 -24.223 -32.846 1.00 81.12 445 GLY A C 1
ATOM 3405 O O . GLY A 1 445 ? 18.783 -25.264 -33.474 1.00 81.12 445 GLY A O 1
ATOM 3406 N N . ARG A 1 446 ? 18.241 -23.113 -33.100 1.00 68.62 446 ARG A N 1
ATOM 3407 C CA . ARG A 1 446 ? 17.216 -23.019 -34.162 1.00 68.62 446 ARG A CA 1
ATOM 3408 C C . ARG A 1 446 ? 17.834 -23.042 -35.563 1.00 68.62 446 ARG A C 1
ATOM 3410 O O . ARG A 1 446 ? 17.213 -23.533 -36.499 1.00 68.62 446 ARG A O 1
ATOM 3417 N N . VAL A 1 447 ? 19.080 -22.590 -35.704 1.00 62.72 447 VAL A N 1
ATOM 3418 C CA . VAL A 1 447 ? 19.866 -22.792 -36.929 1.00 62.72 447 VAL A CA 1
ATOM 3419 C C . VAL A 1 447 ? 20.584 -24.132 -36.817 1.00 62.72 447 VAL A C 1
ATOM 3421 O O . VAL A 1 447 ? 21.775 -24.187 -36.497 1.00 62.72 447 VAL A O 1
ATOM 3424 N N . GLY A 1 448 ? 19.851 -25.222 -37.047 1.00 47.53 448 GLY A N 1
ATOM 3425 C CA . GLY A 1 448 ? 20.468 -26.509 -37.343 1.00 47.53 448 GLY A CA 1
ATOM 3426 C C . GLY A 1 448 ? 21.410 -26.331 -38.532 1.00 47.53 448 GLY A C 1
ATOM 3427 O O . GLY A 1 448 ? 21.056 -25.688 -39.519 1.00 47.53 448 GLY A O 1
ATOM 3428 N N . VAL A 1 449 ? 22.637 -26.840 -38.420 1.00 43.50 449 VAL A N 1
ATOM 3429 C CA . VAL A 1 449 ? 23.514 -26.993 -39.583 1.00 43.50 449 VAL A CA 1
ATOM 3430 C C . VAL A 1 449 ? 22.732 -27.866 -40.564 1.00 43.50 449 VAL A C 1
ATOM 3432 O O . VAL A 1 449 ? 22.534 -29.044 -40.277 1.00 43.50 449 VAL A O 1
ATOM 3435 N N . TYR A 1 450 ? 22.236 -27.295 -41.666 1.00 36.38 450 TYR A N 1
ATOM 3436 C CA . TYR A 1 450 ? 21.949 -28.096 -42.852 1.00 36.38 450 TYR A CA 1
ATOM 3437 C C . TYR A 1 450 ? 23.273 -28.795 -43.169 1.00 36.38 450 TYR A C 1
ATOM 3439 O O . TYR A 1 450 ? 24.238 -28.140 -43.562 1.00 36.38 450 TYR A O 1
ATOM 3447 N N . ARG A 1 451 ? 23.352 -30.079 -42.823 1.00 38.50 451 ARG A N 1
ATOM 3448 C CA . ARG A 1 451 ? 24.419 -30.964 -43.270 1.00 38.50 451 ARG A CA 1
ATOM 3449 C C . ARG A 1 451 ? 24.072 -31.474 -44.649 1.00 38.50 451 ARG A C 1
ATOM 3451 O O . ARG A 1 451 ? 22.880 -31.808 -44.843 1.00 38.50 451 ARG A O 1
#

Secondary structure (DSSP, 8-state):
---------------------EEES-TTTTSTTS-EEEEEES-SEEPTT-EEEEEEEEE-TTTS-EEEEEEEEEEEEEEEETTEEEEEEEEEEEEEEP--SPPTT-EEEEEEE--TT----EEETTEEEEEEEEEEEEETTSPPEEEEEEEEEPPS--------PPPPP-HHHHHHHHHHHHHHHHTPEEETTEEEEEETTEEEEEEEEE-TTS-EEEEEEEE-S---S--EEES-TTS-EEE-S-HHHHHHHHHHHHHHHTTS-EEEE-SSEEEEEE---S--HHHHHHHHHHHHHHHHHHHHHGGGPPPPGGGGGGHHHHHHHHHHTT-EEETTTTEEEEEETTEEEEEEEEE-TTS-EEEEEEEE--SSPPPGGG-EEEEGGG-STT-EETTEE-HHHHTT-SEEEE-SS-EEEEEES--S-GGGGHHHHHHHHHHHHHHTT-S----

=== Feature glossary ===
Key to the feature types in this record:

— What the protein is —

Primary structure: the covalent order of the twenty standard amino acids along the backbone. Two proteins with the same sequence will (almost always) fold to the same structure; two with 30% identity often share a fold but not the details.

Database cross-references. InterPro integrates a dozen domain/family signature databases into unified entries with residue-range hits. GO terms attach function/process/location labels with evidence codes. CATH codes position the fold in a four-level structural taxonomy. Organism is the NCBI-taxonomy species name.

— Where its atoms are —

The mmCIF block holds the 3D Cartesian coordinates of each backbone atom (N, Cα, C, O) in ångströms. mmCIF is the PDB's canonical archive format — a tagged-loop text representation of the atomic model.

Six rendered views show the 3D structure from the faces of a cube — i.e. along ±x, ±y, ±z. Rendering representation is drawn randomly per protein from cartoon (secondary-structure ribbons), sticks (backbone bonds), or molecular surface; coloring is either N→C rainbow (blue at the N-terminus through red at the C-terminus) or one color per chain.

— Local backbone conformation —

DSSP 8-state secondary structure assigns each residue one of H (α-helix), G (3₁₀-helix), I (π-helix), E (extended β-strand), B (isolated β-bridge), T (hydrogen-bonded turn), S (bend), or '-' (coil). The assignment is computed from backbone hydrogen-bond geometry via the Kabsch–Sander algorithm.

P-SEA three-state annotation labels each residue as helix, strand, or coil based purely on the geometry of the Cα trace. It serves as a fallback when the full backbone (and thus DSSP) is unavailable.

The φ/ψ torsion pair specifies the backbone conformation at each residue. φ rotates about the N–Cα bond, ψ about the Cα–C bond. Steric clashes forbid most of the (φ, ψ) plane — the allowed regions (α-helix basin, β-sheet basin, left-handed helix) are the Ramachandran-allowed regions.

— Global shape and packing —

The geometric summary reports three shape descriptors. Rg (radius of gyration) measures how spread out the Cα atoms are about their centre of mass; compact globular proteins have small Rg, elongated or unfolded ones large. Cα contacts (<8 Å, |i−j|>4) count long-range residue pairs in spatial proximity — high for tightly packed folds, near zero for rods or random coil. The bounding-box extents give the protein's footprint along x, y, z in Å.

Accessible surface area quantifies burial. A residue with SASA near zero is packed into the hydrophobic core; one with SASA >100 Å² sits on the surface. Computed here via the Shrake–Rupley numerical algorithm with a 1.4 Å probe.

Plot images: a contact map (which residues are close in 3D, as an N×N binary image), a Ramachandran scatter (backbone torsion angles, revealing secondary-structure composition at a glance), and — for AlphaFold structures — a PAE heatmap (pairwise prediction confidence).

— Structural neighborhood —

The Foldseek 3Di string encodes local tertiary geometry as a 20-letter alphabet — one character per residue — derived from the relative positions of nearby Cα atoms. Unlike the amino-acid sequence, 3Di is a direct function of the 3D structure, so two proteins with the same fold have similar 3Di strings even at low sequence identity.

Nearest PDB neighbors are the top structural matches found by Foldseek when searching this structure against the entire Protein Data Bank. Each hit reports a TM-score (0 to 1; >0.5 almost always implies the same fold) and an E-value. These are *structural* homologs — they may share no detectable sequence similarity.

— Confidence and disorder —

For AlphaFold models, the B-factor field carries pLDDT — the model's own estimate of local accuracy on a 0–100 scale. Regions with pLDDT<50 should be treated as essentially unmodeled; they often correspond to intrinsically disordered segments.

B-factor (Debye–Waller factor) reflects atomic displacement in the crystal lattice. It is an experimental observable (units Å²), not a prediction; low values mean the atom is pinned down, high values mean it moves or is heterogeneous across the crystal.

Predicted aligned error is AlphaFold's pairwise confidence. Unlike pLDDT (per-residue), PAE is per-residue-pair and captures whether two parts of the structure are correctly placed relative to each other. Units are ångströms of expected positional error.